Protein AF-A0A0L0NFT0-F1 (afdb_monomer)

InterPro domains:
  IPR002110 Ankyrin repeat [PF00023] (693-714)
  IPR002110 Ankyrin repeat [PF12796] (520-588)
  IPR002110 Ankyrin repeat [PF12796] (596-689)
  IPR002110 Ankyrin repeat [PR01415] (626-641)
  IPR002110 Ankyrin repeat [PR01415] (675-689)
  IPR002110 Ankyrin repeat [PS50088] (525-557)
  IPR002110 Ankyrin repeat [PS50088] (558-590)
  IPR002110 Ankyrin repeat [PS50088] (625-657)
  IPR002110 Ankyrin repeat [PS50088] (659-691)
  IPR002110 Ankyrin repeat [PS50088] (692-724)
  IPR002110 Ankyrin repeat [SM00248] (525-554)
  IPR002110 Ankyrin repeat [SM00248] (558-587)
  IPR002110 Ankyrin repeat [SM00248] (591-621)
  IPR002110 Ankyrin repeat [SM00248] (625-654)
  IPR002110 Ankyrin repeat [SM00248] (659-688)
  IPR002110 Ankyrin repeat [SM00248] (692-721)
  IPR010730 Heterokaryon incompatibility [PF06985] (122-196)
  IPR036770 Ankyrin repeat-containing domain superfamily [G3DSA:1.25.40.20] (475-563)
  IPR036770 Ankyrin repeat-containing domain superfamily [G3DSA:1.25.40.20] (564-658)
  IPR036770 Ankyrin repeat-containing domain superfamily [G3DSA:1.25.40.20] (659-741)

Mean predicted aligned error: 17.87 Å

Secondary structure (DSSP, 8-state):
-PPPHHHHHHHHHIIIIIS---HHHHHHHHGGGGGGTS-S-TT------TT--TTTT---TT-TT----GGGPPPPP--SSS---B-TTTS-HHHHHHHHHHT---PEETTSSSBPPTT--EEEEEE-GGGT-STTTPPTT-SBHHHHHHHHHHHHHTT-SEEEEHHHHS-SSHHHHHHHHHTHHHHHHH-SEEEEE-HHHHHSBP-HHHHHHHHHHSHHHHSSHHHHHHHH-SSEEEEEEEBTEEEEEEIIIIISS----SS-HHHHHHHHHHHHTS---SHHHHHHHHSS-TTS-HHHHHHHHHHHHT-PPPSSHHHHHHHHHHHH-EE-GGGG---SPBPSSS-TTSBSSGGGSPP------EEEPTTS-EEE--EEEE--HHHHTTEE-TT--HHHHHHHHHHTTSSSPEEEEESSSS-SEEEEEEEPS-SSSEEEEEEEEEEES---SS--B---EEEES-SS-----S---------------------HHHHHHHHHHT-S-SS--TT-TTTT---TTS--HHHHHHHHT-HHHHHHHHHTT--TT---TTS--HHHHHHHTT-HHHHHHHHHTT--TT---TTS--HHHHHHHTT-HHHHHHHHTT-GGGGG---GGG--HHHHHHHTT-HHHHHHHHHTT--TT---SSS---HHHHHHHTT-HHHHHHHHHTT--TT---TTS--HHHHHHHTT-HHHHHHHHHTT------TTS--HHHHHHHHT-TT-----

Nearest PDB structures (foldseek):
  6moj-assembly1_A-2  TM=8.988E-01  e=3.805E-13  synthetic construct
  7tcd-assembly1_A  TM=9.125E-01  e=1.496E-10  synthetic construct
  5cer-assembly3_F  TM=8.199E-01  e=2.959E-08  Bdellovibrio bacteriovorus HD100
  6fp7-assembly1_B  TM=6.105E-01  e=4.464E-09  synthetic construct
  6d65-assembly1_B  TM=6.079E-01  e=6.862E-09  synthetic construct

Radius of gyration: 30.16 Å; Cα contacts (8 Å, |Δi|>4): 1376; chains: 1; bounding box: 86×72×74 Å

Organism: Tolypocladium ophioglossoides (strain CBS 100239) (NCBI:txid1163406)

Solvent-accessible surface area (backbone atoms only — not comparable to full-atom values): 40688 Å² total; per-residue (Å²): 135,79,78,56,74,63,51,46,50,54,35,49,46,47,42,42,63,72,63,45,41,33,66,71,54,54,47,49,68,36,54,98,47,36,62,50,36,53,72,89,75,86,80,64,90,76,73,90,58,98,77,70,55,49,35,83,77,36,61,49,91,81,41,90,79,28,92,65,66,46,50,69,35,71,59,63,70,73,60,94,65,87,78,80,52,52,39,65,85,42,62,53,63,70,60,46,38,49,28,20,62,74,69,46,68,45,32,25,24,72,78,33,74,44,69,45,63,85,92,63,41,21,26,22,53,46,65,38,36,78,40,20,71,34,76,61,63,64,58,91,36,60,51,49,40,49,42,51,51,50,51,49,50,53,23,50,74,71,69,28,59,18,42,34,36,60,64,80,38,50,47,86,51,73,69,26,24,52,46,36,61,77,44,46,59,54,55,32,40,68,20,65,32,31,38,43,49,40,66,63,40,42,66,36,69,75,42,66,72,45,49,40,42,51,46,58,73,22,58,40,59,40,36,41,66,49,50,42,46,54,41,37,27,73,38,45,35,41,40,19,21,40,102,90,47,81,36,80,40,39,45,61,79,61,57,55,62,73,79,92,61,88,90,41,22,49,55,54,32,37,48,58,55,54,56,42,58,45,85,53,63,48,61,57,53,50,43,72,63,50,54,60,21,70,72,39,56,76,61,54,53,44,40,44,51,13,58,58,61,72,36,82,64,51,97,47,59,56,59,29,51,49,53,40,51,64,74,46,31,45,47,40,70,48,38,56,61,32,63,55,66,49,31,92,74,55,32,36,66,38,46,67,46,73,73,59,34,46,82,58,92,61,89,56,67,26,43,48,47,100,81,41,28,39,39,40,81,38,14,36,33,75,67,54,74,78,54,60,79,47,46,58,71,76,88,50,35,67,73,41,54,48,42,47,56,55,45,73,73,46,92,52,64,42,32,32,35,18,85,47,60,70,36,47,46,32,34,40,27,36,55,50,96,69,75,97,56,49,38,27,40,59,45,41,56,46,35,34,89,72,57,77,59,91,70,44,45,74,52,60,26,39,39,41,9,67,85,67,89,78,80,83,76,101,72,83,82,86,88,82,88,84,87,77,88,84,90,81,92,76,97,67,83,78,51,58,66,62,53,39,55,24,35,55,70,67,71,52,66,49,76,82,58,84,90,56,92,52,65,57,54,56,49,100,60,36,47,24,37,57,30,35,17,19,30,67,34,39,46,62,43,41,58,38,47,55,73,71,68,44,70,66,75,47,51,21,75,62,33,42,26,27,55,33,27,5,24,69,40,50,19,35,73,27,35,56,46,43,49,69,79,63,43,68,80,72,57,47,22,70,64,39,36,28,32,55,36,46,9,24,47,71,48,27,44,71,33,41,48,69,56,36,77,86,35,52,78,58,38,64,37,59,24,47,57,41,38,28,30,48,33,36,5,22,47,60,58,24,57,70,38,33,50,54,35,43,78,60,64,32,64,59,80,47,50,28,72,81,57,30,46,27,32,54,34,41,4,36,65,61,65,27,57,70,33,35,51,52,42,47,79,73,67,37,67,63,68,48,58,25,77,62,40,46,27,39,52,30,44,18,26,45,70,54,37,48,70,54,36,53,52,49,48,72,70,74,48,74,95,54,56,26,78,85,67,50,33,32,67,55,38,7,51,74,65,66,34,70,81,57,72,84,81,125

pLDDT: mean 81.27, std 15.89, range [24.14, 98.06]

Sequence (744 aa):
MGSSSDDLMEAFRRATEDLHICPNRVWAVAEEKLPKLLPTHNGTKHWTNAEVNSHESCTFDFCEYSQRDFTAVQQRHECKERNYMLLRSQFSRTILVNAASEGRSTVWSLAGNAMLEPHRPYMAVSHVWSDGTGTGAWRDGEVNECLYAFFQGIAKQFHCEGIWWDTLCIPRDKAARNKAIQNIQSNYQDARITLVHDIFLRNWDWCPETACFAILMSPWFSRGWTALELAKSRKVKVIFKGPRGPLIKDLDEHILAEENEPSSPRKEASRIIRNLRKGFTTLNDLLAVLRPRNTSWPKDRATISALLVGVTPEEMQQDTYKSILKKIGQVSPGHLFHNAATMSKGPSWCPTSLFSMPLDSSERLLTISDNGDLLGKWYRRKWDAKIGEKCFWDGMHPLIRRRIQDAFQRPEPCLLLAECGNARRALVVQKMQGTETLQVQYVGAVYFQDLAGDNWTPEEVIIHGSGNTGTGVWGGATHSNTKAMDKEEQSKSISSEMFRRAVWRGEAKPDGLDGLDELDEPDQLGQRPLHLAAERGDKLMVESLLRHKVDLHAQCKIGQTPLHRAAWGGSANVAKLLLREGSERTTKDTDGNIALHIAAQMGFEPVVQLFIEDKKSLVNAEGYNNLTPLHYATMNGHEEVAQLLMKEGAKLDAKDSAIGWTPLHCAVDHGVEGQVKFLVEHGADVNAECKFGWTPLHVAAMNGLEDVVRLLLGHKFKIKADKYGWTPRHFAEINGHSEVDFAA

Structure (mmCIF, N/CA/C/O backbone):
data_AF-A0A0L0NFT0-F1
#
_entry.id   AF-A0A0L0NFT0-F1
#
loop_
_atom_site.group_PDB
_atom_site.id
_atom_site.type_symbol
_atom_site.label_atom_id
_atom_site.label_alt_id
_atom_site.label_comp_id
_atom_site.label_asym_id
_atom_site.label_entity_id
_atom_site.label_seq_id
_atom_site.pdbx_PDB_ins_code
_atom_site.Cartn_x
_atom_site.Cartn_y
_atom_site.Cartn_z
_atom_site.occupancy
_atom_site.B_iso_or_equiv
_atom_site.auth_seq_id
_atom_site.auth_comp_id
_atom_site.auth_asym_id
_atom_site.auth_atom_id
_atom_site.pdbx_PDB_model_num
ATOM 1 N N . MET A 1 1 ? -3.375 -23.633 27.659 1.00 33.06 1 MET A N 1
ATOM 2 C CA . MET A 1 1 ? -1.930 -23.931 27.754 1.00 33.06 1 MET A CA 1
ATOM 3 C C . MET A 1 1 ? -1.191 -22.905 26.910 1.00 33.06 1 MET A C 1
ATOM 5 O O . MET A 1 1 ? -1.257 -22.982 25.683 1.00 33.06 1 MET A O 1
ATOM 9 N N . GLY A 1 2 ? -0.595 -21.902 27.554 1.00 42.41 2 GLY A N 1
ATOM 10 C CA . GLY A 1 2 ? 0.422 -21.072 26.905 1.00 42.41 2 GLY A CA 1
ATOM 11 C C . GLY A 1 2 ? 1.733 -21.855 26.821 1.00 42.41 2 GLY A C 1
ATOM 12 O O . GLY A 1 2 ? 1.936 -22.775 27.613 1.00 42.41 2 GLY A O 1
ATOM 13 N N . SER A 1 3 ? 2.581 -21.517 25.857 1.00 51.28 3 SER A N 1
ATOM 14 C CA . SER A 1 3 ? 4.014 -21.810 25.946 1.00 51.28 3 SER A CA 1
ATOM 15 C C . SER A 1 3 ? 4.625 -20.984 27.083 1.00 51.28 3 SER A C 1
ATOM 17 O O . SER A 1 3 ? 4.069 -19.945 27.452 1.00 51.28 3 SER A O 1
ATOM 19 N N . SER A 1 4 ? 5.749 -21.424 27.645 1.00 67.19 4 SER A N 1
ATOM 20 C CA . SER A 1 4 ? 6.539 -20.570 28.536 1.00 67.19 4 SER A CA 1
ATOM 21 C C . SER A 1 4 ? 7.138 -19.387 27.761 1.00 67.19 4 SER A C 1
ATOM 23 O O . SER A 1 4 ? 7.172 -19.382 26.526 1.00 67.19 4 SER A O 1
ATOM 25 N N . SER A 1 5 ? 7.622 -18.374 28.485 1.00 69.62 5 SER A N 1
ATOM 26 C CA . SER A 1 5 ? 8.387 -17.288 27.860 1.00 69.62 5 SER A CA 1
ATOM 27 C C . SER A 1 5 ? 9.677 -17.817 27.223 1.00 69.62 5 SER A C 1
ATOM 29 O O . SER A 1 5 ? 10.108 -17.305 26.193 1.00 69.62 5 SER A O 1
ATOM 31 N N . ASP A 1 6 ? 10.254 -18.869 27.802 1.00 75.75 6 ASP A N 1
ATOM 32 C CA . ASP A 1 6 ? 11.517 -19.464 27.372 1.00 75.75 6 ASP A CA 1
ATOM 33 C C . ASP A 1 6 ? 11.340 -20.257 26.065 1.00 75.75 6 ASP A C 1
ATOM 35 O O . ASP A 1 6 ? 12.126 -20.092 25.134 1.00 75.75 6 ASP A O 1
ATOM 39 N N . ASP A 1 7 ? 10.239 -21.015 25.936 1.00 79.94 7 ASP A N 1
ATOM 40 C CA . ASP A 1 7 ? 9.837 -21.672 24.679 1.00 79.94 7 ASP A CA 1
ATOM 41 C C . ASP A 1 7 ? 9.695 -20.658 23.531 1.00 79.94 7 ASP A C 1
ATOM 43 O O . ASP A 1 7 ? 10.053 -20.950 22.389 1.00 79.94 7 ASP A O 1
ATOM 47 N N . LEU A 1 8 ? 9.139 -19.471 23.817 1.00 83.62 8 LEU A N 1
ATOM 48 C CA . LEU A 1 8 ? 8.945 -18.414 22.822 1.00 83.62 8 LEU A CA 1
ATOM 49 C C . LEU A 1 8 ? 10.274 -17.766 22.419 1.00 83.62 8 LEU A C 1
ATOM 51 O O . LEU A 1 8 ? 10.474 -17.509 21.233 1.00 83.62 8 LEU A O 1
ATOM 55 N N . MET A 1 9 ? 11.187 -17.548 23.368 1.00 82.88 9 MET A N 1
ATOM 56 C CA . MET A 1 9 ? 12.512 -16.988 23.089 1.00 82.88 9 MET A CA 1
ATOM 57 C C . MET A 1 9 ? 13.410 -17.961 22.316 1.00 82.88 9 MET A C 1
ATOM 59 O O . MET A 1 9 ? 14.040 -17.544 21.347 1.00 82.88 9 MET A O 1
ATOM 63 N N . GLU A 1 10 ? 13.432 -19.252 22.661 1.00 84.19 10 GLU A N 1
ATOM 64 C CA . GLU A 1 10 ? 14.194 -20.255 21.898 1.00 84.19 10 GLU A CA 1
ATOM 65 C C . GLU A 1 10 ? 13.580 -20.490 20.508 1.00 84.19 10 GLU A C 1
ATOM 67 O O . GLU A 1 10 ? 14.300 -20.596 19.517 1.00 84.19 10 GLU A O 1
ATOM 72 N N . ALA A 1 11 ? 12.248 -20.482 20.388 1.00 84.00 11 ALA A N 1
ATOM 73 C CA . ALA A 1 11 ? 11.582 -20.465 19.088 1.00 84.00 11 ALA A CA 1
ATOM 74 C C . ALA A 1 11 ? 12.008 -19.246 18.249 1.00 84.00 11 ALA A C 1
ATOM 76 O O . ALA A 1 11 ? 12.371 -19.393 17.081 1.00 84.00 11 ALA A O 1
ATOM 77 N N . PHE A 1 12 ? 12.012 -18.049 18.840 1.00 84.94 12 PHE A N 1
ATOM 78 C CA . PHE A 1 12 ? 12.445 -16.826 18.166 1.00 84.94 12 PHE A CA 1
ATOM 79 C C . PHE A 1 12 ? 13.897 -16.931 17.699 1.00 84.94 12 PHE A C 1
ATOM 81 O O . PHE A 1 12 ? 14.161 -16.744 16.512 1.00 84.94 12 PHE A O 1
ATOM 88 N N . ARG A 1 13 ? 14.802 -17.352 18.592 1.00 82.50 13 ARG A N 1
ATOM 89 C CA . ARG A 1 13 ? 16.223 -17.573 18.302 1.00 82.50 13 ARG A CA 1
ATOM 90 C C . ARG A 1 13 ? 16.419 -18.527 17.120 1.00 82.50 13 ARG A C 1
ATOM 92 O O . ARG A 1 13 ? 17.099 -18.173 16.163 1.00 82.50 13 ARG A O 1
ATOM 99 N N . ARG A 1 14 ? 15.762 -19.693 17.117 1.00 83.38 14 ARG A N 1
ATOM 100 C CA . ARG A 1 14 ? 15.828 -20.657 15.998 1.00 83.38 14 ARG A CA 1
ATOM 101 C C . ARG A 1 14 ? 15.303 -20.080 14.677 1.00 83.38 14 ARG A C 1
ATOM 103 O O . ARG A 1 14 ? 15.830 -20.398 13.615 1.00 83.38 14 ARG A O 1
ATOM 110 N N . ALA A 1 15 ? 14.282 -19.223 14.714 1.00 80.88 15 ALA A N 1
ATOM 111 C CA . ALA A 1 15 ? 13.769 -18.567 13.511 1.00 80.88 15 ALA A CA 1
ATOM 112 C C . ALA A 1 15 ? 14.741 -17.510 12.947 1.00 80.88 15 ALA A C 1
ATOM 114 O O . ALA A 1 15 ? 14.862 -17.387 11.727 1.00 80.88 15 ALA A O 1
ATOM 115 N N . THR A 1 16 ? 15.430 -16.764 13.816 1.00 76.94 16 THR A N 1
ATOM 116 C CA . THR A 1 16 ? 16.312 -15.651 13.426 1.00 76.94 16 THR A CA 1
ATOM 117 C C . THR A 1 16 ? 17.763 -16.057 13.175 1.00 76.94 16 THR A C 1
ATOM 119 O O . THR A 1 16 ? 18.426 -15.425 12.359 1.00 76.94 16 THR A O 1
ATOM 122 N N . GLU A 1 17 ? 18.258 -17.097 13.849 1.00 76.00 17 GLU A N 1
ATOM 123 C CA . GLU A 1 17 ? 19.640 -17.586 13.743 1.00 76.00 17 GLU A CA 1
ATOM 124 C C . GLU A 1 17 ? 19.734 -18.806 12.821 1.00 76.00 17 GLU A C 1
ATOM 126 O O . GLU A 1 17 ? 20.408 -18.732 11.800 1.00 76.00 17 GLU A O 1
ATOM 131 N N . ASP A 1 18 ? 19.027 -19.904 13.121 1.00 74.00 18 ASP A N 1
ATOM 132 C CA . ASP A 1 18 ? 19.155 -21.161 12.360 1.00 74.00 18 ASP A CA 1
ATOM 133 C C . ASP A 1 18 ? 18.546 -21.064 10.941 1.00 74.00 18 ASP A C 1
ATOM 135 O O . ASP A 1 18 ? 18.962 -21.779 10.026 1.00 74.00 18 ASP A O 1
ATOM 139 N N . LEU A 1 19 ? 17.530 -20.207 10.762 1.00 73.44 19 LEU A N 1
ATOM 140 C CA . LEU A 1 19 ? 16.795 -20.006 9.501 1.00 73.44 19 LEU A CA 1
ATOM 141 C C . LEU A 1 19 ? 16.986 -18.603 8.889 1.00 73.44 19 LEU A C 1
ATOM 143 O O . LEU A 1 19 ? 16.424 -18.327 7.827 1.00 73.44 19 LEU A O 1
ATOM 147 N N . HIS A 1 20 ? 17.754 -17.725 9.546 1.00 72.56 20 HIS A N 1
ATOM 148 C CA . HIS A 1 20 ? 18.059 -16.345 9.127 1.00 72.56 20 HIS A CA 1
ATOM 149 C C . HIS A 1 20 ? 16.838 -15.465 8.766 1.00 72.56 20 HIS A C 1
ATOM 151 O O . HIS A 1 20 ? 16.948 -14.506 7.997 1.00 72.56 20 HIS A O 1
ATOM 157 N N . ILE A 1 21 ? 15.652 -15.755 9.318 1.00 75.94 21 ILE A N 1
ATOM 158 C CA . ILE A 1 21 ? 14.434 -14.976 9.055 1.00 75.94 21 ILE A CA 1
ATOM 159 C C . ILE A 1 21 ? 14.464 -13.703 9.905 1.00 75.94 21 ILE A C 1
ATOM 161 O O . ILE A 1 21 ? 14.683 -13.755 11.111 1.00 75.94 21 ILE A O 1
ATOM 165 N N . CYS A 1 22 ? 14.199 -12.547 9.298 1.00 74.25 22 CYS A N 1
ATOM 166 C CA . CYS A 1 22 ? 14.228 -11.271 10.011 1.00 74.25 22 CYS A CA 1
ATOM 167 C C . CYS A 1 22 ? 13.298 -11.240 11.252 1.00 74.25 22 CYS A C 1
ATOM 169 O O . CYS A 1 22 ? 12.102 -11.528 11.104 1.00 74.25 22 CYS A O 1
ATOM 171 N N . PRO A 1 23 ? 13.794 -10.782 12.424 1.00 76.19 23 PRO A N 1
ATOM 172 C CA . PRO A 1 23 ? 13.029 -10.598 13.664 1.00 76.19 23 PRO A CA 1
ATOM 173 C C . PRO A 1 23 ? 11.622 -10.005 13.482 1.00 76.19 23 PRO A C 1
ATOM 175 O O . PRO A 1 23 ? 10.633 -10.585 13.935 1.00 76.19 23 PRO A O 1
ATOM 178 N N . ASN A 1 24 ? 11.501 -8.890 12.750 1.00 72.69 24 ASN A N 1
ATOM 179 C CA . ASN A 1 24 ? 10.225 -8.181 12.586 1.00 72.69 24 ASN A CA 1
ATOM 180 C C . ASN A 1 24 ? 9.212 -9.004 11.765 1.00 72.69 24 ASN A C 1
ATOM 182 O O . ASN A 1 24 ? 8.011 -8.944 12.034 1.00 72.69 24 ASN A O 1
ATOM 186 N N . ARG A 1 25 ? 9.676 -9.823 10.805 1.00 74.81 25 ARG A N 1
ATOM 187 C CA . ARG A 1 25 ? 8.811 -10.740 10.042 1.00 74.81 25 ARG A CA 1
ATOM 188 C C . ARG A 1 25 ? 8.368 -11.925 10.895 1.00 74.81 25 ARG A C 1
ATOM 190 O O . ARG A 1 25 ? 7.187 -12.264 10.874 1.00 74.81 25 ARG A O 1
ATOM 197 N N . VAL A 1 26 ? 9.297 -12.526 11.643 1.00 76.69 26 VAL A N 1
ATOM 198 C CA . VAL A 1 26 ? 9.007 -13.620 12.584 1.00 76.69 26 VAL A CA 1
ATOM 199 C C . VAL A 1 26 ? 7.896 -13.194 13.547 1.00 76.69 26 VAL A C 1
ATOM 201 O O . VAL A 1 26 ? 6.891 -13.894 13.673 1.00 76.69 26 VAL A O 1
ATOM 204 N N . TRP A 1 27 ? 8.024 -12.005 14.144 1.00 73.25 27 TRP A N 1
ATOM 205 C CA . TRP A 1 27 ? 7.016 -11.459 15.050 1.00 73.25 27 TRP A CA 1
ATOM 206 C C . TRP A 1 27 ? 5.673 -11.188 14.356 1.00 73.25 27 TRP A C 1
ATOM 208 O O . TRP A 1 27 ? 4.640 -11.662 14.824 1.00 73.25 27 TRP A O 1
ATOM 218 N N . ALA A 1 28 ? 5.672 -10.490 13.214 1.00 68.31 28 ALA A N 1
ATOM 219 C CA . ALA A 1 28 ? 4.444 -10.086 12.522 1.00 68.31 28 ALA A CA 1
ATOM 220 C C . ALA A 1 28 ? 3.628 -11.247 11.918 1.00 68.31 28 ALA A C 1
ATOM 222 O O . ALA A 1 28 ? 2.415 -11.120 11.757 1.00 68.31 28 ALA A O 1
ATOM 223 N N . VAL A 1 29 ? 4.274 -12.364 11.564 1.00 69.50 29 VAL A N 1
ATOM 224 C CA . VAL A 1 29 ? 3.602 -13.551 11.003 1.00 69.50 29 VAL A CA 1
ATOM 225 C C . VAL A 1 29 ? 3.113 -14.503 12.097 1.00 69.50 29 VAL A C 1
ATOM 227 O O . VAL A 1 29 ? 2.039 -15.092 11.953 1.00 69.50 29 VAL A O 1
ATOM 230 N N . ALA A 1 30 ? 3.897 -14.691 13.163 1.00 71.69 30 ALA A N 1
ATOM 231 C CA . ALA A 1 30 ? 3.682 -15.778 14.116 1.00 71.69 30 ALA A CA 1
ATOM 232 C C . ALA A 1 30 ? 3.209 -15.339 15.510 1.00 71.69 30 ALA A C 1
ATOM 234 O O . ALA A 1 30 ? 2.486 -16.108 16.149 1.00 71.69 30 ALA A O 1
ATOM 235 N N . GLU A 1 31 ? 3.576 -14.142 15.981 1.00 76.06 31 GLU A N 1
ATOM 236 C CA . GLU A 1 31 ? 3.298 -13.668 17.348 1.00 76.06 31 GLU A CA 1
ATOM 237 C C . GLU A 1 31 ? 3.668 -14.754 18.402 1.00 76.06 31 GLU A C 1
ATOM 239 O O . GLU A 1 31 ? 4.610 -15.531 18.228 1.00 76.06 31 GLU A O 1
ATOM 244 N N . GLU A 1 32 ? 2.873 -14.893 19.468 1.00 74.50 32 GLU A N 1
ATOM 245 C CA . GLU A 1 32 ? 2.982 -15.948 20.493 1.00 74.50 32 GLU A CA 1
ATOM 246 C C . GLU A 1 32 ? 2.836 -17.393 19.955 1.00 74.50 32 GLU A C 1
ATOM 248 O O . GLU A 1 32 ? 3.029 -18.362 20.693 1.00 74.50 32 GLU A O 1
ATOM 253 N N . LYS A 1 33 ? 2.454 -17.588 18.683 1.00 77.38 33 LYS A N 1
ATOM 254 C CA . LYS A 1 33 ? 2.229 -18.919 18.087 1.00 77.38 33 LYS A CA 1
ATOM 255 C C . LYS A 1 33 ? 3.492 -19.510 17.463 1.00 77.38 33 LYS A C 1
ATOM 257 O O . LYS A 1 33 ? 3.454 -20.669 17.054 1.00 77.38 33 LYS A O 1
ATOM 262 N N . LEU A 1 34 ? 4.602 -18.770 17.407 1.00 82.56 34 LEU A N 1
ATOM 263 C CA . LEU A 1 34 ? 5.851 -19.213 16.778 1.00 82.56 34 LEU A CA 1
ATOM 264 C C . LEU A 1 34 ? 6.343 -20.615 17.215 1.00 82.56 34 LEU A C 1
ATOM 266 O O . LEU A 1 34 ? 6.662 -21.405 16.319 1.00 82.56 34 LEU A O 1
ATOM 270 N N . PRO A 1 35 ? 6.317 -21.008 18.511 1.00 82.88 35 PRO A N 1
ATOM 271 C CA . PRO A 1 35 ? 6.713 -22.360 18.930 1.00 82.88 35 PRO A CA 1
ATOM 272 C C . PRO A 1 35 ? 5.857 -23.479 18.313 1.00 82.88 35 PRO A C 1
ATOM 274 O O . PRO A 1 35 ? 6.296 -24.619 18.215 1.00 82.88 35 PRO A O 1
ATOM 277 N N . LYS A 1 36 ? 4.630 -23.157 17.881 1.00 81.50 36 LYS A N 1
ATOM 278 C CA . LYS A 1 36 ? 3.666 -24.080 17.254 1.00 81.50 36 LYS A CA 1
ATOM 279 C C . LYS A 1 36 ? 3.718 -24.049 15.723 1.00 81.50 36 LYS A C 1
ATOM 281 O O . LYS A 1 36 ? 2.937 -24.750 15.087 1.00 81.50 36 LYS A O 1
ATOM 286 N N . LEU A 1 37 ? 4.593 -23.232 15.132 1.00 80.25 37 LEU A N 1
ATOM 287 C CA . LEU A 1 37 ? 4.744 -23.070 13.681 1.00 80.25 37 LEU A CA 1
ATOM 288 C C . LEU A 1 37 ? 6.112 -23.539 13.171 1.00 80.25 37 LEU A C 1
ATOM 290 O O . LEU A 1 37 ? 6.199 -24.016 12.041 1.00 80.25 37 LEU A O 1
ATOM 294 N N . LEU A 1 38 ? 7.164 -23.435 13.987 1.00 81.38 38 LEU A N 1
ATOM 295 C CA . LEU A 1 38 ? 8.523 -23.824 13.605 1.00 81.38 38 LEU A CA 1
ATOM 296 C C . LEU A 1 38 ? 8.682 -25.335 13.380 1.00 81.38 38 LEU A C 1
ATOM 298 O O . LEU A 1 38 ? 8.338 -26.116 14.265 1.00 81.38 38 LEU A O 1
ATOM 302 N N . PRO A 1 39 ? 9.283 -25.765 12.256 1.00 76.50 39 PRO A N 1
ATOM 303 C CA . PRO A 1 39 ? 9.624 -27.164 12.027 1.00 76.50 39 PRO A CA 1
ATOM 304 C C . PRO A 1 39 ? 10.555 -27.763 13.098 1.00 76.50 39 PRO A C 1
ATOM 306 O O . PRO A 1 39 ? 11.466 -27.117 13.627 1.00 76.50 39 PRO A O 1
ATOM 309 N N . THR A 1 40 ? 10.357 -29.053 13.367 1.00 68.19 40 THR A N 1
ATOM 310 C CA . THR A 1 40 ? 11.201 -29.886 14.246 1.00 68.19 40 THR A CA 1
ATOM 311 C C . THR A 1 40 ? 12.430 -30.467 13.535 1.00 68.19 40 THR A C 1
ATOM 313 O O . THR A 1 40 ? 13.321 -31.009 14.182 1.00 68.19 40 THR A O 1
ATOM 316 N N . HIS A 1 41 ? 12.493 -30.375 12.203 1.00 58.47 41 HIS A N 1
ATOM 317 C CA . HIS A 1 41 ? 13.525 -31.010 11.388 1.00 58.47 41 HIS A CA 1
ATOM 318 C C . HIS A 1 41 ? 14.769 -30.118 11.217 1.00 58.47 41 HIS A C 1
ATOM 320 O O . HIS A 1 41 ? 14.808 -29.252 10.346 1.00 58.47 41 HIS A O 1
ATOM 326 N N . ASN A 1 42 ? 15.821 -30.381 11.997 1.00 49.34 42 ASN A N 1
ATOM 327 C CA . ASN A 1 42 ? 17.092 -29.632 11.979 1.00 49.34 42 ASN A CA 1
ATOM 328 C C . ASN A 1 42 ? 17.997 -29.905 10.744 1.00 49.34 42 ASN A C 1
ATOM 330 O O . ASN A 1 42 ? 19.184 -29.587 10.766 1.00 49.34 42 ASN A O 1
ATOM 334 N N . GLY A 1 43 ? 17.492 -30.535 9.677 1.00 44.94 43 GLY A N 1
ATOM 335 C CA . GLY A 1 43 ? 18.322 -31.038 8.570 1.00 44.94 43 GLY A CA 1
ATOM 336 C C . GLY A 1 43 ? 18.806 -30.009 7.536 1.00 44.94 43 GLY A C 1
ATOM 337 O O . GLY A 1 43 ? 19.576 -30.371 6.650 1.00 44.94 43 GLY A O 1
ATOM 338 N N . THR A 1 44 ? 18.375 -28.747 7.607 1.00 45.91 44 THR A N 1
ATOM 339 C CA . THR A 1 44 ? 18.547 -27.764 6.519 1.00 45.91 44 THR A CA 1
ATOM 340 C C . THR A 1 44 ? 19.608 -26.697 6.815 1.00 45.91 44 THR A C 1
ATOM 342 O O . THR A 1 44 ? 19.284 -25.534 7.046 1.00 45.91 44 THR A O 1
ATOM 345 N N . LYS A 1 45 ? 20.898 -27.057 6.729 1.00 47.84 45 LYS A N 1
ATOM 346 C CA . LYS A 1 45 ? 22.004 -26.079 6.601 1.00 47.84 45 LYS A CA 1
ATOM 347 C C . LYS A 1 45 ? 21.956 -25.408 5.216 1.00 47.84 45 LYS A C 1
ATOM 349 O O . LYS A 1 45 ? 22.721 -25.791 4.331 1.00 47.84 45 LYS A O 1
ATOM 354 N N . HIS A 1 46 ? 20.996 -24.515 4.967 1.00 48.78 46 HIS A N 1
ATOM 355 C CA . HIS A 1 46 ? 20.612 -24.126 3.594 1.00 48.78 46 HIS A CA 1
ATOM 356 C C . HIS A 1 46 ? 20.695 -22.626 3.263 1.00 48.78 46 HIS A C 1
ATOM 358 O O . HIS A 1 46 ? 20.298 -22.232 2.170 1.00 48.78 46 HIS A O 1
ATOM 364 N N . TRP A 1 47 ? 21.314 -21.810 4.123 1.00 43.94 47 TRP A N 1
ATOM 365 C CA . TRP A 1 47 ? 21.712 -20.431 3.795 1.00 43.94 47 TRP A CA 1
ATOM 366 C C . TRP A 1 47 ? 23.236 -20.251 3.901 1.00 43.94 47 TRP A C 1
ATOM 368 O O . TRP A 1 47 ? 23.749 -19.429 4.650 1.00 43.94 47 TRP A O 1
ATOM 378 N N . THR A 1 48 ? 24.005 -21.045 3.152 1.00 37.22 48 THR A N 1
ATOM 379 C CA . THR A 1 48 ? 25.483 -21.036 3.202 1.00 37.22 48 THR A CA 1
ATOM 380 C C . THR A 1 48 ? 26.132 -19.877 2.426 1.00 37.22 48 THR A C 1
ATOM 382 O O . THR A 1 48 ? 27.177 -20.066 1.809 1.00 37.22 48 THR A O 1
ATOM 385 N N . ASN A 1 49 ? 25.536 -18.683 2.479 1.00 39.12 49 ASN A N 1
ATOM 386 C CA . ASN A 1 49 ? 26.163 -17.420 2.083 1.00 39.12 49 ASN A CA 1
ATOM 387 C C . ASN A 1 49 ? 26.297 -16.563 3.347 1.00 39.12 49 ASN A C 1
ATOM 389 O O . ASN A 1 49 ? 25.350 -15.879 3.728 1.00 39.12 49 ASN A O 1
ATOM 393 N N . ALA A 1 50 ? 27.466 -16.604 3.988 1.00 37.25 50 ALA A N 1
ATOM 394 C CA . ALA A 1 50 ? 27.744 -15.954 5.276 1.00 37.25 50 ALA A CA 1
ATOM 395 C C . ALA A 1 50 ? 27.865 -14.411 5.211 1.00 37.25 50 ALA A C 1
ATOM 397 O O . ALA A 1 50 ? 28.425 -13.796 6.113 1.00 37.25 50 ALA A O 1
ATOM 398 N N . GLU A 1 51 ? 27.368 -13.805 4.133 1.00 40.38 51 GLU A N 1
ATOM 399 C CA . GLU A 1 51 ? 27.561 -12.396 3.765 1.00 40.38 51 GLU A CA 1
ATOM 400 C C . GLU A 1 51 ? 26.233 -11.648 3.565 1.00 40.38 51 GLU A C 1
ATOM 402 O O . GLU A 1 51 ? 26.230 -10.424 3.513 1.00 40.38 51 GLU A O 1
ATOM 407 N N . VAL A 1 52 ? 25.097 -12.355 3.473 1.00 45.44 52 VAL A N 1
ATOM 408 C CA . VAL A 1 52 ? 23.777 -11.720 3.319 1.00 45.44 52 VAL A CA 1
ATOM 409 C C . VAL A 1 52 ? 23.257 -11.322 4.695 1.00 45.44 52 VAL A C 1
ATOM 411 O O . VAL A 1 52 ? 22.882 -12.190 5.488 1.00 45.44 52 VAL A O 1
ATOM 414 N N . ASN A 1 53 ? 23.184 -10.020 4.980 1.00 49.94 53 ASN A N 1
ATOM 415 C CA . ASN A 1 53 ? 22.536 -9.556 6.205 1.00 49.94 53 ASN A CA 1
ATOM 416 C C . ASN A 1 53 ? 21.057 -9.979 6.199 1.00 49.94 53 ASN A C 1
ATOM 418 O O . ASN A 1 53 ? 20.357 -9.821 5.196 1.00 49.94 53 ASN A O 1
ATOM 422 N N . SER A 1 54 ? 20.537 -10.428 7.347 1.00 51.56 54 SER A N 1
ATOM 423 C CA . SER A 1 54 ? 19.147 -10.908 7.515 1.00 51.56 54 SER A CA 1
ATOM 424 C C . SER A 1 54 ? 18.061 -9.873 7.163 1.00 51.56 54 SER A C 1
ATOM 426 O O . SER A 1 54 ? 16.872 -10.200 7.103 1.00 51.56 54 SER A O 1
ATOM 428 N N . HIS A 1 55 ? 18.465 -8.628 6.893 1.00 55.38 55 HIS A N 1
ATOM 429 C CA . HIS A 1 55 ? 17.625 -7.507 6.491 1.00 55.38 55 HIS A CA 1
ATOM 430 C C . HIS A 1 55 ? 17.676 -7.174 4.983 1.00 55.38 55 HIS A C 1
ATOM 432 O O . HIS A 1 55 ? 16.697 -6.636 4.470 1.00 55.38 55 HIS A O 1
ATOM 438 N N . GLU A 1 56 ? 18.717 -7.553 4.231 1.00 48.62 56 GLU A N 1
ATOM 439 C CA . GLU A 1 56 ? 18.843 -7.280 2.776 1.00 48.62 56 GLU A CA 1
ATOM 440 C C . GLU A 1 56 ? 17.838 -8.071 1.924 1.00 48.62 56 GLU A C 1
ATOM 442 O O . GLU A 1 56 ? 17.374 -7.617 0.870 1.00 48.62 56 GLU A O 1
ATOM 447 N N . SER A 1 57 ? 17.485 -9.261 2.414 1.00 49.50 57 SER A N 1
ATOM 448 C CA . SER A 1 57 ? 16.407 -10.121 1.920 1.00 49.50 57 SER A CA 1
ATOM 449 C C . SER A 1 57 ? 15.092 -9.939 2.693 1.00 49.50 57 SER A C 1
ATOM 451 O O . SER A 1 57 ? 14.095 -10.595 2.375 1.00 49.50 57 SER A O 1
ATOM 453 N N . CYS A 1 58 ? 15.051 -9.074 3.716 1.00 55.16 58 CYS A N 1
ATOM 454 C CA . CYS A 1 58 ? 13.834 -8.815 4.483 1.00 55.16 58 CYS A CA 1
ATOM 455 C C . CYS A 1 58 ? 12.914 -7.836 3.757 1.00 55.16 58 CYS A C 1
ATOM 457 O O . CYS A 1 58 ? 12.746 -6.678 4.124 1.00 55.16 58 CYS A O 1
ATOM 459 N N . THR A 1 59 ? 12.228 -8.364 2.758 1.00 51.59 59 THR A N 1
ATOM 460 C CA . THR A 1 59 ? 11.207 -7.661 1.978 1.00 51.59 59 THR A CA 1
ATOM 461 C C . THR A 1 59 ? 9.869 -7.601 2.745 1.00 51.59 59 THR A C 1
ATOM 463 O O . THR A 1 59 ? 8.821 -8.008 2.244 1.00 51.59 59 THR A O 1
ATOM 466 N N . PHE A 1 60 ? 9.924 -7.287 4.042 1.00 57.34 60 PHE A N 1
ATOM 467 C CA . PHE A 1 60 ? 8.751 -7.000 4.866 1.00 57.34 60 PHE A CA 1
ATOM 468 C C . PHE A 1 60 ? 8.598 -5.482 4.892 1.00 57.34 60 PHE A C 1
ATOM 470 O O . PHE A 1 60 ? 9.508 -4.808 5.366 1.00 57.34 60 PHE A O 1
ATOM 477 N N . ASP A 1 61 ? 7.467 -4.972 4.400 1.00 48.12 61 ASP A N 1
ATOM 478 C CA . ASP A 1 61 ? 7.264 -3.568 3.984 1.00 48.12 61 ASP A CA 1
ATOM 479 C C . ASP A 1 61 ? 7.511 -2.488 5.073 1.00 48.12 61 ASP A C 1
ATOM 481 O O . ASP A 1 61 ? 7.452 -1.299 4.783 1.00 48.12 61 ASP A O 1
ATOM 485 N N . PHE A 1 62 ? 7.801 -2.888 6.319 1.00 48.47 62 PHE A N 1
ATOM 486 C CA . PHE A 1 62 ? 8.121 -2.018 7.461 1.00 48.47 62 PHE A CA 1
ATOM 487 C C . PHE A 1 62 ? 9.304 -2.539 8.307 1.00 48.47 62 PHE A C 1
ATOM 489 O O . PHE A 1 62 ? 9.304 -2.437 9.534 1.00 48.47 62 PHE A O 1
ATOM 496 N N . CYS A 1 63 ? 10.308 -3.160 7.682 1.00 55.75 63 CYS A N 1
ATOM 497 C CA . CYS A 1 63 ? 11.562 -3.489 8.361 1.00 55.75 63 CYS A CA 1
ATOM 498 C C . CYS A 1 63 ? 12.487 -2.261 8.382 1.00 55.75 63 CYS A C 1
ATOM 500 O O . CYS A 1 63 ? 13.170 -1.994 7.402 1.00 55.75 63 CYS A O 1
ATOM 502 N N . GLU A 1 64 ? 12.538 -1.539 9.505 1.00 47.91 64 GLU A N 1
ATOM 503 C CA . GLU A 1 64 ? 13.351 -0.314 9.685 1.00 47.91 64 GLU A CA 1
ATOM 504 C C . GLU A 1 64 ? 14.860 -0.498 9.421 1.00 47.91 64 GLU A C 1
ATOM 506 O O . GLU A 1 64 ? 15.554 0.441 9.047 1.00 47.91 64 GLU A O 1
ATOM 511 N N . TYR A 1 65 ? 15.354 -1.729 9.566 1.00 49.75 65 TYR A N 1
ATOM 512 C CA . TYR A 1 65 ? 16.733 -2.128 9.284 1.00 49.75 65 TYR A CA 1
ATOM 513 C C . TYR A 1 65 ? 16.984 -2.491 7.807 1.00 49.75 65 TYR A C 1
ATOM 515 O O . TYR A 1 65 ? 18.125 -2.741 7.423 1.00 49.75 65 TYR A O 1
ATOM 523 N N . SER A 1 66 ? 15.941 -2.562 6.972 1.00 51.38 66 SER A N 1
ATOM 524 C CA . SER A 1 66 ? 16.064 -2.821 5.537 1.00 51.38 66 SER A CA 1
ATOM 525 C C . SER A 1 66 ? 16.011 -1.501 4.770 1.00 51.38 66 SER A C 1
ATOM 527 O O . SER A 1 66 ? 14.944 -0.961 4.499 1.00 51.38 66 SER A O 1
ATOM 529 N N . GLN A 1 67 ? 17.179 -0.978 4.395 1.00 51.25 67 GLN A N 1
ATOM 530 C CA . GLN A 1 67 ? 17.329 0.294 3.666 1.00 51.25 67 GLN A CA 1
ATOM 531 C C . GLN A 1 67 ? 16.950 0.200 2.172 1.00 51.25 67 GLN A C 1
ATOM 533 O O . GLN A 1 67 ? 17.384 1.011 1.358 1.00 51.25 67 GLN A O 1
ATOM 538 N N . ARG A 1 68 ? 16.188 -0.825 1.780 1.00 53.72 68 ARG A N 1
ATOM 539 C CA . ARG A 1 68 ? 15.947 -1.195 0.386 1.00 53.72 68 ARG A CA 1
ATOM 540 C C . ARG A 1 68 ? 14.525 -0.832 -0.018 1.00 53.72 68 ARG A C 1
ATOM 542 O O . ARG A 1 68 ? 13.573 -1.409 0.500 1.00 53.72 68 ARG A O 1
ATOM 549 N N . ASP A 1 69 ? 14.378 0.072 -0.984 1.00 58.25 69 ASP A N 1
ATOM 550 C CA . ASP A 1 69 ? 13.082 0.297 -1.623 1.00 58.25 69 ASP A CA 1
ATOM 551 C C . ASP A 1 69 ? 12.691 -0.947 -2.430 1.00 58.25 69 ASP A C 1
ATOM 553 O O . ASP A 1 69 ? 13.232 -1.229 -3.502 1.00 58.25 69 ASP A O 1
ATOM 557 N N . PHE A 1 70 ? 11.736 -1.709 -1.899 1.00 57.94 70 PHE A N 1
ATOM 558 C CA . PHE A 1 70 ? 11.232 -2.908 -2.555 1.00 57.94 70 PHE A CA 1
ATOM 559 C C . PHE A 1 70 ? 10.393 -2.608 -3.801 1.00 57.94 70 PHE A C 1
ATOM 561 O O . PHE A 1 70 ? 10.262 -3.489 -4.643 1.00 57.94 70 PHE A O 1
ATOM 568 N N . THR A 1 71 ? 9.878 -1.388 -3.978 1.00 55.09 71 THR A N 1
ATOM 569 C CA . THR A 1 71 ? 9.146 -0.996 -5.195 1.00 55.09 71 THR A CA 1
ATOM 570 C C . THR A 1 71 ? 10.070 -0.757 -6.395 1.00 55.09 71 THR A C 1
ATOM 572 O O . THR A 1 71 ? 9.634 -0.947 -7.534 1.00 55.09 71 THR A O 1
ATOM 575 N N . ALA A 1 72 ? 11.344 -0.429 -6.136 1.00 59.31 72 ALA A N 1
ATOM 576 C CA . ALA A 1 72 ? 12.381 -0.106 -7.121 1.00 59.31 72 ALA A CA 1
ATOM 577 C C . ALA A 1 72 ? 13.405 -1.237 -7.379 1.00 59.31 72 ALA A C 1
ATOM 579 O O . ALA A 1 72 ? 14.435 -1.023 -8.019 1.00 59.31 72 ALA A O 1
ATOM 580 N N . VAL A 1 73 ? 13.153 -2.461 -6.903 1.00 67.88 73 VAL A N 1
ATOM 581 C CA . VAL A 1 73 ? 14.048 -3.609 -7.144 1.00 67.88 73 VAL A CA 1
ATOM 582 C C . VAL A 1 73 ? 14.069 -3.983 -8.632 1.00 67.88 73 VAL A C 1
ATOM 584 O O . VAL A 1 73 ? 13.014 -4.138 -9.243 1.00 67.88 73 VAL A O 1
ATOM 587 N N . GLN A 1 74 ? 15.266 -4.185 -9.205 1.00 71.88 74 GLN A N 1
ATOM 588 C CA . GLN A 1 74 ? 15.435 -4.738 -10.557 1.00 71.88 74 GLN A CA 1
ATOM 589 C C . GLN A 1 74 ? 14.695 -6.072 -10.717 1.00 71.88 74 GLN A C 1
ATOM 591 O O . GLN A 1 74 ? 14.832 -6.972 -9.887 1.00 71.88 74 GLN A O 1
ATOM 596 N N . GLN A 1 75 ? 13.945 -6.210 -11.813 1.00 76.44 75 GLN A N 1
ATOM 597 C CA . GLN A 1 75 ? 13.252 -7.455 -12.139 1.00 76.44 75 GLN A CA 1
ATOM 598 C C . GLN A 1 75 ? 14.226 -8.621 -12.273 1.00 76.44 75 GLN A C 1
ATOM 600 O O . GLN A 1 75 ? 15.202 -8.551 -13.020 1.00 76.44 75 GLN A O 1
ATOM 605 N N . ARG A 1 76 ? 13.916 -9.743 -11.625 1.00 79.31 76 ARG A N 1
ATOM 606 C CA . ARG A 1 76 ? 14.698 -10.966 -11.795 1.00 79.31 76 ARG A CA 1
ATOM 607 C C . ARG A 1 76 ? 14.640 -11.479 -13.240 1.00 79.31 76 ARG A C 1
ATOM 609 O O . ARG A 1 76 ? 13.569 -11.672 -13.815 1.00 79.31 76 ARG A O 1
ATOM 616 N N . HIS A 1 77 ? 15.817 -11.757 -13.790 1.00 81.69 77 HIS A N 1
ATOM 617 C CA . HIS A 1 77 ? 16.004 -12.439 -15.065 1.00 81.69 77 HIS A CA 1
ATOM 618 C C . HIS A 1 77 ? 16.135 -13.959 -14.870 1.00 81.69 77 HIS A C 1
ATOM 620 O O . HIS A 1 77 ? 16.721 -14.425 -13.894 1.00 81.69 77 HIS A O 1
ATOM 626 N N . GLU A 1 78 ? 15.613 -14.732 -15.825 1.00 83.44 78 GLU A N 1
ATOM 627 C CA . GLU A 1 78 ? 15.787 -16.193 -15.908 1.00 83.44 78 GLU A CA 1
ATOM 628 C C . GLU A 1 78 ? 16.771 -16.610 -17.028 1.00 83.44 78 GLU A C 1
ATOM 630 O O . GLU A 1 78 ? 17.132 -17.783 -17.135 1.00 83.44 78 GLU A O 1
ATOM 635 N N . CYS A 1 79 ? 17.241 -15.666 -17.857 1.00 79.00 79 CYS A N 1
ATOM 636 C CA . CYS A 1 79 ? 18.347 -15.883 -18.794 1.00 79.00 79 CYS A CA 1
ATOM 637 C C . CYS A 1 79 ? 19.714 -15.786 -18.091 1.00 79.00 79 CYS A C 1
ATOM 639 O O . CYS A 1 79 ? 19.864 -15.104 -17.082 1.00 79.00 79 CYS A O 1
ATOM 641 N N . LYS A 1 80 ? 20.733 -16.464 -18.641 1.00 69.31 80 LYS A N 1
ATOM 642 C CA . LYS A 1 80 ? 22.127 -16.390 -18.150 1.00 69.31 80 LYS A CA 1
ATOM 643 C C . LYS A 1 80 ? 22.974 -15.319 -18.844 1.00 69.31 80 LYS A C 1
ATOM 645 O O . LYS A 1 80 ? 24.090 -15.051 -18.412 1.00 69.31 80 LYS A O 1
ATOM 650 N N . GLU A 1 81 ? 22.473 -14.762 -19.939 1.00 58.38 81 GLU A N 1
ATOM 651 C CA . GLU A 1 81 ? 23.177 -13.800 -20.785 1.00 58.38 81 GLU A CA 1
ATOM 652 C C . GLU A 1 81 ? 22.742 -12.372 -20.433 1.00 58.38 81 GLU A C 1
ATOM 654 O O . GLU A 1 81 ? 21.575 -12.142 -20.115 1.00 58.38 81 GLU A O 1
ATOM 659 N N . ARG A 1 82 ? 23.682 -11.417 -20.495 1.00 48.59 82 ARG A N 1
ATOM 660 C CA . ARG A 1 82 ? 23.485 -10.013 -20.077 1.00 48.59 82 ARG A CA 1
ATOM 661 C C . ARG A 1 82 ? 22.654 -9.159 -21.052 1.00 48.59 82 ARG A C 1
ATOM 663 O O . ARG A 1 82 ? 22.437 -7.984 -20.788 1.00 48.59 82 ARG A O 1
ATOM 670 N N . ASN A 1 83 ? 22.179 -9.719 -22.166 1.00 52.50 83 ASN A N 1
ATOM 671 C CA . ASN A 1 83 ? 21.350 -8.996 -23.135 1.00 52.50 83 ASN A CA 1
ATOM 672 C C . ASN A 1 83 ? 19.905 -8.878 -22.620 1.00 52.50 83 ASN A C 1
ATOM 674 O O . ASN A 1 83 ? 19.021 -9.652 -22.994 1.00 52.50 83 ASN A O 1
ATOM 678 N N . TYR A 1 84 ? 19.678 -7.913 -21.730 1.00 59.81 84 TYR A N 1
ATOM 679 C CA . TYR A 1 84 ? 18.415 -7.685 -21.030 1.00 59.81 84 TYR A CA 1
ATOM 680 C C . TYR A 1 84 ? 17.332 -7.076 -21.940 1.00 59.81 84 TYR A C 1
ATOM 682 O O . TYR A 1 84 ? 17.026 -5.886 -21.879 1.00 59.81 84 TYR A O 1
ATOM 690 N N . MET A 1 85 ? 16.723 -7.901 -22.794 1.00 70.62 85 MET A N 1
ATOM 691 C CA . MET A 1 85 ? 15.596 -7.472 -23.628 1.00 70.62 85 MET A CA 1
ATOM 692 C C . MET A 1 85 ? 14.326 -7.244 -22.789 1.00 70.62 85 MET A C 1
ATOM 694 O O . MET A 1 85 ? 13.977 -8.039 -21.911 1.00 70.62 85 MET A O 1
ATOM 698 N N . LEU A 1 86 ? 13.635 -6.136 -23.072 1.00 77.06 86 LEU A N 1
ATOM 699 C CA . LEU A 1 86 ? 12.356 -5.737 -22.475 1.00 77.06 86 LEU A CA 1
ATOM 700 C C . LEU A 1 86 ? 11.228 -5.907 -23.500 1.00 77.06 86 LEU A C 1
ATOM 702 O O . LEU A 1 86 ? 11.446 -5.690 -24.693 1.00 77.06 86 LEU A O 1
ATOM 706 N N . LEU A 1 87 ? 10.012 -6.205 -23.037 1.00 76.25 87 LEU A N 1
ATOM 707 C CA . LEU A 1 87 ? 8.815 -6.473 -23.856 1.00 76.25 87 LEU A CA 1
ATOM 708 C C . LEU A 1 87 ? 8.182 -5.207 -24.462 1.00 76.25 87 LEU A C 1
ATOM 710 O O . LEU A 1 87 ? 6.973 -4.958 -24.370 1.00 76.25 87 LEU A O 1
ATOM 714 N N . ARG A 1 88 ? 9.016 -4.394 -25.112 1.00 69.00 88 ARG A N 1
ATOM 715 C CA . ARG A 1 88 ? 8.620 -3.143 -25.755 1.00 69.00 88 ARG A CA 1
ATOM 716 C C . ARG A 1 88 ? 7.595 -3.420 -26.858 1.00 69.00 88 ARG A C 1
ATOM 718 O O . ARG A 1 88 ? 7.756 -4.318 -27.679 1.00 69.00 88 ARG A O 1
ATOM 725 N N . SER A 1 89 ? 6.534 -2.616 -26.876 1.00 69.62 89 SER A N 1
ATOM 726 C CA . SER A 1 89 ? 5.475 -2.607 -27.899 1.00 69.62 89 SER A CA 1
ATOM 727 C C . SER A 1 89 ? 4.585 -3.856 -28.022 1.00 69.62 89 SER A C 1
ATOM 729 O O . SER A 1 89 ? 3.675 -3.834 -28.849 1.00 69.62 89 SER A O 1
ATOM 731 N N . GLN A 1 90 ? 4.767 -4.913 -27.219 1.00 78.75 90 GLN A N 1
ATOM 732 C CA . GLN A 1 90 ? 3.920 -6.112 -27.320 1.00 78.75 90 GLN A CA 1
ATOM 733 C C . GLN A 1 90 ? 2.508 -5.885 -26.746 1.00 78.75 90 GLN A C 1
ATOM 735 O O . GLN A 1 90 ? 1.518 -6.201 -27.402 1.00 78.75 90 GLN A O 1
ATOM 740 N N . PHE A 1 91 ? 2.408 -5.296 -25.549 1.00 86.75 91 PHE A N 1
ATOM 741 C CA . PHE A 1 91 ? 1.147 -5.106 -24.820 1.00 86.75 91 PHE A CA 1
ATOM 742 C C . PHE A 1 91 ? 0.573 -3.703 -25.055 1.00 86.75 91 PHE A C 1
ATOM 744 O O . PHE A 1 91 ? 1.028 -2.713 -24.480 1.00 86.75 91 PHE A O 1
ATOM 751 N N . SER A 1 92 ? -0.442 -3.590 -25.913 1.00 87.44 92 SER A N 1
ATOM 752 C CA . SER A 1 92 ? -1.028 -2.290 -26.267 1.00 87.44 92 SER A CA 1
ATOM 753 C C . SER A 1 92 ? -1.847 -1.672 -25.124 1.00 87.44 92 SER A C 1
ATOM 755 O O . SER A 1 92 ? -2.972 -2.095 -24.836 1.00 87.44 92 SER A O 1
ATOM 757 N N . ARG A 1 93 ? -1.319 -0.594 -24.523 1.00 84.88 93 ARG A N 1
ATOM 758 C CA . ARG A 1 93 ? -1.996 0.197 -23.476 1.00 84.88 93 ARG A CA 1
ATOM 759 C C . ARG A 1 93 ? -3.400 0.653 -23.889 1.00 84.88 93 ARG A C 1
ATOM 761 O O . ARG A 1 93 ? -4.303 0.624 -23.060 1.00 84.88 93 ARG A O 1
ATOM 768 N N . THR A 1 94 ? -3.613 1.032 -25.151 1.00 88.50 94 THR A N 1
ATOM 769 C CA . THR A 1 94 ? -4.932 1.465 -25.650 1.00 88.50 94 THR A CA 1
ATOM 770 C C . THR A 1 94 ? -5.955 0.328 -25.611 1.00 88.50 94 THR A C 1
ATOM 772 O O . THR A 1 94 ? -7.090 0.535 -25.188 1.00 88.50 94 THR A O 1
ATOM 775 N N . ILE A 1 95 ? -5.552 -0.894 -25.981 1.00 91.12 95 ILE A N 1
ATOM 776 C CA . ILE A 1 95 ? -6.427 -2.075 -25.917 1.00 91.12 95 ILE A CA 1
ATOM 777 C C . ILE A 1 95 ? -6.775 -2.397 -24.453 1.00 91.12 95 ILE A C 1
ATOM 779 O O . ILE A 1 95 ? -7.943 -2.641 -24.146 1.00 91.12 95 ILE A O 1
ATOM 783 N N . LEU A 1 96 ? -5.792 -2.334 -23.547 1.00 90.88 96 LEU A N 1
ATOM 784 C CA . LEU A 1 96 ? -5.978 -2.572 -22.110 1.00 90.88 96 LEU A CA 1
ATOM 785 C C . LEU A 1 96 ? -6.894 -1.537 -21.440 1.00 90.88 96 LEU A C 1
ATOM 787 O O . LEU A 1 96 ? -7.811 -1.913 -20.710 1.00 90.88 96 LEU A O 1
ATOM 791 N N . VAL A 1 97 ? -6.673 -0.244 -21.696 1.00 90.62 97 VAL A N 1
ATOM 792 C CA . VAL A 1 97 ? -7.496 0.844 -21.142 1.00 90.62 97 VAL A CA 1
ATOM 793 C C . VAL A 1 97 ? -8.937 0.738 -21.636 1.00 90.62 97 VAL A C 1
ATOM 795 O O . VAL A 1 97 ? -9.851 0.860 -20.820 1.00 90.62 97 VAL A O 1
ATOM 798 N N . ASN A 1 98 ? -9.158 0.449 -22.922 1.00 92.06 98 ASN A N 1
ATOM 799 C CA . ASN A 1 98 ? -10.506 0.280 -23.471 1.00 92.06 98 ASN A CA 1
ATOM 800 C C . ASN A 1 98 ? -11.211 -0.938 -22.851 1.00 92.06 98 ASN A C 1
ATOM 802 O O . ASN A 1 98 ? -12.306 -0.797 -22.311 1.00 92.06 98 ASN A O 1
ATOM 806 N N . ALA A 1 99 ? -10.552 -2.105 -22.816 1.00 91.00 99 ALA A N 1
ATOM 807 C CA . ALA A 1 99 ? -11.109 -3.315 -22.209 1.00 91.00 99 ALA A CA 1
ATOM 808 C C . ALA A 1 99 ? -11.514 -3.101 -20.738 1.00 91.00 99 ALA A C 1
ATOM 810 O O . ALA A 1 99 ? -12.661 -3.357 -20.372 1.00 91.00 99 ALA A O 1
ATOM 811 N N . ALA A 1 100 ? -10.619 -2.541 -19.918 1.00 90.62 100 ALA A N 1
ATOM 812 C CA . ALA A 1 100 ? -10.899 -2.236 -18.515 1.00 90.62 100 ALA A CA 1
ATOM 813 C C . ALA A 1 100 ? -11.991 -1.159 -18.336 1.00 90.62 100 ALA A C 1
ATOM 815 O O . ALA A 1 100 ? -12.805 -1.243 -17.415 1.00 90.62 100 ALA A O 1
ATOM 816 N N . SER A 1 101 ? -12.048 -0.159 -19.222 1.00 90.19 101 SER A N 1
ATOM 817 C CA . SER A 1 101 ? -13.074 0.897 -19.190 1.00 90.19 101 SER A CA 1
ATOM 818 C C . SER A 1 101 ? -14.466 0.371 -19.536 1.00 90.19 101 SER A C 1
ATOM 820 O O . SER A 1 101 ? -15.449 0.794 -18.925 1.00 90.19 101 SER A O 1
ATOM 822 N N . GLU A 1 102 ? -14.548 -0.574 -20.468 1.00 88.94 102 GLU A N 1
ATOM 823 C CA . GLU A 1 102 ? -15.775 -1.273 -20.866 1.00 88.94 102 GLU A CA 1
ATOM 824 C C . GLU A 1 102 ? -16.167 -2.403 -19.892 1.00 88.94 102 GLU A C 1
ATOM 826 O O . GLU A 1 102 ? -17.244 -2.976 -20.022 1.00 88.94 102 GLU A O 1
ATOM 831 N N . GLY A 1 103 ? -15.318 -2.729 -18.909 1.00 83.00 103 GLY A N 1
ATOM 832 C CA . GLY A 1 103 ? -15.544 -3.827 -17.961 1.00 83.00 103 GLY A CA 1
ATOM 833 C C . GLY A 1 103 ? -15.294 -5.225 -18.542 1.00 83.00 103 GLY A C 1
ATOM 834 O O . GLY A 1 103 ? -15.698 -6.217 -17.936 1.00 83.00 103 GLY A O 1
ATOM 835 N N . ARG A 1 104 ? -14.631 -5.316 -19.702 1.00 85.81 104 ARG A N 1
ATOM 836 C CA . ARG A 1 104 ? -14.194 -6.577 -20.316 1.00 85.81 104 ARG A CA 1
ATOM 837 C C . ARG A 1 104 ? -12.972 -7.154 -19.590 1.00 85.81 104 ARG A C 1
ATOM 839 O O . ARG A 1 104 ? -12.294 -6.473 -18.823 1.00 85.81 104 ARG A O 1
ATOM 846 N N . SER A 1 105 ? -12.688 -8.426 -19.870 1.00 86.19 105 SER A N 1
ATOM 847 C CA . SER A 1 105 ? -11.473 -9.121 -19.428 1.00 86.19 105 SER A CA 1
ATOM 848 C C . SER A 1 105 ? -10.206 -8.332 -19.786 1.00 86.19 105 SER A C 1
ATOM 850 O O . SER A 1 105 ? -10.089 -7.845 -20.911 1.00 86.19 105 SER A O 1
ATOM 852 N N . THR A 1 106 ? -9.253 -8.248 -18.850 1.00 92.38 106 THR A N 1
ATOM 853 C CA . THR A 1 106 ? -7.907 -7.684 -19.081 1.00 92.38 106 THR A CA 1
ATOM 854 C C . THR A 1 106 ? -6.821 -8.755 -19.249 1.00 92.38 106 THR A C 1
ATOM 856 O O . THR A 1 106 ? -5.628 -8.452 -19.238 1.00 92.38 106 THR A O 1
ATOM 859 N N . VAL A 1 107 ? -7.224 -10.023 -19.391 1.00 94.50 107 VAL A N 1
ATOM 860 C CA . VAL A 1 107 ? -6.333 -11.155 -19.678 1.00 94.50 107 VAL A CA 1
ATOM 861 C C . VAL A 1 107 ? -5.738 -10.984 -21.076 1.00 94.50 107 VAL A C 1
ATOM 863 O O . VAL A 1 107 ? -6.483 -10.880 -22.050 1.00 94.50 107 VAL A O 1
ATOM 866 N N . TRP A 1 108 ? -4.413 -11.023 -21.203 1.00 94.56 108 TRP A N 1
ATOM 867 C CA . TRP A 1 108 ? -3.755 -11.050 -22.511 1.00 94.56 108 TRP A CA 1
ATOM 868 C C . TRP A 1 108 ? -3.658 -12.482 -23.044 1.00 94.56 108 TRP A C 1
ATOM 870 O O . TRP A 1 108 ? -3.442 -13.433 -22.290 1.00 94.56 108 TRP A O 1
ATOM 880 N N . SER A 1 109 ? -3.746 -12.645 -24.363 1.00 95.19 109 SER A N 1
ATOM 881 C CA . SER A 1 109 ? -3.254 -13.855 -25.035 1.00 95.19 109 SER A CA 1
ATOM 882 C C . SER A 1 109 ? -1.755 -14.067 -24.765 1.00 95.19 109 SER A C 1
ATOM 884 O O . SER A 1 109 ? -1.028 -13.117 -24.474 1.00 95.19 109 SER A O 1
ATOM 886 N N . LEU A 1 110 ? -1.250 -15.300 -24.899 1.00 93.69 110 LEU A N 1
ATOM 887 C CA . LEU A 1 110 ? 0.186 -15.582 -24.715 1.00 93.69 110 LEU A CA 1
ATOM 888 C C . LEU A 1 110 ? 1.100 -14.831 -25.697 1.00 93.69 110 LEU A C 1
ATOM 890 O O . LEU A 1 110 ? 2.289 -14.693 -25.429 1.00 93.69 110 LEU A O 1
ATOM 894 N N . ALA A 1 111 ? 0.564 -14.358 -26.824 1.00 90.25 111 ALA A N 1
ATOM 895 C CA . ALA A 1 111 ? 1.286 -13.530 -27.786 1.00 90.25 111 ALA A CA 1
ATOM 896 C C . ALA A 1 111 ? 1.257 -12.026 -27.442 1.00 90.25 111 ALA A C 1
ATOM 898 O O . ALA A 1 111 ? 1.848 -11.236 -28.176 1.00 90.25 111 ALA A O 1
ATOM 899 N N . GLY A 1 112 ? 0.552 -11.619 -26.377 1.00 89.19 112 GLY A N 1
ATOM 900 C CA . GLY A 1 112 ? 0.428 -10.239 -25.886 1.00 89.19 112 GLY A CA 1
ATOM 901 C C . GLY A 1 112 ? -0.271 -9.245 -26.824 1.00 89.19 112 GLY A C 1
ATOM 902 O O . GLY A 1 112 ? -0.550 -8.124 -26.425 1.00 89.19 112 GLY A O 1
ATOM 903 N N . ASN A 1 113 ? -0.600 -9.655 -28.049 1.00 89.19 113 ASN A N 1
ATOM 904 C CA . ASN A 1 113 ? -1.101 -8.794 -29.122 1.00 89.19 113 ASN A CA 1
ATOM 905 C C . ASN A 1 113 ? -2.611 -8.493 -29.050 1.00 89.19 113 ASN A C 1
ATOM 907 O O . ASN A 1 113 ? -3.081 -7.548 -29.681 1.00 89.19 113 ASN A O 1
ATOM 911 N N . ALA A 1 114 ? -3.372 -9.288 -28.297 1.00 92.44 114 ALA A N 1
ATOM 912 C CA . ALA A 1 114 ? -4.818 -9.156 -28.144 1.00 92.44 114 ALA A CA 1
ATOM 913 C C . ALA A 1 114 ? -5.290 -9.638 -26.765 1.00 92.44 114 ALA A C 1
ATOM 915 O O . ALA A 1 114 ? -4.682 -10.541 -26.175 1.00 92.44 114 ALA A O 1
ATOM 916 N N . MET A 1 115 ? -6.400 -9.062 -26.290 1.00 93.94 115 MET A N 1
ATOM 917 C CA . MET A 1 115 ? -7.147 -9.583 -25.140 1.00 93.94 115 MET A CA 1
ATOM 918 C C . MET A 1 115 ? -7.645 -10.998 -25.436 1.00 93.94 115 MET A C 1
ATOM 920 O O . MET A 1 115 ? -7.997 -11.316 -26.571 1.00 93.94 115 MET A O 1
ATOM 924 N N . LEU A 1 116 ? -7.672 -11.844 -24.413 1.00 93.56 116 LEU A N 1
ATOM 925 C CA . LEU A 1 116 ? -8.160 -13.209 -24.522 1.00 93.56 116 LEU A CA 1
ATOM 926 C C . LEU A 1 116 ? -9.696 -13.240 -24.464 1.00 93.56 116 LEU A C 1
ATOM 928 O O . LEU A 1 116 ? -10.305 -12.641 -23.575 1.00 93.56 116 LEU A O 1
ATOM 932 N N . GLU A 1 117 ? -10.308 -13.979 -25.389 1.00 86.12 117 GLU A N 1
ATOM 933 C CA . GLU A 1 117 ? -11.759 -14.185 -25.428 1.00 86.12 117 GLU A CA 1
ATOM 934 C C . GLU A 1 117 ? -12.296 -14.867 -24.151 1.00 86.12 117 GLU A C 1
ATOM 936 O O . GLU A 1 117 ? -11.598 -15.700 -23.556 1.00 86.12 117 GLU A O 1
ATOM 941 N N . PRO A 1 118 ? -13.547 -14.580 -23.734 1.00 80.94 118 PRO A N 1
ATOM 942 C CA . PRO A 1 118 ? -14.175 -15.223 -22.583 1.00 80.94 118 PRO A CA 1
ATOM 943 C C . PRO A 1 118 ? -14.124 -16.756 -22.630 1.00 80.94 118 PRO A C 1
ATOM 945 O O . PRO A 1 118 ? -14.184 -17.379 -23.690 1.00 80.94 118 PRO A O 1
ATOM 948 N N . HIS A 1 119 ? -14.041 -17.373 -21.450 1.00 85.81 119 HIS A N 1
ATOM 949 C CA . HIS A 1 119 ? -13.960 -18.828 -21.232 1.00 85.81 119 HIS A CA 1
ATOM 950 C C . HIS A 1 119 ? -12.716 -19.543 -21.798 1.00 85.81 119 HIS A C 1
ATOM 952 O O . HIS A 1 119 ? -12.529 -20.729 -21.511 1.00 85.81 119 HIS A O 1
ATOM 958 N N . ARG A 1 120 ? -11.829 -18.863 -22.540 1.00 94.25 120 ARG A N 1
ATOM 959 C CA . ARG A 1 120 ? -10.519 -19.420 -22.913 1.00 94.25 120 ARG A CA 1
ATOM 960 C C . ARG A 1 120 ? -9.621 -19.519 -21.668 1.00 94.25 120 ARG A C 1
ATOM 962 O O . ARG A 1 120 ? -9.686 -18.654 -20.794 1.00 94.25 120 ARG A O 1
ATOM 969 N N . PRO A 1 121 ? -8.789 -20.566 -21.541 1.00 96.62 121 PRO A N 1
ATOM 970 C CA . PRO A 1 121 ? -8.009 -20.809 -20.336 1.00 96.62 121 PRO A CA 1
ATOM 971 C C . PRO A 1 121 ? -6.793 -19.888 -20.242 1.00 96.62 121 PRO A C 1
ATOM 973 O O . PRO A 1 121 ? -6.031 -19.746 -21.196 1.00 96.62 121 PRO A O 1
ATOM 976 N N . TYR A 1 122 ? -6.543 -19.345 -19.056 1.00 97.56 122 TYR A N 1
ATOM 977 C CA . TYR A 1 122 ? -5.353 -18.550 -18.766 1.00 97.56 122 TYR A CA 1
ATOM 978 C C . TYR A 1 122 ? -4.732 -18.915 -17.419 1.00 97.56 122 TYR A C 1
ATOM 980 O O . TYR A 1 122 ? -5.368 -19.534 -16.560 1.00 97.56 122 TYR A O 1
ATOM 988 N N . MET A 1 123 ? -3.463 -18.546 -17.260 1.00 98.06 123 MET A N 1
ATOM 989 C CA . MET A 1 123 ? -2.742 -18.600 -15.991 1.00 98.06 123 MET A CA 1
ATOM 990 C C . MET A 1 123 ? -2.764 -17.215 -15.342 1.00 98.06 123 MET A C 1
ATOM 992 O O . MET A 1 123 ? -2.374 -16.247 -15.991 1.00 98.06 123 MET A O 1
ATOM 996 N N . ALA A 1 124 ? -3.180 -17.118 -14.081 1.00 96.56 124 ALA A N 1
ATOM 997 C CA . ALA A 1 124 ? -2.956 -15.916 -13.283 1.00 96.56 124 ALA A CA 1
ATOM 998 C C . ALA A 1 124 ? -1.558 -15.965 -12.641 1.00 96.56 124 ALA A C 1
ATOM 1000 O O . ALA A 1 124 ? -1.118 -17.034 -12.216 1.00 96.56 124 ALA A O 1
ATOM 1001 N N . VAL A 1 125 ? -0.865 -14.832 -12.557 1.00 93.94 125 VAL A N 1
ATOM 1002 C CA . VAL A 1 125 ? 0.434 -14.676 -11.885 1.00 93.94 125 VAL A CA 1
ATOM 1003 C C . VAL A 1 125 ? 0.227 -13.843 -10.626 1.00 93.94 125 VAL A C 1
ATOM 1005 O O . VAL A 1 125 ? -0.135 -12.674 -10.703 1.00 93.94 125 VAL A O 1
ATOM 1008 N N . SER A 1 126 ? 0.458 -14.470 -9.477 1.00 91.31 126 SER A N 1
ATOM 1009 C CA . SER A 1 126 ? 0.368 -13.893 -8.136 1.00 91.31 126 SER A CA 1
ATOM 1010 C C . SER A 1 126 ? 1.794 -13.729 -7.607 1.00 91.31 126 SER A C 1
ATOM 1012 O O . SER A 1 126 ? 2.528 -14.714 -7.501 1.00 91.31 126 SER A O 1
ATOM 1014 N N . HIS A 1 127 ? 2.225 -12.490 -7.363 1.00 81.69 127 HIS A N 1
ATOM 1015 C CA . HIS A 1 127 ? 3.643 -12.151 -7.189 1.00 81.69 127 HIS A CA 1
ATOM 1016 C C . HIS A 1 127 ? 3.890 -11.141 -6.047 1.00 81.69 127 HIS A C 1
ATOM 1018 O O . HIS A 1 127 ? 2.965 -10.705 -5.354 1.00 81.69 127 HIS A O 1
ATOM 1024 N N . VAL A 1 128 ? 5.153 -10.766 -5.829 1.00 73.25 128 VAL A N 1
ATOM 1025 C CA . VAL A 1 128 ? 5.572 -9.768 -4.833 1.00 73.25 128 VAL A CA 1
ATOM 1026 C C . VAL A 1 128 ? 6.767 -8.945 -5.328 1.00 73.25 128 VAL A C 1
ATOM 1028 O O . VAL A 1 128 ? 7.605 -9.435 -6.072 1.00 73.25 128 VAL A O 1
ATOM 1031 N N . TRP A 1 129 ? 6.879 -7.690 -4.887 1.00 69.69 129 TRP A N 1
ATOM 1032 C CA . TRP A 1 129 ? 7.914 -6.742 -5.328 1.00 69.69 129 TRP A CA 1
ATOM 1033 C C . TRP A 1 129 ? 9.364 -7.117 -4.946 1.00 69.69 129 TRP A C 1
ATOM 1035 O O . TRP A 1 129 ? 10.307 -6.484 -5.406 1.00 69.69 129 TRP A O 1
ATOM 1045 N N . SER A 1 130 ? 9.569 -8.168 -4.146 1.00 66.06 130 SER A N 1
ATOM 1046 C CA . SER A 1 130 ? 10.876 -8.584 -3.614 1.00 66.06 130 SER A CA 1
ATOM 1047 C C . SER A 1 130 ? 11.919 -8.976 -4.667 1.00 66.06 130 SER A C 1
ATOM 1049 O O . SER A 1 130 ? 13.113 -8.952 -4.370 1.00 66.06 130 SER A O 1
ATOM 1051 N N . ASP A 1 131 ? 11.487 -9.314 -5.883 1.00 67.50 131 ASP A N 1
ATOM 1052 C CA . ASP A 1 131 ? 12.332 -9.548 -7.058 1.00 67.50 131 ASP A CA 1
ATOM 1053 C C . ASP A 1 131 ? 11.968 -8.647 -8.249 1.00 67.50 131 ASP A C 1
ATOM 1055 O O . ASP A 1 131 ? 12.178 -9.010 -9.406 1.00 67.50 131 ASP A O 1
ATOM 1059 N N . GLY A 1 132 ? 11.408 -7.468 -7.952 1.00 67.38 132 GLY A N 1
ATOM 1060 C CA . GLY A 1 132 ? 11.105 -6.412 -8.917 1.00 67.38 132 GLY A CA 1
ATOM 1061 C C . GLY A 1 132 ? 9.876 -6.650 -9.789 1.00 67.38 132 GLY A C 1
ATOM 1062 O O . GLY A 1 132 ? 9.528 -5.793 -10.592 1.00 67.38 132 GLY A O 1
ATOM 1063 N N . THR A 1 133 ? 9.191 -7.786 -9.653 1.00 70.25 133 THR A N 1
ATOM 1064 C CA . THR A 1 133 ? 8.213 -8.289 -10.640 1.00 70.25 133 THR A CA 1
ATOM 1065 C C . THR A 1 133 ? 6.854 -7.566 -10.685 1.00 70.25 133 THR A C 1
ATOM 1067 O O . THR A 1 133 ? 5.906 -8.063 -11.301 1.00 70.25 133 THR A O 1
ATOM 1070 N N . GLY A 1 134 ? 6.744 -6.371 -10.093 1.00 64.88 134 GLY A N 1
ATOM 1071 C CA . GLY A 1 134 ? 5.464 -5.699 -9.881 1.00 64.88 134 GLY A CA 1
ATOM 1072 C C . GLY A 1 134 ? 5.369 -4.213 -10.172 1.00 64.88 134 GLY A C 1
ATOM 1073 O O . GLY A 1 134 ? 6.326 -3.529 -10.515 1.00 64.88 134 GLY A O 1
ATOM 1074 N N . THR A 1 135 ? 4.147 -3.732 -9.965 1.00 58.12 135 THR A N 1
ATOM 1075 C CA . THR A 1 135 ? 3.584 -2.418 -10.321 1.00 58.12 135 THR A CA 1
ATOM 1076 C C . THR A 1 135 ? 4.207 -1.174 -9.658 1.00 58.12 135 THR A C 1
ATOM 1078 O O . THR A 1 135 ? 3.624 -0.098 -9.761 1.00 58.12 135 THR A O 1
ATOM 1081 N N . GLY A 1 136 ? 5.359 -1.301 -8.989 1.00 53.41 136 GLY A N 1
ATOM 1082 C CA . GLY A 1 136 ? 6.062 -0.214 -8.294 1.00 53.41 136 GLY A CA 1
ATOM 1083 C C . GLY A 1 136 ? 6.746 0.775 -9.244 1.00 53.41 136 GLY A C 1
ATOM 1084 O O . GLY A 1 136 ? 6.228 1.865 -9.471 1.00 53.41 136 GLY A O 1
ATOM 1085 N N . ALA A 1 137 ? 7.899 0.390 -9.802 1.00 46.53 137 ALA A N 1
ATOM 1086 C CA . ALA A 1 137 ? 8.747 1.281 -10.605 1.00 46.53 137 ALA A CA 1
ATOM 1087 C C . ALA A 1 137 ? 8.576 1.173 -12.139 1.00 46.53 137 ALA A C 1
ATOM 1089 O O . ALA A 1 137 ? 8.713 2.167 -12.849 1.00 46.53 137 ALA A O 1
ATOM 1090 N N . TRP A 1 138 ? 8.281 -0.016 -12.671 1.00 57.88 138 TRP A N 1
ATOM 1091 C CA . TRP A 1 138 ? 8.415 -0.320 -14.108 1.00 57.88 138 TRP A CA 1
ATOM 1092 C C . TRP A 1 138 ? 7.307 0.300 -14.965 1.00 57.88 138 TRP A C 1
ATOM 1094 O O . TRP A 1 138 ? 6.133 0.203 -14.598 1.00 57.88 138 TRP A O 1
ATOM 1104 N N . ARG A 1 139 ? 7.641 0.923 -16.109 1.00 57.03 139 ARG A N 1
ATOM 1105 C CA . ARG A 1 139 ? 6.672 1.471 -17.087 1.00 57.03 139 ARG A CA 1
ATOM 1106 C C . ARG A 1 139 ? 6.001 0.340 -17.892 1.00 57.03 139 ARG A C 1
ATOM 1108 O O . ARG A 1 139 ? 6.445 -0.806 -17.896 1.00 57.03 139 ARG A O 1
ATOM 1115 N N . ASP A 1 140 ? 4.890 0.643 -18.568 1.00 50.50 140 ASP A N 1
ATOM 1116 C CA . ASP A 1 140 ? 4.113 -0.365 -19.314 1.00 50.50 140 ASP A CA 1
ATOM 1117 C C . ASP A 1 140 ? 4.965 -0.979 -20.447 1.00 50.50 140 ASP A C 1
ATOM 1119 O O . ASP A 1 140 ? 5.363 -0.276 -21.375 1.00 50.50 140 ASP A O 1
ATOM 1123 N N . GLY A 1 141 ? 5.241 -2.287 -20.381 1.00 54.97 141 GLY A N 1
ATOM 1124 C CA . GLY A 1 141 ? 6.127 -2.983 -21.330 1.00 54.97 141 GLY A CA 1
ATOM 1125 C C . GLY A 1 141 ? 7.608 -3.043 -20.925 1.00 54.97 141 GLY A C 1
ATOM 1126 O O . GLY A 1 141 ? 8.406 -3.634 -21.648 1.00 54.97 141 GLY A O 1
ATOM 1127 N N . GLU A 1 142 ? 7.988 -2.517 -19.756 1.00 67.00 142 GLU A N 1
ATOM 1128 C CA . GLU A 1 142 ? 9.328 -2.697 -19.162 1.00 67.00 142 GLU A CA 1
ATOM 1129 C C . GLU A 1 142 ? 9.444 -3.994 -18.344 1.00 67.00 142 GLU A C 1
ATOM 1131 O O . GLU A 1 142 ? 10.315 -4.141 -17.493 1.00 67.00 142 GLU A O 1
ATOM 1136 N N . VAL A 1 143 ? 8.574 -4.970 -18.608 1.00 79.19 143 VAL A N 1
ATOM 1137 C CA . VAL A 1 143 ? 8.769 -6.348 -18.152 1.00 79.19 143 VAL A CA 1
ATOM 1138 C C . VAL A 1 143 ? 9.888 -6.986 -18.974 1.00 79.19 143 VAL A C 1
ATOM 1140 O O . VAL A 1 143 ? 9.884 -6.871 -20.202 1.00 79.19 143 VAL A O 1
ATOM 1143 N N . ASN A 1 144 ? 10.835 -7.670 -18.326 1.00 83.56 144 ASN A N 1
ATOM 1144 C CA . ASN A 1 144 ? 11.904 -8.358 -19.045 1.00 83.56 144 ASN A CA 1
ATOM 1145 C C . ASN A 1 144 ? 11.388 -9.603 -19.794 1.00 83.56 144 ASN A C 1
ATOM 1147 O O . ASN A 1 144 ? 10.520 -10.345 -19.322 1.00 83.56 144 ASN A O 1
ATOM 1151 N N . GLU A 1 145 ? 11.924 -9.828 -20.994 1.00 86.94 145 GLU A N 1
ATOM 1152 C CA . GLU A 1 145 ? 11.416 -10.850 -21.910 1.00 86.94 145 GLU A CA 1
ATOM 1153 C C . GLU A 1 145 ? 11.615 -12.266 -21.364 1.00 86.94 145 GLU A C 1
ATOM 1155 O O . GLU A 1 145 ? 10.717 -13.101 -21.465 1.00 86.94 145 GLU A O 1
ATOM 1160 N N . CYS A 1 146 ? 12.756 -12.543 -20.729 1.00 88.62 146 CYS A N 1
ATOM 1161 C CA . CYS A 1 146 ? 13.079 -13.891 -20.263 1.00 88.62 146 CYS A CA 1
ATOM 1162 C C . CYS A 1 146 ? 12.173 -14.375 -19.114 1.00 88.62 146 CYS A C 1
ATOM 1164 O O . CYS A 1 146 ? 11.821 -15.556 -19.071 1.00 88.62 146 CYS A O 1
AT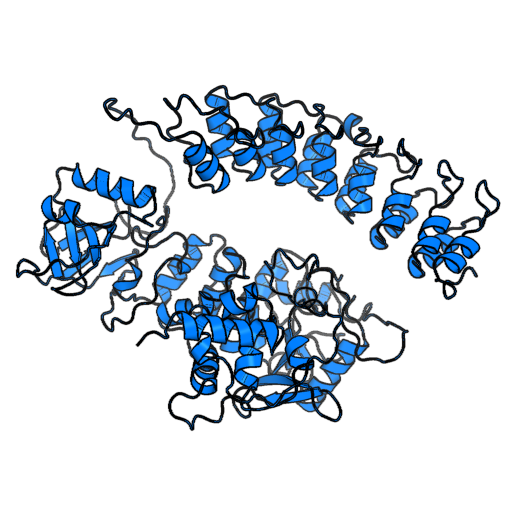OM 1166 N N . LEU A 1 147 ? 11.726 -13.477 -18.229 1.00 88.44 147 LEU A N 1
ATOM 1167 C CA . LEU A 1 147 ? 10.772 -13.784 -17.165 1.00 88.44 147 LEU A CA 1
ATOM 1168 C C . LEU A 1 147 ? 9.367 -14.034 -17.727 1.00 88.44 147 LEU A C 1
ATOM 1170 O O . LEU A 1 147 ? 8.694 -14.986 -17.325 1.00 88.44 147 LEU A O 1
ATOM 1174 N N . TYR A 1 148 ? 8.924 -13.232 -18.697 1.00 90.00 148 TYR A N 1
ATOM 1175 C CA . TYR A 1 148 ? 7.647 -13.494 -19.358 1.00 90.00 148 TYR A CA 1
ATOM 1176 C C . TYR A 1 148 ? 7.693 -14.768 -20.207 1.00 90.00 148 TYR A C 1
ATOM 1178 O O . TYR A 1 148 ? 6.741 -15.540 -20.175 1.00 90.00 148 TYR A O 1
ATOM 1186 N N . ALA A 1 149 ? 8.802 -15.064 -20.889 1.00 91.56 149 ALA A N 1
ATOM 1187 C CA . ALA A 1 149 ? 9.007 -16.328 -21.596 1.00 91.56 149 ALA A CA 1
ATOM 1188 C C . ALA A 1 149 ? 8.981 -17.537 -20.638 1.00 91.56 149 ALA A C 1
ATOM 1190 O O . ALA A 1 149 ? 8.392 -18.572 -20.964 1.00 91.56 149 ALA A O 1
ATOM 1191 N N . PHE A 1 150 ? 9.530 -17.397 -19.426 1.00 92.00 150 PHE A N 1
ATOM 1192 C CA . PHE A 1 150 ? 9.399 -18.382 -18.348 1.00 92.00 150 PHE A CA 1
ATOM 1193 C C . PHE A 1 150 ? 7.929 -18.575 -17.928 1.00 92.00 150 PHE A C 1
ATOM 1195 O O . PHE A 1 150 ? 7.440 -19.710 -17.903 1.00 92.00 150 PHE A O 1
ATOM 1202 N N . PHE A 1 151 ? 7.174 -17.492 -17.704 1.00 94.06 151 PHE A N 1
ATOM 1203 C CA . PHE A 1 151 ? 5.735 -17.575 -17.422 1.00 94.06 151 PHE A CA 1
ATOM 1204 C C . PHE A 1 151 ? 4.922 -18.155 -18.588 1.00 94.06 151 PHE A C 1
ATOM 1206 O O . PHE A 1 151 ? 4.045 -18.987 -18.356 1.00 94.06 151 PHE A O 1
ATOM 1213 N N . GLN A 1 152 ? 5.227 -17.803 -19.840 1.00 94.88 152 GLN A N 1
ATOM 1214 C CA . GLN A 1 152 ? 4.629 -18.421 -21.025 1.00 94.88 152 GLN A CA 1
ATOM 1215 C C . GLN A 1 152 ? 4.906 -19.927 -21.068 1.00 94.88 152 GLN A C 1
ATOM 1217 O O . GLN A 1 152 ? 4.016 -20.695 -21.427 1.00 94.88 152 GLN A O 1
ATOM 1222 N N . GLY A 1 153 ? 6.128 -20.360 -20.736 1.00 95.75 153 GLY A N 1
ATOM 1223 C CA . GLY A 1 153 ? 6.510 -21.772 -20.688 1.00 95.75 153 GLY A CA 1
ATOM 1224 C C . GLY A 1 153 ? 5.654 -22.559 -19.695 1.00 95.75 153 GLY A C 1
ATOM 1225 O O . GLY A 1 153 ? 5.091 -23.595 -20.049 1.00 95.75 153 GLY A O 1
ATOM 1226 N N . ILE A 1 154 ? 5.469 -22.017 -18.489 1.00 96.38 154 ILE A N 1
ATOM 1227 C CA . ILE A 1 154 ? 4.606 -22.615 -17.461 1.00 96.38 154 ILE A CA 1
ATOM 1228 C C . ILE A 1 154 ? 3.131 -22.579 -17.891 1.00 96.38 154 ILE A C 1
ATOM 1230 O O . ILE A 1 154 ? 2.433 -23.586 -17.787 1.00 96.38 154 ILE A O 1
ATOM 1234 N N . ALA A 1 155 ? 2.649 -21.468 -18.452 1.00 97.69 155 ALA A N 1
ATOM 1235 C CA . ALA A 1 155 ? 1.283 -21.372 -18.964 1.00 97.69 155 ALA A CA 1
ATOM 1236 C C . ALA A 1 155 ? 1.004 -22.433 -20.050 1.00 97.69 155 ALA A C 1
ATOM 1238 O O . ALA A 1 155 ? -0.017 -23.121 -19.990 1.00 97.69 155 ALA A O 1
ATOM 1239 N N . LYS A 1 156 ? 1.944 -22.639 -20.985 1.00 97.62 156 LYS A N 1
ATOM 1240 C CA . LYS A 1 156 ? 1.891 -23.697 -22.011 1.00 97.62 156 LYS A CA 1
ATOM 1241 C C . LYS A 1 156 ? 1.877 -25.100 -21.386 1.00 97.62 156 LYS A C 1
ATOM 1243 O O . LYS A 1 156 ? 1.098 -25.940 -21.834 1.00 97.62 156 LYS A O 1
ATOM 1248 N N . GLN A 1 157 ? 2.651 -25.344 -20.321 1.00 96.75 157 GLN A N 1
ATOM 1249 C CA . GLN A 1 157 ? 2.646 -26.613 -19.571 1.00 96.75 157 GLN A CA 1
ATOM 1250 C C . GLN A 1 157 ? 1.269 -26.942 -18.961 1.00 96.75 157 GLN A C 1
ATOM 1252 O O . GLN A 1 157 ? 0.894 -28.110 -18.899 1.00 96.75 157 GLN A O 1
ATOM 1257 N N . PHE A 1 158 ? 0.491 -25.932 -18.557 1.00 96.81 158 PHE A N 1
ATOM 1258 C CA . PHE A 1 158 ? -0.887 -26.091 -18.064 1.00 96.81 158 PHE A CA 1
ATOM 1259 C C . PHE A 1 158 ? -1.964 -25.842 -19.149 1.00 96.81 158 PHE A C 1
ATOM 1261 O O . PHE A 1 158 ? -3.150 -25.649 -18.852 1.00 96.81 158 PHE A O 1
ATOM 1268 N N . HIS A 1 159 ? -1.562 -25.897 -20.426 1.00 97.31 159 HIS A N 1
ATOM 1269 C CA . HIS A 1 159 ? -2.400 -25.728 -21.621 1.00 97.31 159 HIS A CA 1
ATOM 1270 C C . HIS A 1 159 ? -3.192 -24.404 -21.671 1.00 97.31 159 HIS A C 1
ATOM 1272 O O . HIS A 1 159 ? -4.287 -24.353 -22.239 1.00 97.31 159 HIS A O 1
ATOM 1278 N N . CYS A 1 160 ? -2.690 -23.351 -21.027 1.00 97.69 160 CYS A N 1
ATOM 1279 C CA . CYS A 1 160 ? -3.286 -22.019 -21.056 1.00 97.69 160 CYS A CA 1
ATOM 1280 C C . CYS A 1 160 ? -2.989 -21.311 -22.388 1.00 97.69 160 CYS A C 1
ATOM 1282 O O . CYS A 1 160 ? -1.915 -21.470 -22.962 1.00 97.69 160 CYS A O 1
ATOM 1284 N N . GLU A 1 161 ? -3.940 -20.505 -22.855 1.00 97.25 161 GLU A N 1
ATOM 1285 C CA . GLU A 1 161 ? -3.871 -19.701 -24.083 1.00 97.25 161 GLU A CA 1
ATOM 1286 C C . GLU A 1 161 ? -3.580 -18.215 -23.805 1.00 97.25 161 GLU A C 1
ATOM 1288 O O . GLU A 1 161 ? -3.193 -17.472 -24.711 1.00 97.25 161 GLU A O 1
ATOM 1293 N N . GLY A 1 162 ? -3.719 -17.785 -22.547 1.00 96.81 162 GLY A N 1
ATOM 1294 C CA . GLY A 1 162 ? -3.369 -16.445 -22.083 1.00 96.81 162 GLY A CA 1
ATOM 1295 C C . GLY A 1 162 ? -2.708 -16.405 -20.707 1.00 96.81 162 GLY A C 1
ATOM 1296 O O . GLY A 1 162 ? -2.602 -17.419 -20.007 1.00 96.81 162 GLY A O 1
ATOM 1297 N N . ILE A 1 163 ? -2.286 -15.203 -20.322 1.00 95.50 163 ILE A N 1
ATOM 1298 C CA . ILE A 1 163 ? -1.756 -14.857 -19.001 1.00 95.50 163 ILE A CA 1
ATOM 1299 C C . ILE A 1 163 ? -2.524 -13.649 -18.464 1.00 95.50 163 ILE A C 1
ATOM 1301 O O . ILE A 1 163 ? -2.771 -12.678 -19.180 1.00 95.50 163 ILE A O 1
ATOM 1305 N N . TRP A 1 164 ? -2.854 -13.707 -17.178 1.00 94.06 164 TRP A N 1
ATOM 1306 C CA . TRP A 1 164 ? -3.215 -12.545 -16.384 1.00 94.06 164 TRP A CA 1
ATOM 1307 C C . TRP A 1 164 ? -2.103 -12.277 -15.370 1.00 94.06 164 TRP A C 1
ATOM 1309 O O . TRP A 1 164 ? -1.820 -13.119 -14.525 1.00 94.06 164 TRP A O 1
ATOM 1319 N N . TRP A 1 165 ? -1.453 -11.126 -15.461 1.00 91.38 165 TRP A N 1
ATOM 1320 C CA . TRP A 1 165 ? -0.419 -10.678 -14.529 1.00 91.38 165 TRP A CA 1
ATOM 1321 C C . TRP A 1 165 ? -0.650 -9.189 -14.335 1.00 91.38 165 TRP A C 1
ATOM 1323 O O . TRP A 1 165 ? -0.676 -8.450 -15.316 1.00 91.38 165 TRP A O 1
ATOM 1333 N N . ASP A 1 166 ? -0.877 -8.741 -13.107 1.00 86.56 166 ASP A N 1
ATOM 1334 C CA . ASP A 1 166 ? -1.285 -7.370 -12.794 1.00 86.56 166 ASP A CA 1
ATOM 1335 C C . ASP A 1 166 ? -0.343 -6.301 -13.378 1.00 86.56 166 ASP A C 1
ATOM 1337 O O . ASP A 1 166 ? -0.832 -5.317 -13.933 1.00 86.56 166 ASP A O 1
ATOM 1341 N N . THR A 1 167 ? 0.970 -6.557 -13.394 1.00 83.50 167 THR A N 1
ATOM 1342 C CA . THR A 1 167 ? 2.009 -5.728 -14.045 1.00 83.50 167 THR A CA 1
ATOM 1343 C C . THR A 1 167 ? 1.773 -5.481 -15.547 1.00 83.50 167 THR A C 1
ATOM 1345 O O . THR A 1 167 ? 2.255 -4.491 -16.089 1.00 83.50 167 THR A O 1
ATOM 1348 N N . LEU A 1 168 ? 1.016 -6.351 -16.227 1.00 86.88 168 LEU A N 1
ATOM 1349 C CA . LEU A 1 168 ? 0.644 -6.238 -17.649 1.00 86.88 168 LEU A CA 1
ATOM 1350 C C . LEU A 1 168 ? -0.871 -6.048 -17.880 1.00 86.88 168 LEU A C 1
ATOM 1352 O O . LEU A 1 168 ? -1.283 -5.654 -18.972 1.00 86.88 168 LEU A O 1
ATOM 1356 N N . CYS A 1 169 ? -1.704 -6.357 -16.883 1.00 89.56 169 CYS A N 1
ATOM 1357 C CA . CYS A 1 169 ? -3.160 -6.512 -17.001 1.00 89.56 169 CYS A CA 1
ATOM 1358 C C . CYS A 1 169 ? -3.971 -5.509 -16.158 1.00 89.56 169 CYS A C 1
ATOM 1360 O O . CYS A 1 169 ? -5.204 -5.581 -16.146 1.00 89.56 169 CYS A O 1
ATOM 1362 N N . ILE A 1 170 ? -3.319 -4.571 -15.464 1.00 88.19 170 ILE A N 1
ATOM 1363 C CA . ILE A 1 170 ? -3.967 -3.439 -14.790 1.00 88.19 170 ILE A CA 1
ATOM 1364 C C . ILE A 1 170 ? -3.484 -2.127 -15.440 1.00 88.19 170 ILE A C 1
ATOM 1366 O O . ILE A 1 170 ? -2.290 -1.841 -15.416 1.00 88.19 170 ILE A O 1
ATOM 1370 N N . PRO A 1 171 ? -4.374 -1.304 -16.031 1.00 87.44 171 PRO A N 1
ATOM 1371 C CA . PRO A 1 171 ? -3.971 -0.052 -16.675 1.00 87.44 171 PRO A CA 1
ATOM 1372 C C . PRO A 1 171 ? -3.540 1.019 -15.662 1.00 87.44 171 PRO A C 1
ATOM 1374 O O . PRO A 1 171 ? -4.011 1.048 -14.526 1.00 87.44 171 PRO A O 1
ATOM 1377 N N . ARG A 1 172 ? -2.713 1.975 -16.109 1.00 81.81 172 ARG A N 1
ATOM 1378 C CA . ARG A 1 172 ? -2.319 3.152 -15.306 1.00 81.81 172 ARG A CA 1
ATOM 1379 C C . ARG A 1 172 ? -3.417 4.196 -15.114 1.00 81.81 172 ARG A C 1
ATOM 1381 O O . ARG A 1 172 ? -3.390 4.906 -14.112 1.00 81.81 172 ARG A O 1
ATOM 1388 N N . ASP A 1 173 ? -4.347 4.324 -16.065 1.00 87.19 173 ASP A N 1
ATOM 1389 C CA . ASP A 1 173 ? -5.420 5.323 -15.984 1.00 87.19 173 ASP A CA 1
ATOM 1390 C C . ASP A 1 173 ? -6.267 5.128 -14.719 1.00 87.19 173 ASP A C 1
ATOM 1392 O O . ASP A 1 173 ? -6.728 4.026 -14.445 1.00 87.19 173 ASP A O 1
ATOM 1396 N N . LYS A 1 174 ? -6.523 6.203 -13.968 1.00 82.75 174 LYS A N 1
ATOM 1397 C CA . LYS A 1 174 ? -7.172 6.134 -12.651 1.00 82.75 174 LYS A CA 1
ATOM 1398 C C . LYS A 1 174 ? -8.581 5.529 -12.706 1.00 82.75 174 LYS A C 1
ATOM 1400 O O . LYS A 1 174 ? -8.955 4.814 -11.777 1.00 82.75 174 LYS A O 1
ATOM 1405 N N . ALA A 1 175 ? -9.362 5.792 -13.755 1.00 85.31 175 ALA A N 1
ATOM 1406 C CA . ALA A 1 175 ? -10.733 5.294 -13.865 1.00 85.31 175 ALA A CA 1
ATOM 1407 C C . ALA A 1 175 ? -10.767 3.823 -14.312 1.00 85.31 175 ALA A C 1
ATOM 1409 O O . ALA A 1 175 ? -11.421 2.993 -13.672 1.00 85.31 175 ALA A O 1
ATOM 1410 N N . ALA A 1 176 ? -10.011 3.483 -15.357 1.00 86.62 176 ALA A N 1
ATOM 1411 C CA . ALA A 1 176 ? -9.863 2.117 -15.851 1.00 86.62 176 ALA A CA 1
ATOM 1412 C C . ALA A 1 176 ? -9.196 1.200 -14.807 1.00 86.62 176 ALA A C 1
ATOM 1414 O O . ALA A 1 176 ? -9.609 0.054 -14.637 1.00 86.62 176 ALA A O 1
ATOM 1415 N N . ARG A 1 177 ? -8.218 1.713 -14.048 1.00 86.31 177 ARG A N 1
ATOM 1416 C CA . ARG A 1 177 ? -7.537 0.997 -12.957 1.00 86.31 177 ARG A CA 1
ATOM 1417 C C . ARG A 1 177 ? -8.494 0.633 -11.835 1.00 86.31 177 ARG A C 1
ATOM 1419 O O . ARG A 1 177 ? -8.493 -0.508 -11.389 1.00 86.31 177 ARG A O 1
ATOM 1426 N N . ASN A 1 178 ? -9.334 1.576 -11.405 1.00 83.00 178 ASN A N 1
ATOM 1427 C CA . ASN A 1 178 ? -10.327 1.316 -10.365 1.00 83.00 178 ASN A CA 1
ATOM 1428 C C . ASN A 1 178 ? -11.312 0.213 -10.801 1.00 83.00 178 ASN A C 1
ATOM 1430 O O . ASN A 1 178 ? -11.578 -0.693 -10.014 1.00 83.00 178 ASN A O 1
ATOM 1434 N N . LYS A 1 179 ? -11.772 0.229 -12.063 1.00 84.62 179 LYS A N 1
ATOM 1435 C CA . LYS A 1 179 ? -12.606 -0.843 -12.641 1.00 84.62 179 LYS A CA 1
ATOM 1436 C C . LYS A 1 179 ? -11.880 -2.193 -12.701 1.00 84.62 179 LYS A C 1
ATOM 1438 O O . LYS A 1 179 ? -12.451 -3.208 -12.315 1.00 84.62 179 LYS A O 1
ATOM 1443 N N . ALA A 1 180 ? -10.619 -2.215 -13.137 1.00 85.62 180 ALA A N 1
ATOM 1444 C CA . ALA A 1 180 ? -9.816 -3.438 -13.192 1.00 85.62 180 ALA A CA 1
ATOM 1445 C C . ALA A 1 180 ? -9.586 -4.045 -11.793 1.00 85.62 180 ALA A C 1
ATOM 1447 O O . ALA A 1 180 ? -9.757 -5.249 -11.612 1.00 85.62 180 ALA A O 1
ATOM 1448 N N . ILE A 1 181 ? -9.281 -3.213 -10.789 1.00 82.56 181 ILE A N 1
ATOM 1449 C CA . ILE A 1 181 ? -9.121 -3.636 -9.388 1.00 82.56 181 ILE A CA 1
ATOM 1450 C C . ILE A 1 181 ? -10.447 -4.155 -8.808 1.00 82.56 181 ILE A C 1
ATOM 1452 O O . ILE A 1 181 ? -10.446 -5.165 -8.114 1.00 82.56 181 ILE A O 1
ATOM 1456 N N . GLN A 1 182 ? -11.588 -3.537 -9.132 1.00 80.44 182 GLN A N 1
ATOM 1457 C CA . GLN A 1 182 ? -12.915 -4.026 -8.718 1.00 80.44 182 GLN A CA 1
ATOM 1458 C C . GLN A 1 182 ? -13.298 -5.390 -9.325 1.00 80.44 182 GLN A C 1
ATOM 1460 O O . GLN A 1 182 ? -14.220 -6.026 -8.818 1.00 80.44 182 GLN A O 1
ATOM 1465 N N . ASN A 1 183 ? -12.589 -5.856 -10.360 1.00 81.50 183 ASN A N 1
ATOM 1466 C CA . ASN A 1 183 ? -12.782 -7.160 -11.005 1.00 81.50 183 ASN A CA 1
ATOM 1467 C C . ASN A 1 183 ? -11.629 -8.157 -10.747 1.00 81.50 183 ASN A C 1
ATOM 1469 O O . ASN A 1 183 ? -11.669 -9.279 -11.256 1.00 81.50 183 ASN A O 1
ATOM 1473 N N . ILE A 1 184 ? -10.611 -7.791 -9.958 1.00 85.94 184 ILE A N 1
ATOM 1474 C CA . ILE A 1 184 ? -9.376 -8.578 -9.784 1.00 85.94 184 ILE A CA 1
ATOM 1475 C C . ILE A 1 184 ? -9.637 -9.996 -9.246 1.00 85.94 184 ILE A C 1
ATOM 1477 O O . ILE A 1 184 ? -9.025 -10.966 -9.693 1.00 85.94 184 ILE A O 1
ATOM 1481 N N . GLN A 1 185 ? -10.614 -10.135 -8.346 1.00 87.50 185 GLN A N 1
ATOM 1482 C CA . GLN A 1 185 ? -11.066 -11.407 -7.783 1.00 87.50 185 GLN A CA 1
ATOM 1483 C C . GLN A 1 185 ? -11.574 -12.379 -8.851 1.00 87.50 185 GLN A C 1
ATOM 1485 O O . GLN A 1 185 ? -11.367 -13.581 -8.712 1.00 87.50 185 GLN A O 1
ATOM 1490 N N . SER A 1 186 ? -12.211 -11.874 -9.910 1.00 89.12 186 SER A N 1
ATOM 1491 C CA . SER A 1 186 ? -12.766 -12.692 -10.991 1.00 89.12 186 SER A CA 1
ATOM 1492 C C . SER A 1 186 ? -11.655 -13.263 -11.869 1.00 89.12 186 SER A C 1
ATOM 1494 O O . SER A 1 186 ? -11.721 -14.426 -12.254 1.00 89.12 186 SER A O 1
ATOM 1496 N N . ASN A 1 187 ? -10.584 -12.493 -12.100 1.00 90.81 187 ASN A N 1
ATOM 1497 C CA . ASN A 1 187 ? -9.418 -12.960 -12.854 1.00 90.81 187 ASN A CA 1
ATOM 1498 C C . ASN A 1 187 ? -8.710 -14.121 -12.130 1.00 90.81 187 ASN A C 1
ATOM 1500 O O . ASN A 1 187 ? -8.338 -15.112 -12.749 1.00 90.81 187 ASN A O 1
ATOM 1504 N N . TYR A 1 188 ? -8.584 -14.055 -10.802 1.00 92.69 188 TYR A N 1
ATOM 1505 C CA . TYR A 1 188 ? -8.082 -15.191 -10.022 1.00 92.69 188 TYR A CA 1
ATOM 1506 C C . TYR A 1 188 ? -9.084 -16.354 -9.948 1.00 92.69 188 TYR A C 1
ATOM 1508 O O . TYR A 1 188 ? -8.682 -17.515 -10.001 1.00 92.69 188 TYR A O 1
ATOM 1516 N N . GLN A 1 189 ? -10.384 -16.061 -9.855 1.00 92.00 189 GLN A N 1
ATOM 1517 C CA . GLN A 1 189 ? -11.440 -17.072 -9.779 1.00 92.00 189 GLN A CA 1
ATOM 1518 C C . GLN A 1 189 ? -11.594 -17.880 -11.071 1.00 92.00 189 GLN A C 1
ATOM 1520 O O . GLN A 1 189 ? -11.887 -19.070 -10.991 1.00 92.00 189 GLN A O 1
ATOM 1525 N N . ASP A 1 190 ? -11.401 -17.280 -12.244 1.00 93.25 190 ASP A N 1
ATOM 1526 C CA . ASP A 1 190 ? -11.651 -17.932 -13.537 1.00 93.25 190 ASP A CA 1
ATOM 1527 C C . ASP A 1 190 ? -10.372 -18.373 -14.271 1.00 93.25 190 ASP A C 1
ATOM 1529 O O . ASP A 1 190 ? -10.451 -19.069 -15.286 1.00 93.25 190 ASP A O 1
ATOM 1533 N N . ALA A 1 191 ? -9.191 -18.065 -13.723 1.00 95.69 191 ALA A N 1
ATOM 1534 C CA . ALA A 1 191 ? -7.931 -18.663 -14.149 1.00 95.69 191 ALA A CA 1
ATOM 1535 C C . ALA A 1 191 ? -7.946 -20.195 -13.992 1.00 95.69 191 ALA A C 1
ATOM 1537 O O . ALA A 1 191 ? -8.441 -20.750 -13.005 1.00 95.69 191 ALA A O 1
ATOM 1538 N N . ARG A 1 192 ? -7.329 -20.905 -14.946 1.00 96.44 192 ARG A N 1
ATOM 1539 C CA . ARG A 1 192 ? -7.164 -22.369 -14.872 1.00 96.44 192 ARG A CA 1
ATOM 1540 C C . ARG A 1 192 ? -6.216 -22.766 -13.738 1.00 96.44 192 ARG A C 1
ATOM 1542 O O . ARG A 1 192 ? -6.434 -23.785 -13.083 1.00 96.44 192 ARG A O 1
ATOM 1549 N N . ILE A 1 193 ? -5.166 -21.974 -13.547 1.00 97.31 193 ILE A N 1
ATOM 1550 C CA . ILE A 1 193 ? -4.236 -22.037 -12.421 1.00 97.31 193 ILE A CA 1
ATOM 1551 C C . ILE A 1 193 ? -3.793 -20.623 -12.042 1.00 97.31 193 ILE A C 1
ATOM 1553 O O . ILE A 1 193 ? -3.617 -19.771 -12.914 1.00 97.31 193 ILE A O 1
ATOM 1557 N N . THR A 1 194 ? -3.525 -20.419 -10.757 1.00 97.44 194 THR A N 1
ATOM 1558 C CA . THR A 1 194 ? -2.782 -19.262 -10.251 1.00 97.44 194 THR A CA 1
ATOM 1559 C C . THR A 1 194 ? -1.377 -19.707 -9.883 1.00 97.44 194 THR A C 1
ATOM 1561 O O . THR A 1 194 ? -1.205 -20.572 -9.023 1.00 97.44 194 THR A O 1
ATOM 1564 N N . LEU A 1 195 ? -0.375 -19.142 -10.547 1.00 97.19 195 LEU A N 1
ATOM 1565 C CA . LEU A 1 195 ? 1.039 -19.375 -10.291 1.00 97.19 195 LEU A CA 1
ATOM 1566 C C . LEU A 1 195 ? 1.540 -18.377 -9.243 1.00 97.19 195 LEU A C 1
ATOM 1568 O O . LEU A 1 195 ? 1.442 -17.170 -9.448 1.00 97.19 195 LEU A O 1
ATOM 1572 N N . VAL A 1 196 ? 2.094 -18.887 -8.147 1.00 94.50 196 VAL A N 1
ATOM 1573 C CA . VAL A 1 196 ? 2.704 -18.091 -7.077 1.00 94.50 196 VAL A CA 1
ATOM 1574 C C . VAL A 1 196 ? 4.190 -17.909 -7.360 1.00 94.50 196 VAL A C 1
ATOM 1576 O O . VAL A 1 196 ? 4.934 -18.888 -7.475 1.00 94.50 196 VAL A O 1
ATOM 1579 N N . HIS A 1 197 ? 4.610 -16.651 -7.455 1.00 89.44 197 HIS A N 1
ATOM 1580 C CA . HIS A 1 197 ? 5.961 -16.235 -7.799 1.00 89.44 197 HIS A CA 1
ATOM 1581 C C . HIS A 1 197 ? 6.552 -15.360 -6.690 1.00 89.44 197 HIS A C 1
ATOM 1583 O O . HIS A 1 197 ? 6.197 -14.197 -6.530 1.00 89.44 197 HIS A O 1
ATOM 1589 N N . ASP A 1 198 ? 7.453 -15.941 -5.907 1.00 86.62 198 ASP A N 1
ATOM 1590 C CA . ASP A 1 198 ? 8.074 -15.298 -4.752 1.00 86.62 198 ASP A CA 1
ATOM 1591 C C . ASP A 1 198 ? 9.528 -15.772 -4.653 1.00 86.62 198 ASP A C 1
ATOM 1593 O O . ASP A 1 198 ? 9.785 -16.977 -4.669 1.00 86.62 198 ASP A O 1
ATOM 1597 N N . ILE A 1 199 ? 10.497 -14.855 -4.595 1.00 80.25 199 ILE A N 1
ATOM 1598 C CA . ILE A 1 199 ? 11.924 -15.220 -4.638 1.00 80.25 199 ILE A CA 1
ATOM 1599 C C . ILE A 1 199 ? 12.402 -16.015 -3.415 1.00 80.25 199 ILE A C 1
ATOM 1601 O O . ILE A 1 199 ? 13.305 -16.840 -3.546 1.00 80.25 199 ILE A O 1
ATOM 1605 N N . PHE A 1 200 ? 11.782 -15.826 -2.249 1.00 82.06 200 PHE A N 1
ATOM 1606 C CA . PHE A 1 200 ? 12.097 -16.597 -1.046 1.00 82.06 200 PHE A CA 1
ATOM 1607 C C . PHE A 1 200 ? 11.612 -18.044 -1.211 1.00 82.06 200 PHE A C 1
ATOM 1609 O O . PHE A 1 200 ? 12.396 -18.969 -1.009 1.00 82.06 200 PHE A O 1
ATOM 1616 N N . LEU A 1 201 ? 10.385 -18.259 -1.702 1.00 87.50 201 LEU A N 1
ATOM 1617 C CA . LEU A 1 201 ? 9.881 -19.599 -2.038 1.00 87.50 201 LEU A CA 1
ATOM 1618 C C . LEU A 1 201 ? 10.677 -20.249 -3.179 1.00 87.50 201 LEU A C 1
ATOM 1620 O O . LEU A 1 201 ? 11.072 -21.408 -3.060 1.00 87.50 201 LEU A O 1
ATOM 1624 N N . ARG A 1 202 ? 11.015 -19.501 -4.239 1.00 86.19 202 ARG A N 1
ATOM 1625 C CA . ARG A 1 202 ? 11.838 -19.997 -5.361 1.00 86.19 202 ARG A CA 1
ATOM 1626 C C . ARG A 1 202 ? 13.259 -20.398 -4.960 1.00 86.19 202 ARG A C 1
ATOM 1628 O O . ARG A 1 202 ? 13.875 -21.174 -5.688 1.00 86.19 202 ARG A O 1
ATOM 1635 N N . ASN A 1 203 ? 13.757 -19.902 -3.828 1.00 83.88 203 ASN A N 1
ATOM 1636 C CA . ASN A 1 203 ? 15.046 -20.278 -3.250 1.00 83.88 203 ASN A CA 1
ATOM 1637 C C . ASN A 1 203 ? 14.918 -21.307 -2.101 1.00 83.88 203 ASN A C 1
ATOM 1639 O O . ASN A 1 203 ? 15.931 -21.876 -1.700 1.00 83.88 203 ASN A O 1
ATOM 1643 N N . TRP A 1 204 ? 13.707 -21.589 -1.603 1.00 85.31 204 TRP A N 1
ATOM 1644 C CA . TRP A 1 204 ? 13.444 -22.577 -0.550 1.00 85.31 204 TRP A CA 1
ATOM 1645 C C . TRP A 1 204 ? 13.414 -24.001 -1.122 1.00 85.31 204 TRP A C 1
ATOM 1647 O O . TRP A 1 204 ? 12.596 -24.309 -1.994 1.00 85.31 204 TRP A O 1
ATOM 1657 N N . ASP A 1 205 ? 14.293 -24.883 -0.639 1.00 87.06 205 ASP A N 1
ATOM 1658 C CA . ASP A 1 205 ? 14.363 -26.282 -1.082 1.00 87.06 205 ASP A CA 1
ATOM 1659 C C . ASP A 1 205 ? 13.071 -27.048 -0.763 1.00 87.06 205 ASP A C 1
ATOM 1661 O O . ASP A 1 205 ? 12.570 -27.029 0.363 1.00 87.06 205 ASP A O 1
ATOM 1665 N N . TRP A 1 206 ? 12.510 -27.731 -1.766 1.00 89.31 206 TRP A N 1
ATOM 1666 C CA . TRP A 1 206 ? 11.241 -28.442 -1.609 1.00 89.31 206 TRP A CA 1
ATOM 1667 C C . TRP A 1 206 ? 11.300 -29.546 -0.537 1.00 89.31 206 TRP A C 1
ATOM 1669 O O . TRP A 1 206 ? 11.955 -30.575 -0.707 1.00 89.31 206 TRP A O 1
ATOM 1679 N N . CYS A 1 207 ? 10.507 -29.361 0.517 1.00 85.62 207 CYS A N 1
ATOM 1680 C CA . CYS A 1 207 ? 10.308 -30.296 1.619 1.00 85.62 207 CYS A CA 1
ATOM 1681 C C . CYS A 1 207 ? 8.844 -30.162 2.103 1.00 85.62 207 CYS A C 1
ATOM 1683 O O . CYS A 1 207 ? 8.466 -29.068 2.537 1.00 85.62 207 CYS A O 1
ATOM 1685 N N . PRO A 1 208 ? 7.995 -31.211 2.015 1.00 84.12 208 PRO A N 1
ATOM 1686 C CA . PRO A 1 208 ? 6.578 -31.136 2.402 1.00 84.12 208 PRO A CA 1
ATOM 1687 C C . PRO A 1 208 ? 6.356 -30.635 3.836 1.00 84.12 208 PRO A C 1
ATOM 1689 O O . PRO A 1 208 ? 5.421 -29.877 4.103 1.00 84.12 208 PRO A O 1
ATOM 1692 N N . GLU A 1 209 ? 7.251 -31.018 4.747 1.00 80.38 209 GLU A N 1
ATOM 1693 C CA . GLU A 1 209 ? 7.202 -30.727 6.179 1.00 80.38 209 GLU A CA 1
ATOM 1694 C C . GLU A 1 209 ? 7.381 -29.231 6.460 1.00 80.38 209 GLU A C 1
ATOM 1696 O O . GLU A 1 209 ? 6.736 -28.682 7.356 1.00 80.38 209 GLU A O 1
ATOM 1701 N N . THR A 1 210 ? 8.225 -28.561 5.668 1.00 84.56 210 THR A N 1
ATOM 1702 C CA . THR A 1 210 ? 8.533 -27.131 5.811 1.00 84.56 210 THR A CA 1
ATOM 1703 C C . THR A 1 210 ? 7.745 -26.237 4.856 1.00 84.56 210 THR A C 1
ATOM 1705 O O . THR A 1 210 ? 7.574 -25.060 5.159 1.00 84.56 210 THR A O 1
ATOM 1708 N N . ALA A 1 211 ? 7.197 -26.761 3.752 1.00 88.88 211 ALA A N 1
ATOM 1709 C CA . ALA A 1 211 ? 6.530 -25.972 2.709 1.00 88.88 211 ALA A CA 1
ATOM 1710 C C . ALA A 1 211 ? 5.396 -25.064 3.230 1.00 88.88 211 ALA A C 1
ATOM 1712 O O . ALA A 1 211 ? 5.242 -23.939 2.759 1.00 88.88 211 ALA A O 1
ATOM 1713 N N . CYS A 1 212 ? 4.629 -25.507 4.234 1.00 89.44 212 CYS A N 1
ATOM 1714 C CA . CYS A 1 212 ? 3.607 -24.664 4.870 1.00 89.44 212 CYS A CA 1
ATOM 1715 C C . CYS A 1 212 ? 4.221 -23.498 5.665 1.00 89.44 212 CYS A C 1
ATOM 1717 O O . CYS A 1 212 ? 3.730 -22.376 5.578 1.00 89.44 212 CYS A O 1
ATOM 1719 N N . PHE A 1 213 ? 5.299 -23.743 6.416 1.00 87.44 213 PHE A N 1
ATOM 1720 C CA . PHE A 1 213 ? 6.019 -22.711 7.170 1.00 87.44 213 PHE A CA 1
ATOM 1721 C C . PHE A 1 213 ? 6.720 -21.718 6.230 1.00 87.44 213 PHE A C 1
ATOM 1723 O O . PHE A 1 213 ? 6.605 -20.510 6.423 1.00 87.44 213 PHE A O 1
ATOM 1730 N N . ALA A 1 214 ? 7.358 -22.220 5.169 1.00 87.00 214 ALA A N 1
ATOM 1731 C CA . ALA A 1 214 ? 7.960 -21.414 4.112 1.00 87.00 214 ALA A CA 1
ATOM 1732 C C . ALA A 1 214 ? 6.929 -20.482 3.460 1.00 87.00 214 ALA A C 1
ATOM 1734 O O . ALA A 1 214 ? 7.193 -19.295 3.297 1.00 87.00 214 ALA A O 1
ATOM 1735 N N . ILE A 1 215 ? 5.724 -20.988 3.162 1.00 89.25 215 ILE A N 1
ATOM 1736 C CA . ILE A 1 215 ? 4.614 -20.155 2.686 1.00 89.25 215 ILE A CA 1
ATOM 1737 C C . ILE A 1 215 ? 4.277 -19.068 3.706 1.00 89.25 215 ILE A C 1
ATOM 1739 O O . ILE A 1 215 ? 4.284 -17.905 3.322 1.00 89.25 215 ILE A O 1
ATOM 1743 N N . LEU A 1 216 ? 4.050 -19.389 4.986 1.00 85.94 216 LEU A N 1
ATOM 1744 C CA . LEU A 1 216 ? 3.717 -18.363 5.986 1.00 85.94 216 LEU A CA 1
ATOM 1745 C C . LEU A 1 216 ? 4.790 -17.268 6.113 1.00 85.94 216 LEU A C 1
ATOM 1747 O O . LEU A 1 216 ? 4.443 -16.096 6.241 1.00 85.94 216 LEU A O 1
ATOM 1751 N N . MET A 1 217 ? 6.070 -17.645 6.052 1.00 82.06 217 MET A N 1
ATOM 1752 C CA . MET A 1 217 ? 7.222 -16.739 6.179 1.00 82.06 217 MET A CA 1
ATOM 1753 C C . MET A 1 217 ? 7.641 -16.068 4.857 1.00 82.06 217 MET A C 1
ATOM 1755 O O . MET A 1 217 ? 8.581 -15.261 4.839 1.00 82.06 217 MET A O 1
ATOM 1759 N N . SER A 1 218 ? 6.952 -16.365 3.752 1.00 81.94 218 SER A N 1
ATOM 1760 C CA . SER A 1 218 ? 7.226 -15.737 2.461 1.00 81.94 218 SER A CA 1
ATOM 1761 C C . SER A 1 218 ? 6.795 -14.260 2.439 1.00 81.94 218 SER A C 1
ATOM 1763 O O . SER A 1 218 ? 5.769 -13.899 3.029 1.00 81.94 218 SER A O 1
ATOM 1765 N N . PRO A 1 219 ? 7.546 -13.390 1.739 1.00 77.75 219 PRO A N 1
ATOM 1766 C CA . PRO A 1 219 ? 7.131 -12.022 1.439 1.00 77.75 219 PRO A CA 1
ATOM 1767 C C . PRO A 1 219 ? 5.705 -11.940 0.889 1.00 77.75 219 PRO A C 1
ATOM 1769 O O . PRO A 1 219 ? 4.872 -11.210 1.430 1.00 77.75 219 PRO A O 1
ATOM 1772 N N . TRP A 1 220 ? 5.427 -12.736 -0.144 1.00 83.50 220 TRP A N 1
ATOM 1773 C CA . TRP A 1 220 ? 4.139 -12.854 -0.815 1.00 83.50 220 TRP A CA 1
ATOM 1774 C C . TRP A 1 220 ? 2.998 -13.096 0.175 1.00 83.50 220 TRP A C 1
ATOM 1776 O O . TRP A 1 220 ? 2.067 -12.295 0.256 1.00 83.50 220 TRP A O 1
ATOM 1786 N N . PHE A 1 221 ? 3.101 -14.129 1.016 1.00 83.06 221 PHE A N 1
ATOM 1787 C CA . PHE A 1 221 ? 2.027 -14.469 1.948 1.00 83.06 221 PHE A CA 1
ATOM 1788 C C . PHE A 1 221 ? 1.788 -13.404 3.024 1.00 83.06 221 PHE A C 1
ATOM 1790 O O . PHE A 1 221 ? 0.714 -13.399 3.621 1.00 83.06 221 PHE A O 1
ATOM 1797 N N . SER A 1 222 ? 2.729 -12.496 3.300 1.00 74.31 222 SER A N 1
ATOM 1798 C CA . SER A 1 222 ? 2.499 -11.420 4.277 1.00 74.31 222 SER A CA 1
ATOM 1799 C C . SER A 1 222 ? 1.454 -10.392 3.812 1.00 74.31 222 SER A C 1
ATOM 1801 O O . SER A 1 222 ? 0.806 -9.756 4.648 1.00 74.31 222 SER A O 1
ATOM 1803 N N . ARG A 1 223 ? 1.256 -10.239 2.493 1.00 76.75 223 ARG A N 1
ATOM 1804 C CA . ARG A 1 223 ? 0.445 -9.169 1.894 1.00 76.75 223 ARG A CA 1
ATOM 1805 C C . ARG A 1 223 ? -1.056 -9.452 1.992 1.00 76.75 223 ARG A C 1
ATOM 1807 O O . ARG A 1 223 ? -1.527 -10.581 1.868 1.00 76.75 223 ARG A O 1
ATOM 1814 N N . GLY A 1 224 ? -1.835 -8.388 2.166 1.00 77.50 224 GLY A N 1
ATOM 1815 C CA . GLY A 1 224 ? -3.295 -8.417 2.204 1.00 77.50 224 GLY A CA 1
ATOM 1816 C C . GLY A 1 224 ? -3.911 -8.865 0.882 1.00 77.50 224 GLY A C 1
ATOM 1817 O O . GLY A 1 224 ? -4.813 -9.696 0.900 1.00 77.50 224 GLY A O 1
ATOM 1818 N N . TRP A 1 225 ? -3.418 -8.359 -0.255 1.00 83.44 225 TRP A N 1
ATOM 1819 C CA . TRP A 1 225 ? -3.958 -8.705 -1.576 1.00 83.44 225 TRP A CA 1
ATOM 1820 C C . TRP A 1 225 ? -3.901 -10.210 -1.830 1.00 83.44 225 TRP A C 1
ATOM 1822 O O . TRP A 1 225 ? -4.932 -10.799 -2.135 1.00 83.44 225 TRP A O 1
ATOM 1832 N N . THR A 1 226 ? -2.775 -10.857 -1.522 1.00 83.81 226 THR A N 1
ATOM 1833 C CA . THR A 1 226 ? -2.577 -12.315 -1.558 1.00 83.81 226 THR A CA 1
ATOM 1834 C C . THR A 1 226 ? -3.643 -13.125 -0.808 1.00 83.81 226 THR A C 1
ATOM 1836 O O . THR A 1 226 ? -3.897 -14.279 -1.158 1.00 83.81 226 THR A O 1
ATOM 1839 N N . ALA A 1 227 ? -4.333 -12.543 0.182 1.00 84.44 227 ALA A N 1
ATOM 1840 C CA . ALA A 1 227 ? -5.483 -13.194 0.808 1.00 84.44 227 ALA A CA 1
ATOM 1841 C C . ALA A 1 227 ? -6.662 -13.378 -0.163 1.00 84.44 227 ALA A C 1
ATOM 1843 O O . ALA A 1 227 ? -7.269 -14.446 -0.194 1.00 84.44 227 ALA A O 1
ATOM 1844 N N . LEU A 1 228 ? -6.956 -12.361 -0.978 1.00 87.94 228 LEU A N 1
ATOM 1845 C CA . LEU A 1 228 ? -7.965 -12.410 -2.036 1.00 87.94 228 LEU A CA 1
ATOM 1846 C C . LEU A 1 228 ? -7.567 -13.405 -3.131 1.00 87.94 228 LEU A C 1
ATOM 1848 O O . LEU A 1 228 ? -8.391 -14.200 -3.573 1.00 87.94 228 LEU A O 1
ATOM 1852 N N . GLU A 1 229 ? -6.295 -13.402 -3.522 1.00 89.69 229 GLU A N 1
ATOM 1853 C CA . GLU A 1 229 ? -5.756 -14.276 -4.570 1.00 89.69 229 GLU A CA 1
ATOM 1854 C C . GLU A 1 229 ? -5.907 -15.751 -4.170 1.00 89.69 229 GLU A C 1
ATOM 1856 O O . GLU A 1 229 ? -6.504 -16.538 -4.908 1.00 89.69 229 GLU A O 1
ATOM 1861 N N . LEU A 1 230 ? -5.470 -16.116 -2.958 1.00 90.19 230 LEU A N 1
ATOM 1862 C CA . LEU A 1 230 ? -5.612 -17.470 -2.409 1.00 90.19 230 LEU A CA 1
ATOM 1863 C C . LEU A 1 230 ? -7.064 -17.899 -2.171 1.00 90.19 230 LEU A C 1
ATOM 1865 O O . LEU A 1 230 ? -7.385 -19.074 -2.366 1.00 90.19 230 LEU A O 1
ATOM 1869 N N . ALA A 1 231 ? -7.935 -16.980 -1.753 1.00 89.81 231 ALA A N 1
ATOM 1870 C CA . ALA A 1 231 ? -9.340 -17.278 -1.486 1.00 89.81 231 ALA A CA 1
ATOM 1871 C C . ALA A 1 231 ? -10.159 -17.532 -2.759 1.00 89.81 231 ALA A C 1
ATOM 1873 O O . ALA A 1 231 ? -11.125 -18.292 -2.730 1.00 89.81 231 ALA A O 1
ATOM 1874 N N . LYS A 1 232 ? -9.802 -16.880 -3.871 1.00 91.19 232 LYS A N 1
ATOM 1875 C CA . LYS A 1 232 ? -10.578 -16.925 -5.121 1.00 91.19 232 LYS A CA 1
ATOM 1876 C C . LYS A 1 232 ? -10.026 -17.944 -6.121 1.00 91.19 232 LYS A C 1
ATOM 1878 O O . LYS A 1 232 ? -10.808 -18.575 -6.826 1.00 91.19 232 LYS A O 1
ATOM 1883 N N . SER A 1 233 ? -8.707 -18.147 -6.156 1.00 93.75 233 SER A N 1
ATOM 1884 C CA . SER A 1 233 ? -8.046 -19.085 -7.078 1.00 93.75 233 SER A CA 1
ATOM 1885 C C . SER A 1 233 ? -8.564 -20.517 -6.946 1.00 93.75 233 SER A C 1
ATOM 1887 O O . SER A 1 233 ? -8.552 -21.080 -5.853 1.00 93.75 233 SER A O 1
ATOM 1889 N N . ARG A 1 234 ? -8.954 -21.168 -8.051 1.00 91.44 234 ARG A N 1
ATOM 1890 C CA . ARG A 1 234 ? -9.440 -22.564 -7.992 1.00 91.44 234 ARG A CA 1
ATOM 1891 C C . ARG A 1 234 ? -8.312 -23.565 -7.747 1.00 91.44 234 ARG A C 1
ATOM 1893 O O . ARG A 1 234 ? -8.440 -24.398 -6.858 1.00 91.44 234 ARG A O 1
ATOM 1900 N N . LYS A 1 235 ? -7.208 -23.453 -8.495 1.00 95.12 235 LYS A N 1
ATOM 1901 C CA . LYS A 1 235 ? -5.985 -24.258 -8.330 1.00 95.12 235 LYS A CA 1
ATOM 1902 C C . LYS A 1 235 ? -4.776 -23.343 -8.180 1.00 95.12 235 LYS A C 1
ATOM 1904 O O . LYS A 1 235 ? -4.557 -22.487 -9.035 1.00 95.12 235 LYS A O 1
ATOM 1909 N N . VAL A 1 236 ? -3.988 -23.533 -7.125 1.00 96.75 236 VAL A N 1
ATOM 1910 C CA . VAL A 1 236 ? -2.810 -22.703 -6.829 1.00 96.75 236 VAL A CA 1
ATOM 1911 C C . VAL A 1 236 ? -1.544 -23.534 -7.008 1.00 96.75 236 VAL A C 1
ATOM 1913 O O . VAL A 1 236 ? -1.417 -24.615 -6.437 1.00 96.75 236 VAL A O 1
ATOM 1916 N N . LYS A 1 237 ? -0.601 -23.032 -7.804 1.00 97.38 237 LYS A N 1
ATOM 1917 C CA . LYS A 1 237 ? 0.676 -23.677 -8.114 1.00 97.38 237 LYS A CA 1
ATOM 1918 C C . LYS A 1 237 ? 1.818 -22.832 -7.544 1.00 97.38 237 LYS A C 1
ATOM 1920 O O . LYS A 1 237 ? 2.009 -21.699 -7.967 1.00 97.38 237 LYS A O 1
ATOM 1925 N N . VAL A 1 238 ? 2.571 -23.372 -6.593 1.00 96.44 238 VAL A N 1
ATOM 1926 C CA . VAL A 1 238 ? 3.677 -22.690 -5.901 1.00 96.44 238 VAL A CA 1
ATOM 1927 C C . VAL A 1 238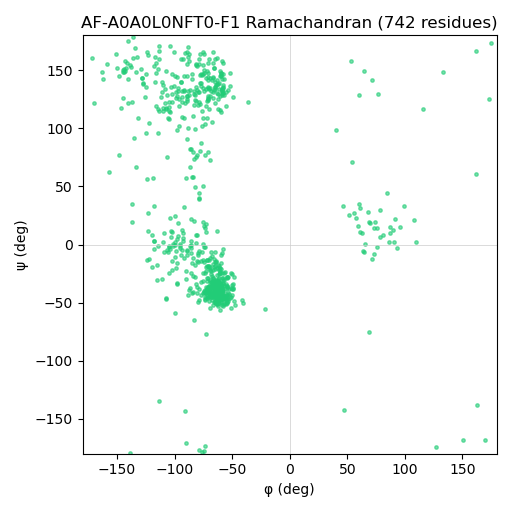 ? 5.016 -23.180 -6.442 1.00 96.44 238 VAL A C 1
ATOM 1929 O O . VAL A 1 238 ? 5.202 -24.383 -6.636 1.00 96.44 238 VAL A O 1
ATOM 1932 N N . ILE A 1 239 ? 5.941 -22.254 -6.702 1.00 94.62 239 ILE A N 1
ATOM 1933 C CA . ILE A 1 239 ? 7.291 -22.563 -7.186 1.00 94.62 239 ILE A CA 1
ATOM 1934 C C . ILE A 1 239 ? 8.254 -22.665 -5.996 1.00 94.62 239 ILE A C 1
ATOM 1936 O O . ILE A 1 239 ? 8.422 -21.699 -5.257 1.00 94.62 239 ILE A O 1
ATOM 1940 N N . PHE A 1 240 ? 8.920 -23.811 -5.863 1.00 93.56 240 PHE A N 1
ATOM 1941 C CA . PHE A 1 240 ? 10.009 -24.058 -4.912 1.00 93.56 240 PHE A CA 1
ATOM 1942 C C . PHE A 1 240 ? 11.342 -24.293 -5.635 1.00 93.56 240 PHE A C 1
ATOM 1944 O O . PHE A 1 240 ? 11.370 -24.559 -6.842 1.00 93.56 240 PHE A O 1
ATOM 1951 N N . LYS A 1 241 ? 12.455 -24.258 -4.900 1.00 90.94 241 LYS A N 1
ATOM 1952 C CA . LYS A 1 241 ? 13.759 -24.716 -5.395 1.00 90.94 241 LYS A CA 1
ATOM 1953 C C . LYS A 1 241 ? 13.760 -26.244 -5.524 1.00 90.94 241 LYS A C 1
ATOM 1955 O O . LYS A 1 241 ? 13.295 -26.965 -4.638 1.00 90.94 241 LYS A O 1
ATOM 1960 N N . GLY A 1 242 ? 14.278 -26.740 -6.645 1.00 88.62 242 GLY A N 1
ATOM 1961 C CA . GLY A 1 242 ? 14.421 -28.165 -6.938 1.00 88.62 242 GLY A CA 1
ATOM 1962 C C . GLY A 1 242 ? 15.819 -28.511 -7.464 1.00 88.62 242 GLY A C 1
ATOM 1963 O O . GLY A 1 242 ? 16.530 -27.641 -7.970 1.00 88.62 242 GLY A O 1
ATOM 1964 N N . PRO A 1 243 ? 16.224 -29.795 -7.411 1.00 84.50 243 PRO A N 1
ATOM 1965 C CA . PRO A 1 243 ? 17.612 -30.224 -7.640 1.00 84.50 243 PRO A CA 1
ATOM 1966 C C . PRO A 1 243 ? 18.117 -30.060 -9.084 1.00 84.50 243 PRO A C 1
ATOM 1968 O O . PRO A 1 243 ? 19.283 -30.321 -9.360 1.00 84.50 243 PRO A O 1
ATOM 1971 N N . ARG A 1 244 ? 17.246 -29.675 -10.027 1.00 84.56 244 ARG A N 1
ATOM 1972 C CA . ARG A 1 244 ? 17.577 -29.430 -11.445 1.00 84.56 244 ARG A CA 1
ATOM 1973 C C . ARG A 1 244 ? 16.912 -28.159 -12.000 1.00 84.56 244 ARG A C 1
ATOM 1975 O O . ARG A 1 244 ? 16.765 -28.033 -13.211 1.00 84.56 244 ARG A O 1
ATOM 1982 N N . GLY A 1 245 ? 16.478 -27.247 -11.126 1.00 85.56 245 GLY A N 1
ATOM 1983 C CA . GLY A 1 245 ? 15.719 -26.043 -11.485 1.00 85.56 245 GLY A CA 1
ATOM 1984 C C . GLY A 1 245 ? 14.410 -25.897 -10.694 1.00 85.56 245 GLY A C 1
ATOM 1985 O O . GLY A 1 245 ? 14.159 -26.687 -9.780 1.00 85.56 245 GLY A O 1
ATOM 1986 N N . PRO A 1 246 ? 13.578 -24.890 -11.024 1.00 90.88 246 PRO A N 1
ATOM 1987 C CA . PRO A 1 246 ? 12.336 -24.597 -10.309 1.00 90.88 246 PRO A CA 1
ATOM 1988 C C . PRO A 1 246 ? 11.353 -25.777 -10.307 1.00 90.88 246 PRO A C 1
ATOM 1990 O O . PRO A 1 246 ? 11.096 -26.391 -11.343 1.00 90.88 246 PRO A O 1
ATOM 1993 N N . LEU A 1 247 ? 10.777 -26.079 -9.143 1.00 94.69 247 LEU A N 1
ATOM 1994 C CA . LEU A 1 247 ? 9.847 -27.186 -8.937 1.00 94.69 247 LEU A CA 1
ATOM 1995 C C . LEU A 1 247 ? 8.451 -26.657 -8.602 1.00 94.69 247 LEU A C 1
ATOM 1997 O O . LEU A 1 247 ? 8.237 -26.056 -7.552 1.00 94.69 247 LEU A O 1
ATOM 2001 N N . ILE A 1 248 ? 7.490 -26.911 -9.488 1.00 96.44 248 ILE A N 1
ATOM 2002 C CA . ILE A 1 248 ? 6.103 -26.464 -9.326 1.00 96.44 248 ILE A CA 1
ATOM 2003 C C . ILE A 1 248 ? 5.310 -27.506 -8.531 1.00 96.44 248 ILE A C 1
ATOM 2005 O O . ILE A 1 248 ? 5.305 -28.695 -8.864 1.00 96.44 248 ILE A O 1
ATOM 2009 N N . LYS A 1 249 ? 4.616 -27.063 -7.481 1.00 96.00 249 LYS A N 1
ATOM 2010 C CA . LYS A 1 249 ? 3.807 -27.900 -6.585 1.00 96.00 249 LYS A CA 1
ATOM 2011 C C . LYS A 1 249 ? 2.401 -27.332 -6.452 1.00 96.00 249 LYS A C 1
ATOM 2013 O O . LYS A 1 249 ? 2.224 -26.122 -6.458 1.00 96.00 249 LYS A O 1
ATOM 2018 N N . ASP A 1 250 ? 1.393 -28.194 -6.367 1.00 95.81 250 ASP A N 1
ATOM 2019 C CA . ASP A 1 250 ? 0.025 -27.749 -6.117 1.00 95.81 250 ASP A CA 1
ATOM 2020 C C . ASP A 1 250 ? -0.178 -27.506 -4.619 1.00 95.81 250 ASP A C 1
ATOM 2022 O O . ASP A 1 250 ? 0.262 -28.309 -3.792 1.00 95.81 250 ASP A O 1
ATOM 2026 N N . LEU A 1 251 ? -0.826 -26.399 -4.273 1.00 94.44 251 LEU A N 1
ATOM 2027 C CA . LEU A 1 251 ? -1.084 -26.034 -2.889 1.00 94.44 251 LEU A CA 1
ATOM 2028 C C . LEU A 1 251 ? -1.987 -27.058 -2.195 1.00 94.44 251 LEU A C 1
ATOM 2030 O O . LEU A 1 251 ? -1.675 -27.509 -1.095 1.00 94.44 251 LEU A O 1
ATOM 2034 N N . ASP A 1 252 ? -3.075 -27.456 -2.841 1.00 91.50 252 ASP A N 1
ATOM 2035 C CA . ASP A 1 252 ? -4.079 -28.324 -2.243 1.00 91.50 252 ASP A CA 1
ATOM 2036 C C . ASP A 1 252 ? -3.674 -29.807 -2.402 1.00 91.50 252 ASP A C 1
ATOM 2038 O O . ASP A 1 252 ? -3.748 -30.564 -1.436 1.00 91.50 252 ASP A O 1
ATOM 2042 N N . GLU A 1 253 ? -3.155 -30.209 -3.574 1.00 91.31 253 GLU A N 1
ATOM 2043 C CA . GLU A 1 253 ? -2.799 -31.606 -3.902 1.00 91.31 253 GLU A CA 1
ATOM 2044 C C . GLU A 1 253 ? -1.408 -32.043 -3.376 1.00 91.31 253 GLU A C 1
ATOM 2046 O O . GLU A 1 253 ? -1.213 -33.230 -3.121 1.00 91.31 253 GLU A O 1
ATOM 2051 N N . HIS A 1 254 ? -0.426 -31.138 -3.209 1.00 91.88 254 HIS A N 1
ATOM 2052 C CA . HIS A 1 254 ? 0.951 -31.500 -2.799 1.00 91.88 254 HIS A CA 1
ATOM 2053 C C . HIS A 1 254 ? 1.441 -30.874 -1.482 1.00 91.88 254 HIS A C 1
ATOM 2055 O O . HIS A 1 254 ? 2.422 -31.368 -0.928 1.00 91.88 254 HIS A O 1
ATOM 2061 N N . ILE A 1 255 ? 0.833 -29.787 -0.993 1.00 90.75 255 ILE A N 1
ATOM 2062 C CA . ILE A 1 255 ? 1.294 -29.085 0.224 1.00 90.75 255 ILE A CA 1
ATOM 2063 C C . ILE A 1 255 ? 0.332 -29.332 1.395 1.00 90.75 255 ILE A C 1
ATOM 2065 O O . ILE A 1 255 ? 0.775 -29.674 2.496 1.00 90.75 255 ILE A O 1
ATOM 2069 N N . LEU A 1 256 ? -0.976 -29.204 1.145 1.00 89.25 256 LEU A N 1
ATOM 2070 C CA . LEU A 1 256 ? -2.051 -29.306 2.141 1.00 89.25 256 LEU A CA 1
ATOM 2071 C C . LEU A 1 256 ? -2.767 -30.671 2.175 1.00 89.25 256 LEU A C 1
ATOM 2073 O O . LEU A 1 256 ? -3.673 -30.840 2.992 1.00 89.25 256 LEU A O 1
ATOM 2077 N N . ALA A 1 257 ? -2.387 -31.636 1.334 1.00 80.38 257 ALA A N 1
ATOM 2078 C CA . ALA A 1 257 ? -3.065 -32.935 1.233 1.00 80.38 257 ALA A CA 1
ATOM 2079 C C . ALA A 1 257 ? -2.896 -33.845 2.470 1.00 80.38 257 ALA A C 1
ATOM 2081 O O . ALA A 1 257 ? -3.716 -34.729 2.703 1.00 80.38 257 ALA A O 1
ATOM 2082 N N . GLU A 1 258 ? -1.854 -33.635 3.278 1.00 67.69 258 GLU A N 1
ATOM 2083 C CA . GLU A 1 258 ? -1.559 -34.462 4.455 1.00 67.69 258 GLU A CA 1
ATOM 2084 C C . GLU A 1 258 ? -2.122 -33.820 5.743 1.00 67.69 258 GLU A C 1
ATOM 2086 O O . GLU A 1 258 ? -1.823 -32.667 6.071 1.00 67.69 258 GLU A O 1
ATOM 2091 N N . GLU A 1 259 ? -2.943 -34.568 6.494 1.00 60.66 259 GLU A N 1
ATOM 2092 C CA . GLU A 1 259 ? -3.513 -34.156 7.799 1.00 60.66 259 GLU A CA 1
ATOM 2093 C C . GLU A 1 259 ? -2.931 -34.909 9.013 1.00 60.66 259 GLU A C 1
ATOM 2095 O O . GLU A 1 259 ? -3.221 -34.571 10.170 1.00 60.66 259 GLU A O 1
ATOM 2100 N N . ASN A 1 260 ? -2.104 -35.924 8.759 1.00 51.00 260 ASN A N 1
ATOM 2101 C CA . ASN A 1 260 ? -1.728 -36.939 9.737 1.00 51.00 260 ASN A CA 1
ATOM 2102 C C . ASN A 1 260 ? -0.524 -36.541 10.599 1.00 51.00 260 ASN A C 1
ATOM 2104 O O . ASN A 1 260 ? 0.585 -36.994 10.358 1.00 51.00 260 ASN A O 1
ATOM 2108 N N . GLU A 1 261 ? -0.777 -35.756 11.647 1.00 51.50 261 GLU A N 1
ATOM 2109 C CA . GLU A 1 261 ? -0.146 -35.947 12.965 1.00 51.50 261 GLU A CA 1
ATOM 2110 C C . GLU A 1 261 ? -0.919 -35.183 14.067 1.00 51.50 261 GLU A C 1
ATOM 2112 O O . GLU A 1 261 ? -1.521 -34.129 13.805 1.00 51.50 261 GLU A O 1
ATOM 2117 N N . PRO A 1 262 ? -0.946 -35.672 15.321 1.00 49.78 262 PRO A N 1
ATOM 2118 C CA . PRO A 1 262 ? -1.387 -34.873 16.458 1.00 49.78 262 PRO A CA 1
ATOM 2119 C C . PRO A 1 262 ? -0.337 -33.802 16.802 1.00 49.78 262 PRO A C 1
ATOM 2121 O O . PRO A 1 262 ? 0.814 -34.102 17.096 1.00 49.78 262 PRO A O 1
ATOM 2124 N N . SER A 1 263 ? -0.754 -32.531 16.811 1.00 56.22 263 SER A N 1
ATOM 2125 C CA . SER A 1 263 ? 0.044 -31.369 17.256 1.00 56.22 263 SER A CA 1
ATOM 2126 C C . SER A 1 263 ? 1.391 -31.097 16.552 1.00 56.22 263 SER A C 1
ATOM 2128 O O . SER A 1 263 ? 2.218 -30.378 17.107 1.00 56.22 263 SER A O 1
ATOM 2130 N N . SER A 1 264 ? 1.613 -31.571 15.320 1.00 68.94 264 SER A N 1
ATOM 2131 C CA . SER A 1 264 ? 2.808 -31.172 14.557 1.00 68.94 264 SER A CA 1
ATOM 2132 C C . SER A 1 264 ? 2.741 -29.702 14.087 1.00 68.94 264 SER A C 1
ATOM 2134 O O . SER A 1 264 ? 1.652 -29.215 13.761 1.00 68.94 264 SER A O 1
ATOM 2136 N N . PRO A 1 265 ? 3.871 -28.969 13.985 1.00 71.56 265 PRO A N 1
ATOM 2137 C CA . PRO A 1 265 ? 3.867 -27.550 13.592 1.00 71.56 265 PRO A CA 1
ATOM 2138 C C . PRO A 1 265 ? 3.278 -27.289 12.194 1.00 71.56 265 PRO A C 1
ATOM 2140 O O . PRO A 1 265 ? 2.579 -26.300 11.953 1.00 71.56 265 PRO A O 1
ATOM 2143 N N . ARG A 1 266 ? 3.460 -28.254 11.281 1.00 79.69 266 ARG A N 1
ATOM 2144 C CA . ARG A 1 266 ? 2.839 -28.276 9.948 1.00 79.69 266 ARG A CA 1
ATOM 2145 C C . ARG A 1 266 ? 1.309 -28.208 10.018 1.00 79.69 266 ARG A C 1
ATOM 2147 O O . ARG A 1 266 ? 0.687 -27.640 9.118 1.00 79.69 266 ARG A O 1
ATOM 2154 N N . LYS A 1 267 ? 0.679 -28.743 11.072 1.00 80.81 267 LYS A N 1
ATOM 2155 C CA . LYS A 1 267 ? -0.780 -28.725 11.250 1.00 80.81 267 LYS A CA 1
ATOM 2156 C C . LYS A 1 267 ? -1.319 -27.320 11.498 1.00 80.81 267 LYS A C 1
ATOM 2158 O O . LYS A 1 267 ? -2.291 -26.937 10.855 1.00 80.81 267 LYS A O 1
ATOM 2163 N N . GLU A 1 268 ? -0.677 -26.534 12.361 1.00 79.12 268 GLU A N 1
ATOM 2164 C CA . GLU A 1 268 ? -1.086 -25.143 12.603 1.00 79.12 268 GLU A CA 1
ATOM 2165 C C . GLU A 1 268 ? -0.789 -24.264 11.379 1.00 79.12 268 GLU A C 1
ATOM 2167 O O . GLU A 1 268 ? -1.651 -23.496 10.946 1.00 79.12 268 GLU A O 1
ATOM 2172 N N . ALA A 1 269 ? 0.371 -24.453 10.737 1.00 82.00 269 ALA A N 1
ATOM 2173 C CA . ALA A 1 269 ? 0.720 -23.705 9.532 1.00 82.00 269 ALA A CA 1
ATOM 2174 C C . ALA A 1 269 ? -0.256 -23.976 8.368 1.00 82.00 269 ALA A C 1
ATOM 2176 O O . ALA A 1 269 ? -0.802 -23.051 7.763 1.00 82.00 269 ALA A O 1
ATOM 2177 N N . SER A 1 270 ? -0.551 -25.252 8.099 1.00 86.38 270 SER A N 1
ATOM 2178 C CA . SER A 1 270 ? -1.533 -25.649 7.082 1.00 86.38 270 SER A CA 1
ATOM 2179 C C . SER A 1 270 ? -2.968 -25.251 7.450 1.00 86.38 270 SER A C 1
ATOM 2181 O O . SER A 1 270 ? -3.753 -24.960 6.552 1.00 86.38 270 SER A O 1
ATOM 2183 N N . ARG A 1 271 ? -3.335 -25.160 8.739 1.00 84.31 271 ARG A N 1
ATOM 2184 C CA . ARG A 1 271 ? -4.649 -24.651 9.181 1.00 84.31 271 ARG A CA 1
ATOM 2185 C C . ARG A 1 271 ? -4.857 -23.184 8.796 1.00 84.31 271 ARG A C 1
ATOM 2187 O O . ARG A 1 271 ? -5.945 -22.839 8.335 1.00 84.31 271 ARG A O 1
ATOM 2194 N N . ILE A 1 272 ? -3.834 -22.339 8.942 1.00 82.12 272 ILE A N 1
ATOM 2195 C CA . ILE A 1 272 ? -3.891 -20.920 8.547 1.00 82.12 272 ILE A CA 1
ATOM 2196 C C . ILE A 1 272 ? -4.118 -20.800 7.031 1.00 82.12 272 ILE A C 1
ATOM 2198 O O . ILE A 1 272 ? -5.017 -20.079 6.596 1.00 82.12 272 ILE A O 1
ATOM 2202 N N . ILE A 1 273 ? -3.380 -21.573 6.226 1.00 87.25 273 ILE A N 1
ATOM 2203 C CA . ILE A 1 273 ? -3.533 -21.581 4.762 1.00 87.25 273 ILE A CA 1
ATOM 2204 C C . ILE A 1 273 ? -4.897 -22.168 4.348 1.00 87.25 273 ILE A C 1
ATOM 2206 O O . ILE A 1 273 ? -5.588 -21.576 3.525 1.00 87.25 273 ILE A O 1
ATOM 2210 N N . ARG A 1 274 ? -5.358 -23.278 4.947 1.00 87.31 274 ARG A N 1
ATOM 2211 C CA . ARG A 1 274 ? -6.694 -23.844 4.661 1.00 87.31 274 ARG A CA 1
ATOM 2212 C C . ARG A 1 274 ? -7.831 -22.890 5.039 1.00 87.31 274 ARG A C 1
ATOM 2214 O O . ARG A 1 274 ? -8.860 -22.910 4.376 1.00 87.31 274 ARG A O 1
ATOM 2221 N N . ASN A 1 275 ? -7.678 -22.047 6.064 1.00 83.06 275 ASN A N 1
ATOM 2222 C CA . ASN A 1 275 ? -8.692 -21.044 6.408 1.00 83.06 275 ASN A CA 1
ATOM 2223 C C . ASN A 1 275 ? -8.810 -19.929 5.354 1.00 83.06 275 ASN A C 1
ATOM 2225 O O . ASN A 1 275 ? -9.916 -19.471 5.100 1.00 83.06 275 ASN A O 1
ATOM 2229 N N . LEU A 1 276 ? -7.718 -19.565 4.675 1.00 83.38 276 LEU A N 1
ATOM 2230 C CA . LEU A 1 276 ? -7.746 -18.674 3.505 1.00 83.38 276 LEU A CA 1
ATOM 2231 C C . LEU A 1 276 ? -8.498 -19.258 2.302 1.00 83.38 276 LEU A C 1
ATOM 2233 O O . LEU A 1 276 ? -9.069 -18.504 1.524 1.00 83.38 276 LEU A O 1
ATOM 2237 N N . ARG A 1 277 ? -8.497 -20.589 2.147 1.00 84.19 277 ARG A N 1
ATOM 2238 C CA . ARG A 1 277 ? -9.202 -21.313 1.071 1.00 84.19 277 ARG A CA 1
ATOM 2239 C C . ARG A 1 277 ? -10.709 -21.483 1.343 1.00 84.19 277 ARG A C 1
ATOM 2241 O O . ARG A 1 277 ? -11.428 -21.964 0.472 1.00 84.19 277 ARG A O 1
ATOM 2248 N N . LYS A 1 278 ? -11.194 -21.143 2.546 1.00 79.56 278 LYS A N 1
ATOM 2249 C CA . LYS A 1 278 ? -12.617 -21.226 2.921 1.00 79.56 278 LYS A CA 1
ATOM 2250 C C . LYS A 1 278 ? -13.360 -19.943 2.540 1.00 79.56 278 LYS A C 1
ATOM 2252 O O . LYS A 1 278 ? -12.767 -18.880 2.391 1.00 79.56 278 LYS A O 1
ATOM 2257 N N . GLY A 1 279 ? -14.681 -20.050 2.399 1.00 78.38 279 GLY A N 1
ATOM 2258 C CA . GLY A 1 279 ? -15.547 -18.887 2.219 1.00 78.38 279 GLY A CA 1
ATOM 2259 C C . GLY A 1 279 ? -15.589 -18.013 3.476 1.00 78.38 279 GLY A C 1
ATOM 2260 O O . GLY A 1 279 ? -15.627 -18.529 4.589 1.00 78.38 279 GLY A O 1
ATOM 2261 N N . PHE A 1 280 ? -15.612 -16.696 3.285 1.00 86.38 280 PHE A N 1
ATOM 2262 C CA . PHE A 1 280 ? -15.652 -15.704 4.359 1.00 86.38 280 PHE A CA 1
ATOM 2263 C C . PHE A 1 280 ? -17.109 -15.406 4.718 1.00 86.38 280 PHE A C 1
ATOM 2265 O O . PHE A 1 280 ? -17.739 -14.554 4.092 1.00 86.38 280 PHE A O 1
ATOM 2272 N N . THR A 1 281 ? -17.658 -16.156 5.676 1.00 84.38 281 THR A N 1
ATOM 2273 C CA . THR A 1 281 ? -19.072 -16.055 6.081 1.00 84.38 281 THR A CA 1
ATOM 2274 C C . THR A 1 281 ? -19.262 -15.337 7.411 1.00 84.38 281 THR A C 1
ATOM 2276 O O . THR A 1 281 ? -20.324 -14.762 7.631 1.00 84.38 281 THR A O 1
ATOM 2279 N N . THR A 1 282 ? -18.247 -15.320 8.278 1.00 89.81 282 THR A N 1
ATOM 2280 C CA . THR A 1 282 ? -18.263 -14.625 9.570 1.00 89.81 282 THR A CA 1
ATOM 2281 C C . THR A 1 282 ? -17.210 -13.519 9.629 1.00 89.81 282 THR A C 1
ATOM 2283 O O . THR A 1 282 ? -16.223 -13.513 8.888 1.00 89.81 282 THR A O 1
ATOM 2286 N N . LEU A 1 283 ? -17.370 -12.586 10.572 1.00 90.75 283 LEU A N 1
ATOM 2287 C CA . LEU A 1 283 ? -16.340 -11.580 10.831 1.00 90.75 283 LEU A CA 1
ATOM 2288 C C . LEU A 1 283 ? -15.045 -12.200 11.393 1.00 90.75 283 LEU A C 1
ATOM 2290 O O . LEU A 1 283 ? -13.955 -11.732 11.068 1.00 90.75 283 LEU A O 1
ATOM 2294 N N . ASN A 1 284 ? -15.147 -13.294 12.156 1.00 89.25 284 ASN A N 1
ATOM 2295 C CA . ASN A 1 284 ? -13.992 -14.047 12.647 1.00 89.25 284 ASN A CA 1
ATOM 2296 C C . ASN A 1 284 ? -13.112 -14.579 11.499 1.00 89.25 284 ASN A C 1
ATOM 2298 O O . ASN A 1 284 ? -11.890 -14.542 11.627 1.00 89.25 284 ASN A O 1
ATOM 2302 N N . ASP A 1 285 ? -13.692 -15.018 10.373 1.00 87.38 285 ASP A N 1
ATOM 2303 C CA . ASP A 1 285 ? -12.920 -15.503 9.215 1.00 87.38 285 ASP A CA 1
ATOM 2304 C C . ASP A 1 285 ? -12.038 -14.390 8.629 1.00 87.38 285 ASP A C 1
ATOM 2306 O O . ASP A 1 285 ? -10.837 -14.575 8.417 1.00 87.38 285 ASP A O 1
ATOM 2310 N N . LEU A 1 286 ? -12.616 -13.197 8.439 1.00 88.81 286 LEU A N 1
ATOM 2311 C CA . LEU A 1 286 ? -11.889 -12.011 7.979 1.00 88.81 286 LEU A CA 1
ATOM 2312 C C . LEU A 1 286 ? -10.801 -11.597 8.968 1.00 88.81 286 LEU A C 1
ATOM 2314 O O . LEU A 1 286 ? -9.662 -11.358 8.566 1.00 88.81 286 LEU A O 1
ATOM 2318 N N . LEU A 1 287 ? -11.134 -11.508 10.257 1.00 87.50 287 LEU A N 1
ATOM 2319 C CA . LEU A 1 287 ? -10.195 -11.083 11.291 1.00 87.50 287 LEU A CA 1
ATOM 2320 C C . LEU A 1 287 ? -9.034 -12.073 11.436 1.00 87.50 287 LEU A C 1
ATOM 2322 O O . LEU A 1 287 ? -7.884 -11.644 11.508 1.00 87.50 287 LEU A O 1
ATOM 2326 N N . ALA A 1 288 ? -9.295 -13.382 11.413 1.00 81.88 288 ALA A N 1
ATOM 2327 C CA . ALA A 1 288 ? -8.266 -14.408 11.575 1.00 81.88 288 ALA A CA 1
ATOM 2328 C C . ALA A 1 288 ? -7.269 -14.435 10.406 1.00 81.88 288 ALA A C 1
ATOM 2330 O O . ALA A 1 288 ? -6.096 -14.748 10.606 1.00 81.88 288 ALA A O 1
ATOM 2331 N N . VAL A 1 289 ? -7.727 -14.090 9.199 1.00 80.12 289 VAL A N 1
ATOM 2332 C CA . VAL A 1 289 ? -6.914 -14.071 7.976 1.00 80.12 289 VAL A CA 1
ATOM 2333 C C . VAL A 1 289 ? -6.201 -12.733 7.764 1.00 80.12 289 VAL A C 1
ATOM 2335 O O . VAL A 1 289 ? -5.026 -12.707 7.396 1.00 80.12 289 VAL A O 1
ATOM 2338 N N . LEU A 1 290 ? -6.895 -11.611 7.973 1.00 82.50 290 LEU A N 1
ATOM 2339 C CA . LEU A 1 290 ? -6.397 -10.279 7.620 1.00 82.50 290 LEU A CA 1
ATOM 2340 C C . LEU A 1 290 ? -5.779 -9.509 8.792 1.00 82.50 290 LEU A C 1
ATOM 2342 O O . LEU A 1 290 ? -5.072 -8.537 8.529 1.00 82.50 290 LEU A O 1
ATOM 2346 N N . ARG A 1 291 ? -5.989 -9.887 10.066 1.00 75.88 291 ARG A N 1
ATOM 2347 C CA . ARG A 1 291 ? -5.341 -9.197 11.204 1.00 75.88 291 ARG A CA 1
ATOM 2348 C C . ARG A 1 291 ? -3.805 -9.309 11.176 1.00 75.88 291 ARG A C 1
ATOM 2350 O O . ARG A 1 291 ? -3.192 -8.252 11.307 1.00 75.88 291 ARG A O 1
ATOM 2357 N N . PRO A 1 292 ? -3.174 -10.478 10.921 1.00 68.00 292 PRO A N 1
ATOM 2358 C CA . PRO A 1 292 ? -1.706 -10.582 10.836 1.00 68.00 292 PRO A CA 1
ATOM 2359 C C . PRO A 1 292 ? -1.097 -9.829 9.638 1.00 68.00 292 PRO A C 1
ATOM 2361 O O . PRO A 1 292 ? 0.095 -9.542 9.601 1.00 68.00 292 PRO A O 1
ATOM 2364 N N . ARG A 1 293 ? -1.912 -9.477 8.635 1.00 70.69 293 ARG A N 1
ATOM 2365 C CA . ARG A 1 293 ? -1.482 -8.845 7.374 1.00 70.69 293 ARG A CA 1
ATOM 2366 C C . ARG A 1 293 ? -1.372 -7.325 7.507 1.00 70.69 293 ARG A C 1
ATOM 2368 O O . ARG A 1 293 ? -2.050 -6.560 6.821 1.00 70.69 293 ARG A O 1
ATOM 2375 N N . ASN A 1 294 ? -0.531 -6.888 8.443 1.00 57.16 294 ASN A N 1
ATOM 2376 C CA . ASN A 1 294 ? -0.341 -5.474 8.780 1.00 57.16 294 ASN A CA 1
ATOM 2377 C C . ASN A 1 294 ? 0.510 -4.688 7.765 1.00 57.16 294 ASN A C 1
ATOM 2379 O O . ASN A 1 294 ? 0.559 -3.468 7.859 1.00 57.16 294 ASN A O 1
ATOM 2383 N N . THR A 1 295 ? 1.105 -5.348 6.767 1.00 55.38 295 THR A N 1
ATOM 2384 C CA . THR A 1 295 ? 1.847 -4.704 5.666 1.00 55.38 295 THR A CA 1
ATOM 2385 C C . THR A 1 295 ? 0.960 -3.925 4.688 1.00 55.38 295 THR A C 1
ATOM 2387 O O . THR A 1 295 ? 1.441 -3.080 3.942 1.00 55.38 295 THR A O 1
ATOM 2390 N N . SER A 1 296 ? -0.351 -4.189 4.655 1.00 67.00 296 SER A N 1
ATOM 2391 C CA . SER A 1 296 ? -1.261 -3.573 3.679 1.00 67.00 296 SER A CA 1
ATOM 2392 C C . SER A 1 296 ? -1.953 -2.319 4.204 1.00 67.00 296 SER A C 1
ATOM 2394 O O . SER A 1 296 ? -2.416 -2.272 5.346 1.00 67.00 296 SER A O 1
ATOM 2396 N N . TRP A 1 297 ? -2.073 -1.312 3.336 1.00 67.06 297 TRP A N 1
ATOM 2397 C CA . TRP A 1 297 ? -2.629 -0.003 3.676 1.00 67.06 297 TRP A CA 1
ATOM 2398 C C . TRP A 1 297 ? -4.083 -0.121 4.187 1.00 67.06 297 TRP A C 1
ATOM 2400 O O . TRP A 1 297 ? -4.833 -0.984 3.719 1.00 67.06 297 TRP A O 1
ATOM 2410 N N . PRO A 1 298 ? -4.546 0.744 5.116 1.00 70.38 298 PRO A N 1
ATOM 2411 C CA . PRO A 1 298 ? -5.882 0.617 5.709 1.00 70.38 298 PRO A CA 1
ATOM 2412 C C . PRO A 1 298 ? -7.035 0.642 4.694 1.00 70.38 298 PRO A C 1
ATOM 2414 O O . PRO A 1 298 ? -8.042 -0.042 4.899 1.00 70.38 298 PRO A O 1
ATOM 2417 N N . LYS A 1 299 ? -6.889 1.397 3.594 1.00 74.06 299 LYS A N 1
ATOM 2418 C CA . LYS A 1 299 ? -7.860 1.419 2.490 1.00 74.06 299 LYS A CA 1
ATOM 2419 C C . LYS A 1 299 ? -7.908 0.070 1.772 1.00 74.06 299 LYS A C 1
ATOM 2421 O O . LYS A 1 299 ? -8.987 -0.498 1.634 1.00 74.06 299 LYS A O 1
ATOM 2426 N N . ASP A 1 300 ? -6.753 -0.470 1.399 1.00 80.38 300 ASP A N 1
ATOM 2427 C CA . ASP A 1 300 ? -6.640 -1.767 0.732 1.00 80.38 300 ASP A CA 1
ATOM 2428 C C . ASP A 1 300 ? -7.236 -2.883 1.588 1.00 80.38 300 ASP A C 1
ATOM 2430 O O . ASP A 1 300 ? -8.025 -3.672 1.082 1.00 80.38 300 ASP A O 1
ATOM 2434 N N . ARG A 1 301 ? -6.959 -2.917 2.900 1.00 84.19 301 ARG A N 1
ATOM 2435 C CA . ARG A 1 301 ? -7.542 -3.927 3.805 1.00 84.19 301 ARG A CA 1
ATOM 2436 C C . ARG A 1 301 ? -9.078 -3.898 3.812 1.00 84.19 301 ARG A C 1
ATOM 2438 O O . ARG A 1 301 ? -9.692 -4.962 3.908 1.00 84.19 301 ARG A O 1
ATOM 2445 N N . ALA A 1 302 ? -9.707 -2.728 3.664 1.00 87.25 302 ALA A N 1
ATOM 2446 C CA . ALA A 1 302 ? -11.160 -2.618 3.509 1.00 87.25 302 ALA A CA 1
ATOM 2447 C C . ALA A 1 302 ? -11.632 -3.113 2.129 1.00 87.25 302 ALA A C 1
ATOM 2449 O O . ALA A 1 302 ? -12.553 -3.926 2.059 1.00 87.25 302 ALA A O 1
ATOM 2450 N N . THR A 1 303 ? -10.955 -2.702 1.050 1.00 87.81 303 THR A N 1
ATOM 2451 C CA . THR A 1 303 ? -11.209 -3.167 -0.326 1.00 87.81 303 THR A CA 1
ATOM 2452 C C . THR A 1 303 ? -11.127 -4.692 -0.435 1.00 87.81 303 THR A C 1
ATOM 2454 O O . THR A 1 303 ? -12.066 -5.336 -0.896 1.00 87.81 303 THR A O 1
ATOM 2457 N N . ILE A 1 304 ? -10.041 -5.286 0.064 1.00 88.88 304 ILE A N 1
ATOM 2458 C CA . ILE A 1 304 ? -9.803 -6.734 0.117 1.00 88.88 304 ILE A CA 1
ATOM 2459 C C . ILE A 1 304 ? -10.917 -7.433 0.904 1.00 88.88 304 ILE A C 1
ATOM 2461 O O . ILE A 1 304 ? -11.462 -8.426 0.430 1.00 88.88 304 ILE A O 1
ATOM 2465 N N . SER A 1 305 ? -11.302 -6.903 2.072 1.00 90.81 305 SER A N 1
ATOM 2466 C CA . SER A 1 305 ? -12.390 -7.475 2.882 1.00 90.81 305 SER A CA 1
ATOM 2467 C C . SER A 1 305 ? -13.720 -7.499 2.128 1.00 90.81 305 SER A C 1
ATOM 2469 O O . SER A 1 305 ? -14.426 -8.505 2.164 1.00 90.81 305 SER A O 1
ATOM 2471 N N . ALA A 1 306 ? -14.048 -6.426 1.404 1.00 91.31 306 ALA A N 1
ATOM 2472 C CA . ALA A 1 306 ? -15.266 -6.353 0.605 1.00 91.31 306 ALA A CA 1
ATOM 2473 C C . ALA A 1 306 ? -15.242 -7.382 -0.539 1.00 91.31 306 ALA A C 1
ATOM 2475 O O . ALA A 1 306 ? -16.164 -8.190 -0.663 1.00 91.31 306 ALA A O 1
ATOM 2476 N N . LEU A 1 307 ? -14.148 -7.449 -1.304 1.00 90.12 307 LEU A N 1
ATOM 2477 C CA . LEU A 1 307 ? -14.000 -8.398 -2.414 1.00 90.12 307 LEU A CA 1
ATOM 2478 C C . LEU A 1 307 ? -13.956 -9.870 -1.950 1.00 90.12 307 LEU A C 1
ATOM 2480 O O . LEU A 1 307 ? -14.445 -10.755 -2.661 1.00 90.12 307 LEU A O 1
ATOM 2484 N N . LEU A 1 308 ? -13.439 -10.154 -0.748 1.00 89.62 308 LEU A N 1
ATOM 2485 C CA . LEU A 1 308 ? -13.514 -11.479 -0.121 1.00 89.62 308 LEU A CA 1
ATOM 2486 C C . LEU A 1 308 ? -14.969 -11.891 0.148 1.00 89.62 308 LEU A C 1
ATOM 2488 O O . LEU A 1 308 ? -15.389 -12.942 -0.342 1.00 89.62 308 LEU A O 1
ATOM 2492 N N . VAL A 1 309 ? -15.738 -11.039 0.837 1.00 90.75 309 VAL A N 1
ATOM 2493 C CA . VAL A 1 309 ? -17.149 -11.269 1.225 1.00 90.75 309 VAL A CA 1
ATOM 2494 C C . VAL A 1 309 ? -18.128 -11.192 0.036 1.00 90.75 309 VAL A C 1
ATOM 2496 O O . VAL A 1 309 ? -19.245 -11.705 0.106 1.00 90.75 309 VAL A O 1
ATOM 2499 N N . GLY A 1 310 ? -17.724 -10.583 -1.083 1.00 88.62 310 GLY A N 1
ATOM 2500 C CA . GLY A 1 310 ? -18.595 -10.363 -2.244 1.00 88.62 310 GLY A CA 1
ATOM 2501 C C . GLY A 1 310 ? -19.444 -9.096 -2.112 1.00 88.62 310 GLY A C 1
ATOM 2502 O O . GLY A 1 310 ? -20.645 -9.113 -2.379 1.00 88.62 310 GLY A O 1
ATOM 2503 N N . VAL A 1 311 ? -18.808 -8.013 -1.666 1.00 90.44 311 VAL A N 1
ATOM 2504 C CA . VAL A 1 311 ? -19.336 -6.649 -1.550 1.00 90.44 311 VAL A CA 1
ATOM 2505 C C . VAL A 1 311 ? -18.523 -5.738 -2.469 1.00 90.44 311 VAL A C 1
ATOM 2507 O O . VAL A 1 311 ? -17.300 -5.864 -2.543 1.00 90.44 311 VAL A O 1
ATOM 2510 N N . THR A 1 312 ? -19.179 -4.805 -3.158 1.00 87.38 312 THR A N 1
ATOM 2511 C CA . THR A 1 312 ? -18.491 -3.786 -3.962 1.00 87.38 312 THR A CA 1
ATOM 2512 C C . THR A 1 312 ? -17.788 -2.778 -3.039 1.00 87.38 312 THR A C 1
ATOM 2514 O O . THR A 1 312 ? -18.459 -2.203 -2.184 1.00 87.38 312 THR A O 1
ATOM 2517 N N . PRO A 1 313 ? -16.473 -2.527 -3.186 1.00 86.44 313 PRO A N 1
ATOM 2518 C CA . PRO A 1 313 ? -15.771 -1.505 -2.409 1.00 86.44 313 PRO A CA 1
ATOM 2519 C C . PRO A 1 313 ? -16.294 -0.096 -2.713 1.00 86.44 313 PRO A C 1
ATOM 2521 O O . PRO A 1 313 ? -16.478 0.260 -3.880 1.00 86.44 313 PRO A O 1
ATOM 2524 N N . GLU A 1 314 ? -16.475 0.716 -1.673 1.00 84.69 314 GLU A N 1
ATOM 2525 C CA . GLU A 1 314 ? -16.963 2.096 -1.764 1.00 84.69 314 GLU A CA 1
ATOM 2526 C C . GLU A 1 314 ? -15.801 3.104 -1.667 1.00 84.69 314 GLU A C 1
ATOM 2528 O O . GLU A 1 314 ? -14.682 2.762 -1.278 1.00 84.69 314 GLU A O 1
ATOM 2533 N N . GLU A 1 315 ? -16.035 4.373 -2.023 1.00 79.06 315 GLU A N 1
ATOM 2534 C CA . GLU A 1 315 ? -14.973 5.393 -1.995 1.00 79.06 315 GLU A CA 1
ATOM 2535 C C . GLU A 1 315 ? -14.444 5.645 -0.572 1.00 79.06 315 GLU A C 1
ATOM 2537 O O . GLU A 1 315 ? -13.233 5.799 -0.366 1.00 79.06 315 GLU A O 1
ATOM 2542 N N . MET A 1 316 ? -15.349 5.636 0.411 1.00 82.31 316 MET A N 1
ATOM 2543 C CA . MET A 1 316 ? -15.033 5.763 1.828 1.00 82.31 316 MET A CA 1
ATOM 2544 C C . MET A 1 316 ? -14.865 4.389 2.495 1.00 82.31 316 MET A C 1
ATOM 2546 O O . MET A 1 316 ? -15.704 3.490 2.392 1.00 82.31 316 MET A O 1
ATOM 2550 N N . GLN A 1 317 ? -13.777 4.257 3.260 1.00 85.56 317 GLN A N 1
ATOM 2551 C CA . GLN A 1 317 ? -13.439 3.051 4.024 1.00 85.56 317 GLN A CA 1
ATOM 2552 C C . GLN A 1 317 ? -14.539 2.675 5.034 1.00 85.56 317 GLN A C 1
ATOM 2554 O O . GLN A 1 317 ? -14.852 1.500 5.205 1.00 85.56 317 GLN A O 1
ATOM 2559 N N . GLN A 1 318 ? -15.138 3.677 5.691 1.00 86.12 318 GLN A N 1
ATOM 2560 C CA . GLN A 1 318 ? -16.191 3.465 6.684 1.00 86.12 318 GLN A CA 1
ATOM 2561 C C . GLN A 1 318 ? -17.454 2.868 6.059 1.00 86.12 318 GLN A C 1
ATOM 2563 O O . GLN A 1 318 ? -17.987 1.909 6.603 1.00 86.12 318 GLN A O 1
ATOM 2568 N N . ASP A 1 319 ? -17.914 3.378 4.918 1.00 87.44 319 ASP A N 1
ATOM 2569 C CA . ASP A 1 319 ? -19.108 2.866 4.238 1.00 87.44 319 ASP A CA 1
ATOM 2570 C C . ASP A 1 319 ? -18.885 1.439 3.709 1.00 87.44 319 ASP A C 1
ATOM 2572 O O . ASP A 1 319 ? -19.674 0.545 4.021 1.00 87.44 319 ASP A O 1
ATOM 2576 N N . THR A 1 320 ? -17.706 1.170 3.132 1.00 89.62 320 THR A N 1
ATOM 2577 C CA . THR A 1 320 ? -17.260 -0.192 2.770 1.00 89.62 320 THR A CA 1
ATOM 2578 C C . THR A 1 320 ? -17.383 -1.178 3.945 1.00 89.62 320 THR A C 1
ATOM 2580 O O . THR A 1 320 ? -17.902 -2.284 3.778 1.00 89.62 320 THR A O 1
ATOM 2583 N N . TYR A 1 321 ? -16.959 -0.790 5.158 1.00 91.56 321 TYR A N 1
ATOM 2584 C CA . TYR A 1 321 ? -17.101 -1.632 6.354 1.00 91.56 321 TYR A CA 1
ATOM 2585 C C . TYR A 1 321 ? -18.560 -1.865 6.774 1.00 91.56 321 TYR A C 1
ATOM 2587 O O . TYR A 1 321 ? -18.871 -2.952 7.264 1.00 91.56 321 TYR A O 1
ATOM 2595 N N . LYS A 1 322 ? -19.475 -0.913 6.548 1.00 89.69 322 LYS A N 1
ATOM 2596 C CA . LYS A 1 322 ? -20.913 -1.130 6.794 1.00 89.69 322 LYS A CA 1
ATOM 2597 C C . LYS A 1 322 ? -21.482 -2.158 5.833 1.00 89.69 322 LYS A C 1
ATOM 2599 O O . LYS A 1 322 ? -22.206 -3.048 6.263 1.00 89.69 322 LYS A O 1
ATOM 2604 N N . SER A 1 323 ? -21.146 -2.046 4.551 1.00 91.00 323 SER A N 1
ATOM 2605 C CA . SER A 1 323 ? -21.631 -2.955 3.514 1.00 91.00 323 SER A CA 1
ATOM 2606 C C . SER A 1 323 ? -21.083 -4.376 3.710 1.00 91.00 323 SER A C 1
ATOM 2608 O O . SER A 1 323 ? -21.820 -5.342 3.518 1.00 91.00 323 SER A O 1
ATOM 2610 N N . ILE A 1 324 ? -19.852 -4.519 4.225 1.00 92.81 324 ILE A N 1
ATOM 2611 C CA . ILE A 1 324 ? -19.317 -5.790 4.752 1.00 92.81 324 ILE A CA 1
ATOM 2612 C C . ILE A 1 324 ? -20.158 -6.305 5.930 1.00 92.81 324 ILE A C 1
ATOM 2614 O O . ILE A 1 324 ? -20.667 -7.423 5.866 1.00 92.81 324 ILE A O 1
ATOM 2618 N N . LEU A 1 325 ? -20.342 -5.507 6.989 1.00 92.75 325 LEU A N 1
ATOM 2619 C CA . LEU A 1 325 ? -21.100 -5.916 8.180 1.00 92.75 325 LEU A CA 1
ATOM 2620 C C . LEU A 1 325 ? -22.543 -6.315 7.841 1.00 92.75 325 LEU A C 1
ATOM 2622 O O . LEU A 1 325 ? -23.017 -7.346 8.309 1.00 92.75 325 LEU A O 1
ATOM 2626 N N . LYS A 1 326 ? -23.216 -5.560 6.969 1.00 91.25 326 LYS A N 1
ATOM 2627 C CA . LYS A 1 326 ? -24.568 -5.857 6.480 1.00 91.25 326 LYS A CA 1
ATOM 2628 C C . LYS A 1 326 ? -24.633 -7.151 5.664 1.00 91.25 326 LYS A C 1
ATOM 2630 O O . LYS A 1 326 ? -25.620 -7.872 5.753 1.00 91.25 326 LYS A O 1
ATOM 2635 N N . LYS A 1 327 ? -23.590 -7.465 4.888 1.00 93.06 327 LYS A N 1
ATOM 2636 C CA . LYS A 1 327 ? -23.509 -8.699 4.091 1.00 93.06 327 LYS A CA 1
ATOM 2637 C C . LYS A 1 327 ? -23.200 -9.941 4.937 1.00 93.06 327 LYS A C 1
ATOM 2639 O O . LYS A 1 327 ? -23.665 -11.021 4.584 1.00 93.06 327 LYS A O 1
ATOM 2644 N N . ILE A 1 328 ? -22.454 -9.786 6.033 1.00 93.50 328 ILE A N 1
ATOM 2645 C CA . ILE A 1 328 ? -22.235 -10.834 7.047 1.00 93.50 328 ILE A CA 1
ATOM 2646 C C . ILE A 1 328 ? -23.502 -11.019 7.902 1.00 93.50 328 ILE A C 1
ATOM 2648 O O . ILE A 1 328 ? -23.855 -12.137 8.261 1.00 93.50 328 ILE A O 1
ATOM 2652 N N . GLY A 1 329 ? -24.195 -9.927 8.238 1.00 92.81 329 GLY A N 1
ATOM 2653 C CA . GLY A 1 329 ? -25.462 -9.919 8.976 1.00 92.81 329 GLY A CA 1
ATOM 2654 C C . GLY A 1 329 ? -25.362 -10.278 10.464 1.00 92.81 329 GLY A C 1
ATOM 2655 O O . GLY A 1 329 ? -26.324 -10.059 11.198 1.00 92.81 329 GLY A O 1
ATOM 2656 N N . GLN A 1 330 ? -24.225 -10.805 10.934 1.00 93.06 330 GLN A N 1
ATOM 2657 C CA . GLN A 1 330 ? -24.034 -11.246 12.318 1.00 93.06 330 GLN A CA 1
ATOM 2658 C C . GLN A 1 330 ? -22.628 -10.962 12.872 1.00 93.06 330 GLN A C 1
ATOM 2660 O O . GLN A 1 330 ? -21.634 -11.004 12.149 1.00 93.06 330 GLN A O 1
ATOM 2665 N N . VAL A 1 331 ? -22.536 -10.732 14.185 1.00 93.12 331 VAL A N 1
ATOM 2666 C CA . VAL A 1 331 ? -21.268 -10.651 14.941 1.00 93.12 331 VAL A CA 1
ATOM 2667 C C . VAL A 1 331 ? -21.401 -11.326 16.305 1.00 93.12 331 VAL A C 1
ATOM 2669 O O . VAL A 1 331 ? -22.434 -11.213 16.957 1.00 93.12 331 VAL A O 1
ATOM 2672 N N . SER A 1 332 ? -20.354 -12.006 16.773 1.00 91.88 332 SER A N 1
ATOM 2673 C CA . SER A 1 332 ? -20.296 -12.515 18.153 1.00 91.88 332 SER A CA 1
ATOM 2674 C C . SER A 1 332 ? -20.098 -11.370 19.169 1.00 91.88 332 SER A C 1
ATOM 2676 O O . SER A 1 332 ? -19.427 -10.392 18.825 1.00 91.88 332 SER A O 1
ATOM 2678 N N . PRO A 1 333 ? -20.611 -11.464 20.413 1.00 90.62 333 PRO A N 1
ATOM 2679 C CA . PRO A 1 333 ? -20.463 -10.442 21.454 1.00 90.62 333 PRO A CA 1
ATOM 2680 C C . PRO A 1 333 ? -19.043 -9.922 21.686 1.00 90.62 333 PRO A C 1
ATOM 2682 O O . PRO A 1 333 ? -18.871 -8.722 21.902 1.00 90.62 333 PRO A O 1
ATOM 2685 N N . GLY A 1 334 ? -18.030 -10.789 21.611 1.00 89.50 334 GLY A N 1
ATOM 2686 C CA . GLY A 1 334 ? -16.637 -10.445 21.873 1.00 89.50 334 GLY A CA 1
ATOM 2687 C C . GLY A 1 334 ? -16.104 -9.335 20.971 1.00 89.50 334 GLY A C 1
ATOM 2688 O O . GLY A 1 334 ? -15.300 -8.525 21.426 1.00 89.50 334 GLY A O 1
ATOM 2689 N N . HIS A 1 335 ? -16.607 -9.225 19.739 1.00 91.94 335 HIS A N 1
ATOM 2690 C CA . HIS A 1 335 ? -16.211 -8.194 18.776 1.00 91.94 335 HIS A CA 1
ATOM 2691 C C . HIS A 1 335 ? -16.458 -6.758 19.280 1.00 91.94 335 HIS A C 1
ATOM 2693 O O . HIS A 1 335 ? -15.717 -5.843 18.919 1.00 91.94 335 HIS A O 1
ATOM 2699 N N . LEU A 1 336 ? -17.462 -6.555 20.145 1.00 91.62 336 LEU A N 1
ATOM 2700 C CA . LEU A 1 336 ? -17.787 -5.247 20.727 1.00 91.62 336 LEU A CA 1
ATOM 2701 C C . LEU A 1 336 ? -16.785 -4.825 21.816 1.00 91.62 336 LEU A C 1
ATOM 2703 O O . LEU A 1 336 ? -16.730 -3.655 22.182 1.00 91.62 336 LEU A O 1
ATOM 2707 N N . PHE A 1 337 ? -15.958 -5.740 22.324 1.00 89.69 337 PHE A N 1
ATOM 2708 C CA . PHE A 1 337 ? -14.957 -5.455 23.353 1.00 89.69 337 PHE A CA 1
ATOM 2709 C C . PHE A 1 337 ? -13.664 -4.897 22.741 1.00 89.69 337 PHE A C 1
ATOM 2711 O O . PHE A 1 337 ? -12.580 -5.460 22.888 1.00 89.69 337 PHE A O 1
ATOM 2718 N N . HIS A 1 338 ? -13.783 -3.775 22.027 1.00 87.81 338 HIS A N 1
ATOM 2719 C CA . HIS A 1 338 ? -12.671 -3.112 21.350 1.00 87.81 338 HIS A CA 1
ATOM 2720 C C . HIS A 1 338 ? -12.316 -1.768 22.015 1.00 87.81 338 HIS A C 1
ATOM 2722 O O . HIS A 1 338 ? -13.161 -0.899 22.225 1.00 87.81 338 HIS A O 1
ATOM 2728 N N . ASN A 1 339 ? -11.028 -1.545 22.283 1.00 81.69 339 ASN A N 1
ATOM 2729 C CA . ASN A 1 339 ? -10.527 -0.285 22.847 1.00 81.69 339 ASN A CA 1
ATOM 2730 C C . ASN A 1 339 ? -10.143 0.699 21.727 1.00 81.69 339 ASN A C 1
ATOM 2732 O O . ASN A 1 339 ? -8.999 1.134 21.640 1.00 81.69 339 ASN A O 1
ATOM 2736 N N . ALA A 1 340 ? -11.081 1.028 20.834 1.00 82.69 340 ALA A N 1
ATOM 2737 C CA . ALA A 1 340 ? -10.813 1.876 19.666 1.00 82.69 340 ALA A CA 1
ATOM 2738 C C . ALA A 1 340 ? -11.934 2.889 19.403 1.00 82.69 340 ALA A C 1
ATOM 2740 O O . ALA A 1 340 ? -13.085 2.660 19.773 1.00 82.69 340 ALA A O 1
ATOM 2741 N N . ALA A 1 341 ? -11.599 4.002 18.745 1.00 81.19 341 ALA A N 1
ATOM 2742 C CA . ALA A 1 341 ? -12.574 5.002 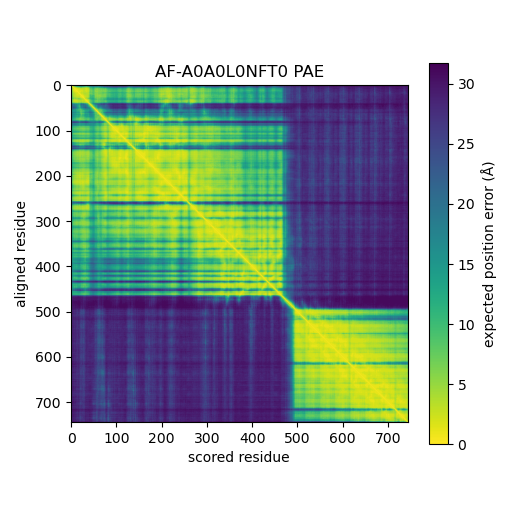18.322 1.00 81.19 341 ALA A CA 1
ATOM 2743 C C . ALA A 1 341 ? -13.647 4.386 17.405 1.00 81.19 341 ALA A C 1
ATOM 2745 O O . ALA A 1 341 ? -13.335 3.594 16.515 1.00 81.19 341 ALA A O 1
ATOM 2746 N N . THR A 1 342 ? -14.907 4.760 17.626 1.00 84.44 342 THR A N 1
ATOM 2747 C CA . THR A 1 342 ? -16.063 4.273 16.862 1.00 84.44 342 THR A CA 1
ATOM 2748 C C . THR A 1 342 ? -16.417 5.181 15.688 1.00 84.44 342 THR A C 1
ATOM 2750 O O . THR A 1 342 ? -16.007 6.343 15.638 1.00 84.44 342 THR A O 1
ATOM 2753 N N . MET A 1 343 ? -17.147 4.636 14.714 1.00 82.38 343 MET A N 1
ATOM 2754 C CA . MET A 1 343 ? -17.527 5.335 13.483 1.00 82.38 343 MET A CA 1
ATOM 2755 C C . MET A 1 343 ? -18.323 6.615 13.776 1.00 82.38 343 MET A C 1
ATOM 2757 O O . MET A 1 343 ? -19.250 6.615 14.582 1.00 82.38 343 MET A O 1
ATOM 2761 N N . SER A 1 344 ? -17.992 7.707 13.081 1.00 70.56 344 SER A N 1
ATOM 2762 C CA . SER A 1 344 ? -18.741 8.972 13.153 1.00 70.56 344 SER A CA 1
ATOM 2763 C C . SER A 1 344 ? -19.953 8.989 12.219 1.00 70.56 344 SER A C 1
ATOM 2765 O O . SER A 1 344 ? -20.940 9.667 12.496 1.00 70.56 344 SER A O 1
ATOM 2767 N N . LYS A 1 345 ? -19.896 8.216 11.129 1.00 68.38 345 LYS A N 1
ATOM 2768 C CA . LYS A 1 345 ? -21.015 7.933 10.226 1.00 68.38 345 LYS A CA 1
ATOM 2769 C C . LYS A 1 345 ? -21.163 6.419 10.126 1.00 68.38 345 LYS A C 1
ATOM 2771 O O . LYS A 1 345 ? -20.470 5.803 9.324 1.00 68.38 345 LYS A O 1
ATOM 2776 N N . GLY A 1 346 ? -22.046 5.806 10.906 1.00 71.00 346 GLY A N 1
ATOM 2777 C CA . GLY A 1 346 ? -22.242 4.351 10.923 1.00 71.00 346 GLY A CA 1
ATOM 2778 C C . GLY A 1 346 ? -22.715 3.848 12.288 1.00 71.00 346 GLY A C 1
ATOM 2779 O O . GLY A 1 346 ? -23.075 4.670 13.130 1.00 71.00 346 GLY A O 1
ATOM 2780 N N . PRO A 1 347 ? -22.708 2.522 12.513 1.00 80.88 347 PRO A N 1
ATOM 2781 C CA . PRO A 1 347 ? -23.095 1.937 13.790 1.00 80.88 347 PRO A CA 1
ATOM 2782 C C . PRO A 1 347 ? -22.174 2.384 14.936 1.00 80.88 347 PRO A C 1
ATOM 2784 O O . PRO A 1 347 ? -20.957 2.213 14.875 1.00 80.88 347 PRO A O 1
ATOM 2787 N N . SER A 1 348 ? -22.759 2.934 16.001 1.00 81.69 348 SER A N 1
ATOM 2788 C CA . SER A 1 348 ? -22.057 3.568 17.130 1.00 81.69 348 SER A CA 1
ATOM 2789 C C . SER A 1 348 ? -21.187 2.613 17.959 1.00 81.69 348 SER A C 1
ATOM 2791 O O . SER A 1 348 ? -20.286 3.067 18.669 1.00 81.69 348 SER A O 1
ATOM 2793 N N . TRP A 1 349 ? -21.449 1.308 17.834 1.00 88.81 349 TRP A N 1
ATOM 2794 C CA . TRP A 1 349 ? -20.715 0.184 18.419 1.00 88.81 349 TRP A CA 1
ATOM 2795 C C . TRP A 1 349 ? -19.575 -0.343 17.534 1.00 88.81 349 TRP A C 1
ATOM 2797 O O . TRP A 1 349 ? -18.804 -1.185 17.981 1.00 88.81 349 TRP A O 1
ATOM 2807 N N . CYS A 1 350 ? -19.459 0.112 16.282 1.00 89.69 350 CYS A N 1
ATOM 2808 C CA . CYS A 1 350 ? -18.415 -0.340 15.367 1.00 89.69 350 CYS A CA 1
ATOM 2809 C C . CYS A 1 350 ? -17.179 0.579 15.453 1.00 89.69 350 CYS A C 1
ATOM 2811 O O . CYS A 1 350 ? -17.332 1.804 15.381 1.00 89.69 350 CYS A O 1
ATOM 2813 N N . PRO A 1 351 ? -15.945 0.043 15.559 1.00 87.62 351 PRO A N 1
ATOM 2814 C CA . PRO A 1 351 ? -14.720 0.819 15.413 1.00 87.62 351 PRO A CA 1
ATOM 2815 C C . PRO A 1 351 ? -14.582 1.423 14.010 1.00 87.62 351 PRO A C 1
ATOM 2817 O O . PRO A 1 351 ? -15.148 0.930 13.036 1.00 87.62 351 PRO A O 1
ATOM 2820 N N . THR A 1 352 ? -13.746 2.455 13.883 1.00 85.19 352 THR A N 1
ATOM 2821 C CA . THR A 1 352 ? -13.342 3.036 12.587 1.00 85.19 352 THR A CA 1
ATOM 2822 C C . THR A 1 352 ? -12.587 2.058 11.677 1.00 85.19 352 THR A C 1
ATOM 2824 O O . THR A 1 352 ? -12.499 2.293 10.474 1.00 85.19 352 THR A O 1
ATOM 2827 N N . SER A 1 353 ? -12.064 0.959 12.231 1.00 87.56 353 SER A N 1
ATOM 2828 C CA . SER A 1 353 ? -11.425 -0.145 11.515 1.00 87.56 353 SER A CA 1
ATOM 2829 C C . SER A 1 353 ? -11.886 -1.479 12.098 1.00 87.56 353 SER A C 1
ATOM 2831 O O . SER A 1 353 ? -11.680 -1.723 13.287 1.00 87.56 353 SER A O 1
ATOM 2833 N N . LEU A 1 354 ? -12.468 -2.364 11.277 1.00 89.56 354 LEU A N 1
ATOM 2834 C CA . LEU A 1 354 ? -12.952 -3.676 11.742 1.00 89.56 354 LEU A CA 1
ATOM 2835 C C . LEU A 1 354 ? -11.852 -4.489 12.440 1.00 89.56 354 LEU A C 1
ATOM 2837 O O . LEU A 1 354 ? -12.124 -5.161 13.426 1.00 89.56 354 LEU A O 1
ATOM 2841 N N . PHE A 1 355 ? -10.594 -4.364 12.004 1.00 87.94 355 PHE A N 1
ATOM 2842 C CA . PHE A 1 355 ? -9.450 -5.090 12.576 1.00 87.94 355 PHE A CA 1
ATOM 2843 C C . PHE A 1 355 ? -9.134 -4.729 14.036 1.00 87.94 355 PHE A C 1
ATOM 2845 O O . PHE A 1 355 ? -8.410 -5.475 14.702 1.00 87.94 355 PHE A O 1
ATOM 2852 N N . SER A 1 356 ? -9.688 -3.625 14.553 1.00 87.25 356 SER A N 1
ATOM 2853 C CA . SER A 1 356 ? -9.646 -3.278 15.977 1.00 87.25 356 SER A CA 1
ATOM 2854 C C . SER A 1 356 ? -10.564 -4.155 16.837 1.00 87.25 356 SER A C 1
ATOM 2856 O O . SER A 1 356 ? -10.293 -4.295 18.029 1.00 87.25 356 SER A O 1
ATOM 2858 N N . MET A 1 357 ? -11.603 -4.777 16.265 1.00 90.38 357 MET A N 1
ATOM 2859 C CA . MET A 1 357 ? -12.398 -5.791 16.965 1.00 90.38 357 MET A CA 1
ATOM 2860 C C . MET A 1 357 ? -11.522 -7.019 17.268 1.00 90.38 357 MET A C 1
ATOM 2862 O O . MET A 1 357 ? -10.755 -7.442 16.396 1.00 90.38 357 MET A O 1
ATOM 2866 N N . PRO A 1 358 ? -11.577 -7.596 18.481 1.00 88.25 358 PRO A N 1
ATOM 2867 C CA . PRO A 1 358 ? -10.882 -8.843 18.781 1.00 88.25 358 PRO A CA 1
ATOM 2868 C C . PRO A 1 358 ? -11.541 -10.028 18.059 1.00 88.25 358 PRO A C 1
ATOM 2870 O O . PRO A 1 358 ? -12.714 -9.973 17.696 1.00 88.25 358 PRO A O 1
ATOM 2873 N N . LEU A 1 359 ? -10.785 -11.118 17.908 1.00 85.94 359 LEU A N 1
ATOM 2874 C CA . LEU A 1 359 ? -11.363 -12.431 17.624 1.00 85.94 359 LEU A CA 1
ATOM 2875 C C . LEU A 1 359 ? -12.172 -12.906 18.834 1.00 85.94 359 LEU A C 1
ATOM 2877 O O . LEU A 1 359 ? -11.755 -12.692 19.976 1.00 85.94 359 LEU A O 1
ATOM 2881 N N . ASP A 1 360 ? -13.284 -13.586 18.580 1.00 84.38 360 ASP A N 1
ATOM 2882 C CA . ASP A 1 360 ? -14.146 -14.147 19.620 1.00 84.38 360 ASP A CA 1
ATOM 2883 C C . ASP A 1 360 ? -14.357 -15.651 19.413 1.00 84.38 360 ASP A C 1
ATOM 2885 O O . ASP A 1 360 ? -14.628 -16.102 18.303 1.00 84.38 360 ASP A O 1
ATOM 2889 N N . SER A 1 361 ? -14.261 -16.431 20.489 1.00 76.56 361 SER A N 1
ATOM 2890 C CA . SER A 1 361 ? -14.563 -17.867 20.495 1.00 76.56 361 SER A CA 1
ATOM 2891 C C . SER A 1 361 ? -16.011 -18.175 20.896 1.00 76.56 361 SER A C 1
ATOM 2893 O O . SER A 1 361 ? -16.357 -19.343 21.054 1.00 76.56 361 SER A O 1
ATOM 2895 N N . SER A 1 362 ? -16.849 -17.158 21.123 1.00 74.31 362 SER A N 1
ATOM 2896 C CA . SER A 1 362 ? -18.258 -17.342 21.467 1.00 74.31 362 SER A CA 1
ATOM 2897 C C . SER A 1 362 ? -19.086 -17.839 20.277 1.00 74.31 362 SER A C 1
ATOM 2899 O O . SER A 1 362 ? -19.161 -17.184 19.236 1.00 74.31 362 SER A O 1
ATOM 2901 N N . GLU A 1 363 ? -19.785 -18.959 20.476 1.00 73.56 363 GLU A N 1
ATOM 2902 C CA . GLU A 1 363 ? -20.829 -19.464 19.570 1.00 73.56 363 GLU A CA 1
ATOM 2903 C C . GLU A 1 363 ? -22.101 -18.594 19.594 1.00 73.56 363 GLU A C 1
ATOM 2905 O O . GLU A 1 363 ? -22.974 -18.724 18.735 1.00 73.56 363 GLU A O 1
ATOM 2910 N N . ARG A 1 364 ? -22.232 -17.688 20.577 1.00 82.56 364 ARG A N 1
ATOM 2911 C CA . ARG A 1 364 ? -23.337 -16.727 20.628 1.00 82.56 364 ARG A CA 1
ATOM 2912 C C . ARG A 1 364 ? -23.157 -15.712 19.501 1.00 82.56 364 ARG A C 1
ATOM 2914 O O . ARG A 1 364 ? -22.128 -15.051 19.427 1.00 82.56 364 ARG A O 1
ATOM 2921 N N . LEU A 1 365 ? -24.197 -15.522 18.698 1.00 88.44 365 LEU A N 1
ATOM 2922 C CA . LEU A 1 365 ? -24.238 -14.517 17.637 1.00 88.44 365 LEU A CA 1
ATOM 2923 C C . LEU A 1 365 ? -25.286 -13.443 17.942 1.00 88.44 365 LEU A C 1
ATOM 2925 O O . LEU A 1 365 ? -26.285 -13.691 18.622 1.00 88.44 365 LEU A O 1
ATOM 2929 N N . LEU A 1 366 ? -25.022 -12.240 17.445 1.00 91.81 366 LEU A N 1
ATOM 2930 C CA . LEU A 1 366 ? -25.919 -11.090 17.423 1.00 91.81 366 LEU A CA 1
ATOM 2931 C C . LEU A 1 366 ? -26.309 -10.834 15.973 1.00 91.81 366 LEU A C 1
ATOM 2933 O O . LEU A 1 366 ? -25.449 -10.912 15.097 1.00 91.81 366 LEU A O 1
ATOM 2937 N N . THR A 1 367 ? -27.566 -10.490 15.725 1.00 93.31 367 THR A N 1
ATOM 2938 C CA . THR A 1 367 ? -28.055 -10.125 14.394 1.00 93.31 367 THR A CA 1
ATOM 2939 C C . THR A 1 367 ? -27.944 -8.618 14.198 1.00 93.31 367 THR A C 1
ATOM 2941 O O . THR A 1 367 ? -28.360 -7.846 15.062 1.00 93.31 367 THR A O 1
ATOM 2944 N N . ILE A 1 368 ? -27.393 -8.207 13.059 1.00 92.81 368 ILE A N 1
ATOM 2945 C CA . ILE A 1 368 ? -27.301 -6.814 12.620 1.00 92.81 368 ILE A CA 1
ATOM 2946 C C . ILE A 1 368 ? -28.573 -6.482 11.831 1.00 92.81 368 ILE A C 1
ATOM 2948 O O . ILE A 1 368 ? -28.893 -7.174 10.864 1.00 92.81 368 ILE A O 1
ATOM 2952 N N . SER A 1 369 ? -29.300 -5.436 12.220 1.00 88.50 369 SER A N 1
ATOM 2953 C CA . SER A 1 369 ? -30.473 -4.966 11.472 1.00 88.50 369 SER A CA 1
ATOM 2954 C C . SER A 1 369 ? -30.093 -4.142 10.234 1.00 88.50 369 SER A C 1
ATOM 2956 O O . SER A 1 369 ? -28.984 -3.614 10.127 1.00 88.50 369 SER A O 1
ATOM 2958 N N . ASP A 1 370 ? -31.041 -3.947 9.311 1.00 81.06 370 ASP A N 1
ATOM 2959 C CA . ASP A 1 370 ? -30.863 -3.119 8.107 1.00 81.06 370 ASP A CA 1
ATOM 2960 C C . ASP A 1 370 ? -30.386 -1.682 8.386 1.00 81.06 370 ASP A C 1
ATOM 2962 O O . ASP A 1 370 ? -29.722 -1.090 7.530 1.00 81.06 370 ASP A O 1
ATOM 2966 N N . ASN A 1 371 ? -30.727 -1.137 9.560 1.00 79.25 371 ASN A N 1
ATOM 2967 C CA . ASN A 1 371 ? -30.354 0.195 10.039 1.00 79.25 371 ASN A CA 1
ATOM 2968 C C . ASN A 1 371 ? -29.096 0.216 10.937 1.00 79.25 371 ASN A C 1
ATOM 2970 O O . ASN A 1 371 ? -28.633 1.305 11.288 1.00 79.25 371 ASN A O 1
ATOM 2974 N N . GLY A 1 372 ? -28.502 -0.945 11.245 1.00 83.38 372 GLY A N 1
ATOM 2975 C CA . GLY A 1 372 ? -27.223 -1.075 11.955 1.00 83.38 372 GLY A CA 1
ATOM 2976 C C . GLY A 1 372 ? -27.309 -1.291 13.470 1.00 83.38 372 GLY A C 1
ATOM 2977 O O . GLY A 1 372 ? -26.292 -1.136 14.152 1.00 83.38 372 GLY A O 1
ATOM 2978 N N . ASP A 1 373 ? -28.477 -1.642 14.003 1.00 89.69 373 ASP A N 1
ATOM 2979 C CA . ASP A 1 373 ? -28.631 -2.026 15.409 1.00 89.69 373 ASP A CA 1
ATOM 2980 C C . ASP A 1 373 ? -28.173 -3.475 15.613 1.00 89.69 373 ASP A C 1
ATOM 2982 O O . ASP A 1 373 ? -28.221 -4.288 14.687 1.00 89.69 373 ASP A O 1
ATOM 2986 N N . LEU A 1 374 ? -27.765 -3.818 16.836 1.00 92.38 374 LEU A N 1
ATOM 2987 C CA . LEU A 1 374 ? -27.485 -5.201 17.223 1.00 92.38 374 LEU A CA 1
ATOM 2988 C C . LEU A 1 374 ? -28.597 -5.755 18.101 1.00 92.38 374 LEU A C 1
ATOM 2990 O O . LEU A 1 374 ? -28.861 -5.232 19.185 1.00 92.38 374 LEU A O 1
ATOM 2994 N N . LEU A 1 375 ? -29.189 -6.855 17.647 1.00 92.06 375 LEU A N 1
ATOM 2995 C CA . LEU A 1 375 ? -30.199 -7.620 18.361 1.00 92.06 375 LEU A CA 1
ATOM 2996 C C . LEU A 1 375 ? -29.594 -8.946 18.828 1.00 92.06 375 LEU A C 1
ATOM 2998 O O . LEU A 1 375 ? -28.913 -9.649 18.082 1.00 92.06 375 LEU A O 1
ATOM 3002 N N . GLY A 1 376 ? -29.834 -9.295 20.084 1.00 91.56 376 GLY A N 1
ATOM 3003 C CA . GLY A 1 376 ? -29.265 -10.479 20.718 1.00 91.56 376 GLY A CA 1
ATOM 3004 C C . GLY A 1 376 ? -29.397 -10.349 22.225 1.00 91.56 376 GLY A C 1
ATOM 3005 O O . GLY A 1 376 ? -30.446 -9.895 22.687 1.00 91.56 376 GLY A O 1
ATOM 3006 N N . LYS A 1 377 ? -28.362 -10.720 23.008 1.00 90.75 377 LYS A N 1
ATOM 3007 C CA . LYS A 1 377 ? -28.458 -10.677 24.498 1.00 90.75 377 LYS A CA 1
ATOM 3008 C C . LYS A 1 377 ? -27.498 -9.599 25.346 1.00 90.75 377 LYS A C 1
ATOM 3010 O O . LYS A 1 377 ? -27.252 -7.276 25.384 1.00 90.75 377 LYS A O 1
ATOM 3015 N N . TRP A 1 378 ? -27.105 -10.567 26.310 1.00 92.19 378 TRP A N 1
ATOM 3016 C CA . TRP A 1 378 ? -26.629 -10.282 27.711 1.00 92.19 378 TRP A CA 1
ATOM 3017 C C . TRP A 1 378 ? -26.659 -11.429 28.701 1.00 92.19 378 TRP A C 1
ATOM 3019 O O . TRP A 1 378 ? -27.318 -12.451 28.504 1.00 92.19 378 TRP A O 1
ATOM 3029 N N . TYR A 1 379 ? -25.971 -11.165 29.805 1.00 90.19 379 TYR A N 1
ATOM 3030 C CA . TYR A 1 379 ? -26.600 -10.907 31.097 1.00 90.19 379 TYR A CA 1
ATOM 3031 C C . TYR A 1 379 ? -26.406 -9.419 31.442 1.00 90.19 379 TYR A C 1
ATOM 3033 O O . TYR A 1 379 ? -25.319 -8.893 31.211 1.00 90.19 379 TYR A O 1
ATOM 3041 N N . ARG A 1 380 ? -27.427 -8.719 31.954 1.00 90.12 380 ARG A N 1
ATOM 3042 C CA . ARG A 1 380 ? -27.331 -7.307 32.361 1.00 90.12 380 ARG A CA 1
ATOM 3043 C C . ARG A 1 380 ? -27.203 -7.136 33.872 1.00 90.12 380 ARG A C 1
ATOM 3045 O O . ARG A 1 380 ? -27.833 -7.868 34.639 1.00 90.12 380 ARG A O 1
ATOM 3052 N N . ARG A 1 381 ? -26.471 -6.102 34.285 1.00 88.38 381 ARG A N 1
ATOM 3053 C CA . ARG A 1 381 ? -26.334 -5.620 35.670 1.00 88.38 381 ARG A CA 1
ATOM 3054 C C . ARG A 1 381 ? -26.380 -4.084 35.677 1.00 88.38 381 ARG A C 1
ATOM 3056 O O . ARG A 1 381 ? -26.051 -3.455 34.676 1.00 88.38 381 ARG A O 1
ATOM 3063 N N . LYS A 1 382 ? -26.811 -3.456 36.776 1.00 87.75 382 LYS A N 1
ATOM 3064 C CA . LYS A 1 382 ? -26.704 -1.989 36.937 1.00 87.75 382 LYS A CA 1
ATOM 3065 C C . LYS A 1 382 ? -25.252 -1.588 37.218 1.00 87.75 382 LYS A C 1
ATOM 3067 O O . LYS A 1 382 ? -24.543 -2.336 37.888 1.00 87.75 382 LYS A O 1
ATOM 3072 N N . TRP A 1 383 ? -24.827 -0.413 36.755 1.00 83.81 383 TRP A N 1
ATOM 3073 C CA . TRP A 1 383 ? -23.573 0.175 37.231 1.00 83.81 383 TRP A CA 1
ATOM 3074 C C . TRP A 1 383 ? -23.655 0.487 38.736 1.00 83.81 383 TRP A C 1
ATOM 3076 O O . TRP A 1 383 ? -24.696 0.926 39.226 1.00 83.81 383 TRP A O 1
ATOM 3086 N N . ASP A 1 384 ? -22.557 0.269 39.460 1.00 80.19 384 ASP A N 1
ATOM 3087 C CA . ASP A 1 384 ? -22.382 0.682 40.853 1.00 80.19 384 ASP A CA 1
ATOM 3088 C C . ASP A 1 384 ? -20.923 1.123 41.089 1.00 80.19 384 ASP A C 1
ATOM 3090 O O . ASP A 1 384 ? -20.008 0.664 40.402 1.00 80.19 384 ASP A O 1
ATOM 3094 N N . ALA A 1 385 ? -20.687 2.039 42.035 1.00 73.44 385 ALA A N 1
ATOM 3095 C CA . ALA A 1 385 ? -19.366 2.652 42.225 1.00 73.44 385 ALA A CA 1
ATOM 3096 C C . ALA A 1 385 ? -18.260 1.641 42.601 1.00 73.44 385 ALA A C 1
ATOM 3098 O O . ALA A 1 385 ? -17.108 1.822 42.207 1.00 73.44 385 ALA A O 1
ATOM 3099 N N . LYS A 1 386 ? -18.616 0.537 43.275 1.00 74.88 386 LYS A N 1
ATOM 3100 C CA . LYS A 1 386 ? -17.679 -0.522 43.693 1.00 74.88 386 LYS A CA 1
ATOM 3101 C C . LYS A 1 386 ? -17.253 -1.420 42.528 1.00 74.88 386 LYS A C 1
ATOM 3103 O O . LYS A 1 386 ? -16.298 -2.186 42.654 1.00 74.88 386 LYS A O 1
ATOM 3108 N N . ILE A 1 387 ? -17.941 -1.339 41.385 1.00 77.12 387 ILE A N 1
ATOM 3109 C CA . ILE A 1 387 ? -17.448 -1.887 40.115 1.00 77.12 387 ILE A CA 1
ATOM 3110 C C . ILE A 1 387 ? -16.350 -0.983 39.545 1.00 77.12 387 ILE A C 1
ATOM 3112 O O . ILE A 1 387 ? -15.330 -1.492 39.086 1.00 77.12 387 ILE A O 1
ATOM 3116 N N . GLY A 1 388 ? -16.519 0.341 39.615 1.00 72.38 388 GLY A N 1
ATOM 3117 C CA . GLY A 1 388 ? -15.542 1.318 39.119 1.00 72.38 388 GLY A CA 1
ATOM 3118 C C . GLY A 1 388 ? -14.164 1.190 39.771 1.00 72.38 388 GLY A C 1
ATOM 3119 O O . GLY A 1 388 ? -13.155 1.221 39.069 1.00 72.38 388 GLY A O 1
ATOM 3120 N N . GLU A 1 389 ? -14.133 0.941 41.083 1.00 75.25 389 GLU A N 1
ATOM 3121 C CA . GLU A 1 389 ? -12.919 0.642 41.867 1.00 75.25 389 GLU A CA 1
ATOM 3122 C C . GLU A 1 389 ? -12.176 -0.623 41.394 1.00 75.25 389 GLU A C 1
ATOM 3124 O O . GLU A 1 389 ? -10.973 -0.751 41.607 1.00 75.25 389 GLU A O 1
ATOM 3129 N N . LYS A 1 390 ? -12.882 -1.557 40.743 1.00 75.69 390 LYS A N 1
ATOM 3130 C CA . LYS A 1 390 ? -12.347 -2.835 40.237 1.00 75.69 390 LYS A CA 1
ATOM 3131 C C . LYS A 1 390 ? -12.071 -2.834 38.731 1.00 75.69 390 LYS A C 1
ATOM 3133 O O . LYS A 1 390 ? -11.646 -3.861 38.198 1.00 75.69 390 LYS A O 1
ATOM 3138 N N . CYS A 1 391 ? -12.349 -1.729 38.038 1.00 77.00 391 CYS A N 1
ATOM 3139 C CA . CYS A 1 391 ? -12.160 -1.625 36.596 1.00 77.00 391 CYS A CA 1
ATOM 3140 C C . CYS A 1 391 ? -10.710 -1.283 36.239 1.00 77.00 391 CYS A C 1
ATOM 3142 O O . CYS A 1 391 ? -10.132 -0.325 36.752 1.00 77.00 391 CYS A O 1
ATOM 3144 N N . PHE A 1 392 ? -10.150 -2.028 35.290 1.00 77.50 392 PHE A N 1
ATOM 3145 C CA . PHE A 1 392 ? -8.889 -1.699 34.642 1.00 77.50 392 PHE A CA 1
ATOM 3146 C C . PHE A 1 392 ? -9.134 -0.664 33.539 1.00 77.50 392 PHE A C 1
ATOM 3148 O O . PHE A 1 392 ? -9.928 -0.882 32.623 1.00 77.50 392 PHE A O 1
ATOM 3155 N N . TRP A 1 393 ? -8.439 0.470 33.642 1.00 70.38 393 TRP A N 1
ATOM 3156 C CA . TRP A 1 393 ? -8.529 1.600 32.706 1.00 70.38 393 TRP A CA 1
ATOM 3157 C C . TRP A 1 393 ? -7.326 1.703 31.761 1.00 70.38 393 TRP A C 1
ATOM 3159 O O . TRP A 1 393 ? -7.283 2.601 30.919 1.00 70.38 393 TRP A O 1
ATOM 3169 N N . ASP A 1 394 ? -6.343 0.817 31.924 1.00 58.56 394 ASP A N 1
ATOM 3170 C CA . ASP A 1 394 ? -5.137 0.782 31.103 1.00 58.56 394 ASP A CA 1
ATOM 3171 C C . ASP A 1 394 ? -5.429 0.216 29.702 1.00 58.56 394 ASP A C 1
ATOM 3173 O O . ASP A 1 394 ? -6.378 -0.546 29.503 1.00 58.56 394 ASP A O 1
ATOM 3177 N N . GLY A 1 395 ? -4.668 0.660 28.702 1.00 59.69 395 GLY A N 1
ATOM 3178 C CA . GLY A 1 395 ? -4.900 0.332 27.292 1.00 59.69 395 GLY A CA 1
ATOM 3179 C C . GLY A 1 395 ? -6.252 0.801 26.721 1.00 59.69 395 GLY A C 1
ATOM 3180 O O . GLY A 1 395 ? -6.622 0.385 25.622 1.00 59.69 395 GLY A O 1
ATOM 3181 N N . MET A 1 396 ? -7.022 1.636 27.433 1.00 72.06 396 MET A N 1
ATOM 3182 C CA . MET A 1 396 ? -8.314 2.155 26.965 1.00 72.06 396 MET A CA 1
ATOM 3183 C C . MET A 1 396 ? -8.149 3.463 26.180 1.00 72.06 396 MET A C 1
ATOM 3185 O O . MET A 1 396 ? -7.572 4.432 26.670 1.00 72.06 396 MET A O 1
ATOM 3189 N N . HIS A 1 397 ? -8.721 3.523 24.973 1.00 74.94 397 HIS A N 1
ATOM 3190 C CA . HIS A 1 397 ? -8.671 4.714 24.120 1.00 74.94 397 HIS A CA 1
ATOM 3191 C C . HIS A 1 397 ? -9.283 5.951 24.821 1.00 74.94 397 HIS A C 1
ATOM 3193 O O . HIS A 1 397 ? -10.429 5.862 25.278 1.00 74.94 397 HIS A O 1
ATOM 3199 N N . PRO A 1 398 ? -8.610 7.125 24.852 1.00 75.31 398 PRO A N 1
ATOM 3200 C CA . PRO A 1 398 ? -9.058 8.292 25.625 1.00 75.31 398 PRO A CA 1
ATOM 3201 C C . PRO A 1 398 ? -10.503 8.730 25.348 1.00 75.31 398 PRO A C 1
ATOM 3203 O O . PRO A 1 398 ? -11.261 8.975 26.283 1.00 75.31 398 PRO A O 1
ATOM 3206 N N . LEU A 1 399 ? -10.927 8.744 24.076 1.00 75.06 399 LEU A N 1
ATOM 3207 C CA . LEU A 1 399 ? -12.313 9.073 23.702 1.00 75.06 399 LEU A CA 1
ATOM 3208 C C . LEU A 1 399 ? -13.358 8.098 24.279 1.00 75.06 399 LEU A C 1
ATOM 3210 O O . LEU A 1 399 ? -14.469 8.522 24.583 1.00 75.06 399 LEU A O 1
ATOM 3214 N N . ILE A 1 400 ? -13.023 6.812 24.434 1.00 77.31 400 ILE A N 1
ATOM 3215 C CA . ILE A 1 400 ? -13.926 5.807 25.017 1.00 77.31 400 ILE A CA 1
ATOM 3216 C C . ILE A 1 400 ? -13.958 5.962 26.539 1.00 77.31 400 ILE A C 1
ATOM 3218 O O . ILE A 1 400 ? -15.038 6.005 27.124 1.00 77.31 400 ILE A O 1
ATOM 3222 N N . ARG A 1 401 ? -12.793 6.165 27.171 1.00 81.81 401 ARG A N 1
ATOM 3223 C CA . ARG A 1 401 ? -12.698 6.475 28.605 1.00 81.81 401 ARG A CA 1
ATOM 3224 C C . ARG A 1 401 ? -13.526 7.710 28.973 1.00 81.81 401 ARG A C 1
ATOM 3226 O O . ARG A 1 401 ? -14.299 7.645 29.924 1.00 81.81 401 ARG A O 1
ATOM 3233 N N . ARG A 1 402 ? -13.428 8.794 28.191 1.00 80.12 402 ARG A N 1
ATOM 3234 C CA . ARG A 1 402 ? -14.215 10.014 28.421 1.00 80.12 402 ARG A CA 1
ATOM 3235 C C . ARG A 1 402 ? -15.713 9.778 28.203 1.00 80.12 402 ARG A C 1
ATOM 3237 O O . ARG A 1 402 ? -16.475 10.120 29.096 1.00 80.12 402 ARG A O 1
ATOM 3244 N N . ARG A 1 403 ? -16.138 9.091 27.128 1.00 81.75 403 ARG A N 1
ATOM 3245 C CA . ARG A 1 403 ? -17.558 8.703 26.942 1.00 81.75 403 ARG A CA 1
ATOM 3246 C C . ARG A 1 403 ? -18.121 7.928 28.136 1.00 81.75 403 ARG A C 1
ATOM 3248 O O . ARG A 1 403 ? -19.246 8.190 28.543 1.00 81.75 403 ARG A O 1
ATOM 3255 N N . ILE A 1 404 ? -17.358 6.978 28.681 1.00 82.62 404 ILE A N 1
ATOM 3256 C CA . ILE A 1 404 ? -17.765 6.181 29.847 1.00 82.62 404 ILE A CA 1
ATOM 3257 C C . ILE A 1 404 ? -17.905 7.076 31.090 1.00 82.62 404 ILE A C 1
ATOM 3259 O O . ILE A 1 404 ? -18.902 6.981 31.800 1.00 82.62 404 ILE A O 1
ATOM 3263 N N . GLN A 1 405 ? -16.956 7.991 31.317 1.00 82.75 405 GLN A N 1
ATOM 3264 C CA . GLN A 1 405 ? -17.022 8.968 32.409 1.00 82.75 405 GLN A CA 1
ATOM 3265 C C . GLN A 1 405 ? -18.213 9.931 32.268 1.00 82.75 405 GLN A C 1
ATOM 3267 O O . GLN A 1 405 ? -18.937 10.130 33.240 1.00 82.75 405 GLN A O 1
ATOM 3272 N N . ASP A 1 406 ? -18.456 10.469 31.069 1.00 82.19 406 ASP A N 1
ATOM 3273 C CA . ASP A 1 406 ? -19.599 11.345 30.777 1.00 82.19 406 ASP A CA 1
ATOM 3274 C C . ASP A 1 406 ? -20.931 10.601 30.974 1.00 82.19 406 ASP A C 1
ATOM 3276 O O . ASP A 1 406 ? -21.8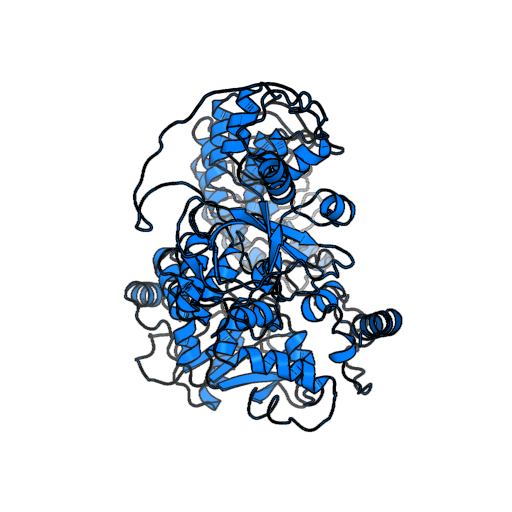71 11.143 31.550 1.00 82.19 406 ASP A O 1
ATOM 3280 N N . ALA A 1 407 ? -21.024 9.337 30.545 1.00 81.25 407 ALA A N 1
ATOM 3281 C CA . ALA A 1 407 ? -22.230 8.527 30.708 1.00 81.25 407 ALA A CA 1
ATOM 3282 C C . ALA A 1 407 ? -22.552 8.227 32.184 1.00 81.25 407 ALA A C 1
ATOM 3284 O O . ALA A 1 407 ? -23.724 8.181 32.552 1.00 81.25 407 ALA A O 1
ATOM 3285 N N . PHE A 1 408 ? -21.541 8.087 33.050 1.00 81.38 408 PHE A N 1
ATOM 3286 C CA . PHE A 1 408 ? -21.745 7.950 34.499 1.00 81.38 408 PHE A CA 1
ATOM 3287 C C . PHE A 1 408 ? -22.197 9.248 35.193 1.00 81.38 408 PHE A C 1
ATOM 3289 O O . PHE A 1 408 ? -22.633 9.185 36.340 1.00 81.38 408 PHE A O 1
ATOM 3296 N N . GLN A 1 409 ? -22.109 10.403 34.524 1.00 77.06 409 GLN A N 1
ATOM 3297 C CA . GLN A 1 409 ? -22.586 11.701 35.027 1.00 77.06 409 GLN A CA 1
ATOM 3298 C C . GLN A 1 409 ? -24.013 12.042 34.555 1.00 77.06 409 GLN A C 1
ATOM 3300 O O . GLN A 1 409 ? -24.604 13.011 35.029 1.00 77.06 409 GLN A O 1
ATOM 3305 N N . ARG A 1 410 ? -24.579 11.263 33.625 1.00 76.00 410 ARG A N 1
ATOM 3306 C CA . ARG A 1 410 ? -25.922 11.480 33.067 1.00 76.00 410 ARG A CA 1
ATOM 3307 C C . ARG A 1 410 ? -27.040 10.935 33.975 1.00 76.00 410 ARG A C 1
ATOM 3309 O O . ARG A 1 410 ? -26.807 9.989 34.729 1.00 76.00 410 ARG A O 1
ATOM 3316 N N . PRO A 1 411 ? -28.269 11.483 33.887 1.00 62.78 411 PRO A N 1
ATOM 3317 C CA . PRO A 1 411 ? -29.391 11.052 34.721 1.00 62.78 411 PRO A CA 1
ATOM 3318 C C . PRO A 1 411 ? -29.973 9.682 34.329 1.00 62.78 411 PRO A C 1
ATOM 3320 O O . PRO A 1 411 ? -30.577 9.020 35.176 1.00 62.78 411 PRO A O 1
ATOM 3323 N N . GLU A 1 412 ? -29.822 9.223 33.080 1.00 73.75 412 GLU A N 1
ATOM 3324 C CA . GLU A 1 412 ? -30.308 7.899 32.676 1.00 73.75 412 GLU A CA 1
ATOM 3325 C C . GLU A 1 412 ? -29.349 6.793 33.148 1.00 73.75 412 GLU A C 1
ATOM 3327 O O . GLU A 1 412 ? -28.144 6.878 32.892 1.00 73.75 412 GLU A O 1
ATOM 3332 N N . PRO A 1 413 ? -29.851 5.715 33.783 1.00 77.75 413 PRO A N 1
ATOM 3333 C CA . PRO A 1 413 ? -29.003 4.726 34.437 1.00 77.75 413 PRO A CA 1
ATOM 3334 C C . PRO A 1 413 ? -28.115 3.970 33.445 1.00 77.75 413 PRO A C 1
ATOM 3336 O O . PRO A 1 413 ? -28.606 3.265 32.557 1.00 77.75 413 PRO A O 1
ATOM 3339 N N . CYS A 1 414 ? -26.800 4.048 33.661 1.00 87.56 414 CYS A N 1
ATOM 3340 C CA . CYS A 1 414 ? -25.837 3.185 32.994 1.00 87.56 414 CYS A CA 1
ATOM 3341 C C . CYS A 1 414 ? -26.022 1.719 33.409 1.00 87.56 414 CYS A C 1
ATOM 3343 O O . CYS A 1 414 ? -26.164 1.378 34.591 1.00 87.56 414 CYS A O 1
ATOM 3345 N N . LEU A 1 415 ? -25.980 0.843 32.412 1.00 90.12 415 LEU A N 1
ATOM 3346 C CA . LEU A 1 415 ? -26.059 -0.602 32.552 1.00 90.12 415 LEU A CA 1
ATOM 3347 C C . LEU A 1 415 ? -24.763 -1.238 32.042 1.00 90.12 415 LEU A C 1
ATOM 3349 O O . LEU A 1 415 ? -24.069 -0.698 31.181 1.00 90.12 415 LEU A O 1
ATOM 3353 N N . LEU A 1 416 ? -24.466 -2.413 32.583 1.00 89.81 416 LEU A N 1
ATOM 3354 C CA . LEU A 1 416 ? -23.413 -3.299 32.119 1.00 89.81 416 LEU A CA 1
ATOM 3355 C C . LEU A 1 416 ? -24.040 -4.492 31.408 1.00 89.81 416 LEU A C 1
ATOM 3357 O O . LEU A 1 416 ? -24.900 -5.159 31.987 1.00 89.81 416 LEU A O 1
ATOM 3361 N N . LEU A 1 417 ? -23.580 -4.783 30.192 1.00 90.94 417 LEU A N 1
ATOM 3362 C CA . LEU A 1 417 ? -23.934 -5.991 29.446 1.00 90.94 417 LEU A CA 1
ATOM 3363 C C . LEU A 1 417 ? -22.732 -6.936 29.409 1.00 90.94 417 LEU A C 1
ATOM 3365 O O . LEU A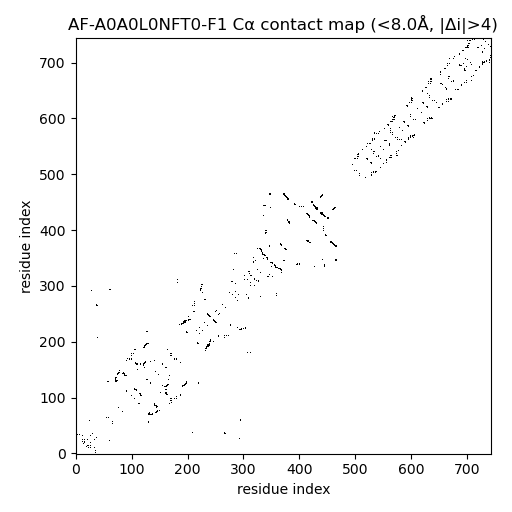 1 417 ? -21.662 -6.575 28.921 1.00 90.94 417 LEU A O 1
ATOM 3369 N N . ALA A 1 418 ? -22.909 -8.148 29.917 1.00 88.94 418 ALA A N 1
ATOM 3370 C CA . ALA A 1 418 ? -21.896 -9.192 29.939 1.00 88.94 418 ALA A CA 1
ATOM 3371 C C . ALA A 1 418 ? -22.290 -10.375 29.049 1.00 88.94 418 ALA A C 1
ATOM 3373 O O . ALA A 1 418 ? -23.458 -10.590 28.720 1.00 88.94 418 ALA A O 1
ATOM 3374 N N . GLU A 1 419 ? -21.302 -11.172 28.664 1.00 86.31 419 GLU A N 1
ATOM 3375 C CA . GLU A 1 419 ? -21.511 -12.362 27.838 1.00 86.31 419 GLU A CA 1
ATOM 3376 C C . GLU A 1 419 ? -22.137 -13.496 28.662 1.00 86.31 419 GLU A C 1
ATOM 3378 O O . GLU A 1 419 ? -23.088 -14.138 28.212 1.00 86.31 419 GLU A O 1
ATOM 3383 N N . CYS A 1 420 ? -21.670 -13.661 29.902 1.00 78.50 420 CYS A N 1
ATOM 3384 C CA . CYS A 1 420 ? -22.115 -14.635 30.896 1.00 78.50 420 CYS A CA 1
ATOM 3385 C C . CYS A 1 420 ? -22.294 -13.975 32.281 1.00 78.50 420 CYS A C 1
ATOM 3387 O O . CYS A 1 420 ? -21.844 -12.853 32.505 1.00 78.50 420 CYS A O 1
ATOM 3389 N N . GLY A 1 421 ? -22.915 -14.685 33.230 1.00 68.00 421 GLY A N 1
ATOM 3390 C CA . GLY A 1 421 ? -23.117 -14.207 34.609 1.00 68.00 421 GLY A CA 1
ATOM 3391 C C . GLY A 1 421 ? -21.870 -14.199 35.510 1.00 68.00 421 GLY A C 1
ATOM 3392 O O . GLY A 1 421 ? -21.960 -13.767 36.652 1.00 68.00 421 GLY A O 1
ATOM 3393 N N . ASN A 1 422 ? -20.710 -14.658 35.026 1.00 70.19 422 ASN A N 1
ATOM 3394 C CA . ASN A 1 422 ? -19.427 -14.552 35.734 1.00 70.19 422 ASN A CA 1
ATOM 3395 C C . ASN A 1 422 ? -18.341 -14.049 34.773 1.00 70.19 422 ASN A C 1
ATOM 3397 O O . ASN A 1 422 ? -17.451 -14.789 34.357 1.00 70.19 422 ASN A O 1
ATOM 3401 N N . ALA A 1 423 ? -18.496 -12.801 34.336 1.00 74.00 423 ALA A N 1
ATOM 3402 C CA . ALA A 1 423 ? -17.622 -12.183 33.350 1.00 74.00 423 ALA A CA 1
ATOM 3403 C C . ALA A 1 423 ? -16.404 -11.483 33.981 1.00 74.00 423 ALA A C 1
ATOM 3405 O O . ALA A 1 423 ? -16.379 -11.178 35.173 1.00 74.00 423 ALA A O 1
ATOM 3406 N N . ARG A 1 424 ? -15.425 -11.168 33.122 1.00 82.50 424 ARG A N 1
ATOM 3407 C CA . ARG A 1 424 ? -14.237 -10.326 33.401 1.00 82.50 424 ARG A CA 1
ATOM 3408 C C . ARG A 1 424 ? -14.182 -9.057 32.538 1.00 82.50 424 ARG A C 1
ATOM 3410 O O . ARG A 1 424 ? -13.225 -8.287 32.571 1.00 82.50 424 ARG A O 1
ATOM 3417 N N . ARG A 1 425 ? -15.222 -8.864 31.726 1.00 87.56 425 ARG A N 1
ATOM 3418 C CA . ARG A 1 425 ? -15.444 -7.717 30.851 1.00 87.56 425 ARG A CA 1
ATOM 3419 C C . ARG A 1 425 ? -16.944 -7.463 30.729 1.00 87.56 425 ARG A C 1
ATOM 3421 O O . ARG A 1 425 ? -17.725 -8.415 30.735 1.00 87.56 425 ARG A O 1
ATOM 3428 N N . ALA A 1 426 ? -17.349 -6.203 30.620 1.00 89.69 426 ALA A N 1
ATOM 3429 C CA . ALA A 1 426 ? -18.724 -5.827 30.289 1.00 89.69 426 ALA A CA 1
ATOM 3430 C C . ALA A 1 426 ? -18.754 -4.595 29.375 1.00 89.69 426 ALA A C 1
ATOM 3432 O O . ALA A 1 426 ? -17.855 -3.756 29.416 1.00 89.69 426 ALA A O 1
ATOM 3433 N N . LEU A 1 427 ? -19.792 -4.488 28.550 1.00 90.81 427 LEU A N 1
ATOM 3434 C CA . LEU A 1 427 ? -20.073 -3.289 27.769 1.00 90.81 427 LEU A CA 1
ATOM 3435 C C . LEU A 1 427 ? -20.806 -2.288 28.660 1.00 90.81 427 LEU A C 1
ATOM 3437 O O . LEU A 1 427 ? -21.818 -2.638 29.268 1.00 90.81 427 LEU A O 1
ATOM 3441 N N . VAL A 1 428 ? -20.315 -1.053 28.717 1.00 89.94 428 VAL A N 1
ATOM 3442 C CA . VAL A 1 428 ? -21.054 0.078 29.280 1.00 89.94 428 VAL A CA 1
ATOM 3443 C C . VAL A 1 428 ? -22.048 0.541 28.223 1.00 89.94 428 VAL A C 1
ATOM 3445 O O . VAL A 1 428 ? -21.666 0.889 27.100 1.00 89.94 428 VAL A O 1
ATOM 3448 N N . VAL A 1 429 ? -23.325 0.552 28.588 1.00 91.00 429 VAL A N 1
ATOM 3449 C CA . VAL A 1 429 ? -24.413 1.031 27.734 1.00 91.00 429 VAL A CA 1
ATOM 3450 C C . VAL A 1 429 ? -25.334 1.957 28.518 1.00 91.00 429 VAL A C 1
ATOM 3452 O O . VAL A 1 429 ? -25.538 1.775 29.721 1.00 91.00 429 VAL A O 1
ATOM 3455 N N . GLN A 1 430 ? -25.921 2.938 27.839 1.00 88.81 430 GLN A N 1
ATOM 3456 C CA . GLN A 1 430 ? -26.901 3.833 28.448 1.00 88.81 430 GLN A CA 1
ATOM 3457 C C . GLN A 1 430 ? -28.318 3.433 28.026 1.00 88.81 430 GLN A C 1
ATOM 3459 O O . GLN A 1 430 ? -28.575 3.238 26.837 1.00 88.81 430 GLN A O 1
ATOM 3464 N N . LYS A 1 431 ? -29.241 3.286 28.987 1.00 86.62 431 LYS A N 1
ATOM 3465 C CA . LYS A 1 431 ? -30.635 2.930 28.686 1.00 86.62 431 LYS A CA 1
ATOM 3466 C C . LYS A 1 431 ? -31.351 4.074 27.959 1.00 86.62 431 LYS A C 1
ATOM 3468 O O . LYS A 1 431 ? -31.333 5.207 28.426 1.00 86.62 431 LYS A O 1
ATOM 3473 N N . MET A 1 432 ? -32.048 3.744 26.873 1.00 82.88 432 MET A N 1
ATOM 3474 C CA . MET A 1 432 ? -32.917 4.666 26.138 1.00 82.88 432 MET A CA 1
ATOM 3475 C C . MET A 1 432 ? -34.376 4.560 26.615 1.00 82.88 432 MET A C 1
ATOM 3477 O O . MET A 1 432 ? -34.779 3.572 27.239 1.00 82.88 432 MET A O 1
ATOM 3481 N N . GLN A 1 433 ? -35.178 5.593 26.345 1.00 67.88 433 GLN A N 1
ATOM 3482 C CA . GLN A 1 433 ? -36.609 5.583 26.656 1.00 67.88 433 GLN A CA 1
ATOM 3483 C C . GLN A 1 433 ? -37.358 4.724 25.628 1.00 67.88 433 GLN A C 1
ATOM 3485 O O . GLN A 1 433 ? -37.391 5.048 24.446 1.00 67.88 433 GLN A O 1
ATOM 3490 N N . GLY A 1 434 ? -37.942 3.620 26.089 1.00 60.34 434 GLY A N 1
ATOM 3491 C CA . GLY A 1 434 ? -38.663 2.657 25.262 1.00 60.34 434 GLY A CA 1
ATOM 3492 C C . GLY A 1 434 ? -39.373 1.609 26.118 1.00 60.34 434 GLY A C 1
ATOM 3493 O O . GLY A 1 434 ? -39.048 1.429 27.298 1.00 60.34 434 GLY A O 1
ATOM 3494 N N . THR A 1 435 ? -40.360 0.946 25.522 1.00 54.66 435 THR A N 1
ATOM 3495 C CA . THR A 1 435 ? -41.230 -0.052 26.159 1.00 54.66 435 THR A CA 1
ATOM 3496 C C . THR A 1 435 ? -41.040 -1.437 25.536 1.00 54.66 435 THR A C 1
ATOM 3498 O O . THR A 1 435 ? -40.627 -1.557 24.387 1.00 54.66 435 THR A O 1
ATOM 3501 N N . GLU A 1 436 ? -41.364 -2.476 26.309 1.00 66.75 436 GLU A N 1
ATOM 3502 C CA . GLU A 1 436 ? -41.209 -3.904 25.976 1.00 66.75 436 GLU A CA 1
ATOM 3503 C C . GLU A 1 436 ? -39.752 -4.397 25.901 1.00 66.75 436 GLU A C 1
ATOM 3505 O O . GLU A 1 436 ? -39.300 -5.041 26.846 1.00 66.75 436 GLU A O 1
ATOM 3510 N N . THR A 1 437 ? -38.995 -4.089 24.844 1.00 77.12 437 THR A N 1
ATOM 3511 C CA . THR A 1 437 ? -37.582 -4.515 24.725 1.00 77.12 437 THR A CA 1
ATOM 3512 C C . THR A 1 437 ? -36.626 -3.496 25.344 1.00 77.12 437 THR A C 1
ATOM 3514 O O . THR A 1 437 ? -36.850 -2.284 25.274 1.00 77.12 437 THR A O 1
ATOM 3517 N N . LEU A 1 438 ? -35.529 -3.955 25.961 1.00 85.00 438 LEU A N 1
ATOM 3518 C CA . LEU A 1 438 ? -34.535 -3.035 26.512 1.00 85.00 438 LEU A CA 1
ATOM 3519 C C . LEU A 1 438 ? -33.698 -2.440 25.372 1.00 85.00 438 LEU A C 1
ATOM 3521 O O . LEU A 1 438 ? -32.874 -3.111 24.763 1.00 85.00 438 LEU A O 1
ATOM 3525 N N . GLN A 1 439 ? -33.905 -1.158 25.095 1.00 88.69 439 GLN A N 1
ATOM 3526 C CA . GLN A 1 439 ? -33.138 -0.411 24.101 1.00 88.69 439 GLN A CA 1
ATOM 3527 C C . GLN A 1 439 ? -32.017 0.383 24.776 1.00 88.69 439 GLN A C 1
ATOM 3529 O O . GLN A 1 439 ? -32.238 1.031 25.807 1.00 88.69 439 GLN A O 1
ATOM 3534 N N . VAL A 1 440 ? -30.809 0.333 24.211 1.00 89.62 440 VAL A N 1
ATOM 3535 C CA . VAL A 1 440 ? -29.620 0.987 24.778 1.00 89.62 440 VAL A CA 1
ATOM 3536 C C . VAL A 1 440 ? -28.728 1.608 23.703 1.00 89.62 440 VAL A C 1
ATOM 3538 O O . VAL A 1 440 ? -28.696 1.152 22.561 1.00 89.62 440 VAL A O 1
ATOM 3541 N N . GLN A 1 441 ? -27.940 2.607 24.095 1.00 89.00 441 GLN A N 1
ATOM 3542 C CA . GLN A 1 441 ? -26.852 3.164 23.292 1.00 89.00 441 GLN A CA 1
ATOM 3543 C C . GLN A 1 441 ? -25.501 2.600 23.760 1.00 89.00 441 GLN A C 1
ATOM 3545 O O . GLN A 1 441 ? -25.240 2.527 24.963 1.00 89.00 441 GLN A O 1
ATOM 3550 N N . TYR A 1 442 ? -24.627 2.225 22.821 1.00 89.62 442 TYR A N 1
ATOM 3551 C CA . TYR A 1 442 ? -23.263 1.778 23.125 1.00 89.62 442 TYR A CA 1
ATOM 3552 C C . TYR A 1 442 ? -22.379 2.942 23.597 1.00 89.62 442 TYR A C 1
ATOM 3554 O O . TYR A 1 442 ? -22.262 3.959 22.908 1.00 89.62 442 TYR A O 1
ATOM 3562 N N . VAL A 1 443 ? -21.711 2.778 24.744 1.00 87.62 443 VAL A N 1
ATOM 3563 C CA . VAL A 1 443 ? -20.779 3.780 25.292 1.00 87.62 443 VAL A CA 1
ATOM 3564 C C . VAL A 1 443 ? -19.326 3.316 25.149 1.00 87.62 443 VAL A C 1
ATOM 3566 O O . VAL A 1 443 ? -18.485 4.086 24.678 1.00 87.62 443 VAL A O 1
ATOM 3569 N N . GLY A 1 444 ? -19.036 2.062 25.513 1.00 87.50 444 GLY A N 1
ATOM 3570 C CA . GLY A 1 444 ? -17.705 1.455 25.428 1.00 87.50 444 GLY A CA 1
ATOM 3571 C C . GLY A 1 444 ? -17.613 0.107 26.150 1.00 87.50 444 GLY A C 1
ATOM 3572 O O . GLY A 1 444 ? -18.624 -0.440 26.581 1.00 87.50 444 GLY A O 1
ATOM 3573 N N . ALA A 1 445 ? -16.396 -0.407 26.333 1.00 88.56 445 ALA A N 1
ATOM 3574 C CA . ALA A 1 445 ? -16.115 -1.640 27.073 1.00 88.56 445 ALA A CA 1
ATOM 3575 C C . ALA A 1 445 ? -15.266 -1.370 28.329 1.00 88.56 445 ALA A C 1
ATOM 3577 O O . ALA A 1 445 ? -14.415 -0.482 28.325 1.00 88.56 445 ALA A O 1
ATOM 3578 N N . VAL A 1 446 ? -15.478 -2.154 29.391 1.00 86.00 446 VAL A N 1
ATOM 3579 C CA . VAL A 1 446 ? -14.684 -2.153 30.635 1.00 86.00 446 VAL A CA 1
ATOM 3580 C C . VAL A 1 446 ? -14.234 -3.569 30.998 1.00 86.00 446 VAL A C 1
ATOM 3582 O O . VAL A 1 446 ? -14.922 -4.545 30.694 1.00 86.00 446 VAL A O 1
ATOM 3585 N N . TYR A 1 447 ? -13.091 -3.669 31.678 1.00 86.44 447 TYR A N 1
ATOM 3586 C CA . TYR A 1 447 ? -12.443 -4.918 32.093 1.00 86.44 447 TYR A CA 1
ATOM 3587 C C . TYR A 1 447 ? -12.212 -4.914 33.604 1.00 86.44 447 TYR A C 1
ATOM 3589 O O . TYR A 1 447 ? -11.963 -3.857 34.177 1.00 86.44 447 TYR A O 1
ATOM 3597 N N . PHE A 1 448 ? -12.293 -6.069 34.258 1.00 84.31 448 PHE A N 1
ATOM 3598 C CA . PHE A 1 448 ? -12.197 -6.199 35.718 1.00 84.31 448 PHE A CA 1
ATOM 3599 C C . PHE A 1 448 ? -11.803 -7.626 36.116 1.00 84.31 448 PHE A C 1
ATOM 3601 O O . PHE A 1 448 ? -12.029 -8.573 35.368 1.00 84.31 448 PHE A O 1
ATOM 3608 N N . GLN A 1 449 ? -11.197 -7.782 37.296 1.00 70.50 449 GLN A N 1
ATOM 3609 C CA . GLN A 1 449 ? -10.511 -9.028 37.667 1.00 70.50 449 GLN A CA 1
ATOM 3610 C C . GLN A 1 449 ? -11.466 -10.223 37.851 1.00 70.50 449 GLN A C 1
ATOM 3612 O O . GLN A 1 449 ? -11.222 -11.273 37.268 1.00 70.50 449 GLN A O 1
ATOM 3617 N N . ASP A 1 450 ? -12.566 -10.036 38.593 1.00 68.38 450 ASP A N 1
ATOM 3618 C CA . ASP A 1 450 ? -13.767 -10.890 38.606 1.00 68.38 450 ASP A CA 1
ATOM 3619 C C . ASP A 1 450 ? -14.953 -10.113 39.237 1.00 68.38 450 ASP A C 1
ATOM 3621 O O . ASP A 1 450 ? -14.774 -9.365 40.206 1.00 68.38 450 ASP A O 1
ATOM 3625 N N . LEU A 1 451 ? -16.175 -10.293 38.712 1.00 67.75 451 LEU A N 1
ATOM 3626 C CA . LEU A 1 451 ? -17.434 -9.749 39.272 1.00 67.75 451 LEU A CA 1
ATOM 3627 C C . LEU A 1 451 ? -18.469 -10.856 39.545 1.00 67.75 451 LEU A C 1
ATOM 3629 O O . LEU A 1 451 ? -19.605 -10.801 39.062 1.00 67.75 451 LEU A O 1
ATOM 3633 N N . ALA A 1 452 ? -18.074 -11.841 40.351 1.00 55.53 452 ALA A N 1
ATOM 3634 C CA . ALA A 1 452 ? -18.968 -12.884 40.846 1.00 55.53 452 ALA A CA 1
ATOM 3635 C C . ALA A 1 452 ? -20.146 -12.310 41.670 1.00 55.53 452 ALA A C 1
ATOM 3637 O O . ALA A 1 452 ? -19.987 -11.327 42.404 1.00 55.53 452 ALA A O 1
ATOM 3638 N N . GLY A 1 453 ? -21.317 -12.947 41.565 1.00 60.31 453 GLY A N 1
ATOM 3639 C CA . GLY A 1 453 ? -22.522 -12.655 42.353 1.00 60.31 453 GLY A CA 1
ATOM 3640 C C . GLY A 1 453 ? -23.802 -12.551 41.514 1.00 60.31 453 GLY A C 1
ATOM 3641 O O . GLY A 1 453 ? -23.775 -12.089 40.375 1.00 60.31 453 GLY A O 1
ATOM 3642 N N . ASP A 1 454 ? -24.937 -12.930 42.103 1.00 55.16 454 ASP A N 1
ATOM 3643 C CA . ASP A 1 454 ? -26.196 -13.279 41.409 1.00 55.16 454 ASP A CA 1
ATOM 3644 C C . ASP A 1 454 ? -26.988 -12.104 40.789 1.00 55.16 454 ASP A C 1
ATOM 3646 O O . ASP A 1 454 ? -28.111 -12.266 40.318 1.00 55.16 454 ASP A O 1
ATOM 3650 N N . ASN A 1 455 ? -26.404 -10.905 40.728 1.00 73.69 455 ASN A N 1
ATOM 3651 C CA . ASN A 1 455 ? -27.046 -9.682 40.224 1.00 73.69 455 ASN A CA 1
ATOM 3652 C C . ASN A 1 455 ? -26.999 -9.536 38.683 1.00 73.69 455 ASN A C 1
ATOM 3654 O O . ASN A 1 455 ? -27.136 -8.427 38.156 1.00 73.69 455 ASN A O 1
ATOM 3658 N N . TRP A 1 456 ? -26.783 -10.639 37.961 1.00 85.31 456 TRP A N 1
ATOM 3659 C CA . TRP A 1 456 ? -26.695 -10.705 36.500 1.00 85.31 456 TRP A CA 1
ATOM 3660 C C . TRP A 1 456 ? -27.971 -11.321 35.909 1.00 85.31 456 TRP A C 1
ATOM 3662 O O . TRP A 1 456 ? -28.204 -12.522 35.997 1.00 85.31 456 TRP A O 1
ATOM 3672 N N . THR A 1 457 ? -28.795 -10.494 35.265 1.00 87.25 457 THR A N 1
ATOM 3673 C CA . THR A 1 457 ? -30.116 -10.890 34.733 1.00 87.25 457 THR A CA 1
ATOM 3674 C C . THR A 1 457 ? -30.075 -11.115 33.214 1.00 87.25 457 THR A C 1
ATOM 3676 O O . THR A 1 457 ? -29.679 -10.195 32.499 1.00 87.25 457 THR A O 1
ATOM 3679 N N . PRO A 1 458 ? -30.436 -12.298 32.678 1.00 88.69 458 PRO A N 1
ATOM 3680 C CA . PRO A 1 458 ? -30.489 -12.521 31.232 1.00 88.69 458 PRO A CA 1
ATOM 3681 C C . PRO A 1 458 ? -31.656 -11.740 30.614 1.00 88.69 458 PRO A C 1
ATOM 3683 O O . PRO A 1 458 ? -32.769 -11.778 31.128 1.00 88.69 458 PRO A O 1
ATOM 3686 N N . GLU A 1 459 ? -31.409 -11.041 29.507 1.00 88.44 459 GLU A N 1
ATOM 3687 C CA . GLU A 1 459 ? -32.410 -10.203 28.836 1.00 88.44 459 GLU A CA 1
ATOM 3688 C C . GLU A 1 459 ? -32.127 -10.131 27.327 1.00 88.44 459 GLU A C 1
ATOM 3690 O O . GLU A 1 459 ? -31.024 -10.465 26.883 1.00 88.44 459 GLU A O 1
ATOM 3695 N N . GLU A 1 460 ? -33.109 -9.698 26.538 1.00 90.50 460 GLU A N 1
ATOM 3696 C CA . GLU A 1 460 ? -32.928 -9.315 25.134 1.00 90.50 460 GLU A CA 1
ATOM 3697 C C . GLU A 1 460 ? -32.803 -7.792 25.041 1.00 90.50 460 GLU A C 1
ATOM 3699 O O . GLU A 1 460 ? -33.635 -7.054 25.572 1.00 90.50 460 GLU A O 1
ATOM 3704 N N . VAL A 1 461 ? -31.725 -7.330 24.403 1.00 90.75 461 VAL A N 1
ATOM 3705 C CA . VAL A 1 461 ? -31.400 -5.903 24.245 1.00 90.75 461 VAL A CA 1
ATOM 3706 C C . VAL A 1 461 ? -31.135 -5.605 22.783 1.00 90.75 461 VAL A C 1
ATOM 3708 O O . VAL A 1 461 ? -30.518 -6.410 22.077 1.00 90.75 461 VAL A O 1
ATOM 3711 N N . ILE A 1 462 ? -31.580 -4.417 22.383 1.00 90.88 462 ILE A N 1
ATOM 3712 C CA . ILE A 1 462 ? -31.281 -3.781 21.106 1.00 90.88 462 ILE A CA 1
ATOM 3713 C C . ILE A 1 462 ? -30.245 -2.684 21.376 1.00 90.88 462 ILE A C 1
ATOM 3715 O O . ILE A 1 462 ? -30.533 -1.716 22.086 1.00 90.88 462 ILE A O 1
ATOM 3719 N N . ILE A 1 463 ? -29.033 -2.848 20.842 1.00 90.94 463 ILE A N 1
ATOM 3720 C CA . ILE A 1 463 ? -27.960 -1.849 20.925 1.00 90.94 463 ILE A CA 1
ATOM 3721 C C . ILE A 1 463 ? -28.025 -0.983 19.663 1.00 90.94 463 ILE A C 1
ATOM 3723 O O . ILE A 1 463 ? -27.723 -1.458 18.568 1.00 90.94 463 ILE A O 1
ATOM 3727 N N . HIS A 1 464 ? -28.426 0.278 19.818 1.00 86.38 464 HIS A N 1
ATOM 3728 C CA . HIS A 1 464 ? -28.724 1.184 18.705 1.00 86.38 464 HIS A CA 1
ATOM 3729 C C . HIS A 1 464 ? -27.488 1.601 17.896 1.00 86.38 464 HIS A C 1
ATOM 3731 O O . HIS A 1 464 ? -26.452 2.013 18.434 1.00 86.38 464 HIS A O 1
ATOM 3737 N N . GLY A 1 465 ? -27.623 1.551 16.571 1.00 66.12 465 GLY A N 1
ATOM 3738 C CA . GLY A 1 465 ? -26.600 1.956 15.616 1.00 66.12 465 GLY A CA 1
ATOM 3739 C C . GLY A 1 465 ? -26.422 3.474 15.541 1.00 66.12 465 GLY A C 1
ATOM 3740 O O . GLY A 1 465 ? -25.291 3.953 15.510 1.00 66.12 465 GLY A O 1
ATOM 3741 N N . SER A 1 466 ? -27.499 4.262 15.549 1.00 62.50 466 SER A N 1
ATOM 3742 C CA . SER A 1 466 ? -27.417 5.720 15.378 1.00 62.50 466 SER A CA 1
ATOM 3743 C C . SER A 1 466 ? -26.965 6.451 16.648 1.00 62.50 466 SER A C 1
ATOM 3745 O O . SER A 1 466 ? -27.629 6.415 17.681 1.00 62.50 466 SER A O 1
ATOM 3747 N N . GLY A 1 467 ? -25.856 7.192 16.554 1.00 48.91 467 GLY A N 1
ATOM 3748 C CA . GLY A 1 467 ? -25.321 8.008 17.653 1.00 48.91 467 GLY A CA 1
ATOM 3749 C C . GLY A 1 467 ? -26.085 9.307 17.958 1.00 48.91 467 GLY A C 1
ATOM 3750 O O . GLY A 1 467 ? -25.690 10.018 18.877 1.00 48.91 467 GLY A O 1
ATOM 3751 N N . ASN A 1 468 ? -27.138 9.634 17.202 1.00 37.22 468 ASN A N 1
ATOM 3752 C CA . ASN A 1 468 ? -27.940 10.848 17.374 1.00 37.22 468 ASN A CA 1
ATOM 3753 C C . ASN A 1 468 ? -29.430 10.567 17.094 1.00 37.22 468 ASN A C 1
ATOM 3755 O O . ASN A 1 468 ? -29.760 9.582 16.433 1.00 37.22 468 ASN A O 1
ATOM 3759 N N . THR A 1 469 ? -30.325 11.405 17.616 1.00 36.19 469 THR A N 1
ATOM 3760 C CA . THR A 1 469 ? -31.783 11.188 17.586 1.00 36.19 469 THR A CA 1
ATOM 3761 C C . THR A 1 469 ? -32.429 11.482 16.229 1.00 36.19 469 THR A C 1
ATOM 3763 O O . THR A 1 469 ? -32.180 12.541 15.658 1.00 36.19 469 THR A O 1
ATOM 3766 N N . GLY A 1 470 ? -33.371 10.630 15.805 1.00 29.14 470 GLY A N 1
ATOM 3767 C CA . GLY A 1 470 ? -34.375 10.961 14.782 1.00 29.14 470 GLY A CA 1
ATOM 3768 C C . GLY A 1 470 ? -34.295 10.149 13.484 1.00 29.14 470 GLY A C 1
ATOM 3769 O O . GLY A 1 470 ? -33.334 10.251 12.737 1.00 29.14 470 GLY A O 1
ATOM 3770 N N . THR A 1 471 ? -35.361 9.384 13.222 1.00 28.59 471 THR A N 1
ATOM 3771 C CA . THR A 1 471 ? -35.858 8.961 11.893 1.00 28.59 471 THR A CA 1
ATOM 3772 C C . THR A 1 471 ? -34.847 8.551 10.805 1.00 28.59 471 THR A C 1
ATOM 3774 O O . THR A 1 471 ? -34.413 9.381 10.020 1.00 28.59 471 THR A O 1
ATOM 3777 N N . GLY A 1 472 ? -34.654 7.233 10.665 1.00 32.38 472 GLY A N 1
ATOM 3778 C CA . GLY A 1 472 ? -34.905 6.486 9.416 1.00 32.38 472 GLY A CA 1
ATOM 3779 C C . GLY A 1 472 ? -34.145 6.835 8.120 1.00 32.38 472 GLY A C 1
ATOM 3780 O O . GLY A 1 472 ? -34.256 7.928 7.586 1.00 32.38 472 GLY A O 1
ATOM 3781 N N . VAL A 1 473 ? -33.562 5.793 7.507 1.00 31.30 473 VAL A N 1
ATOM 3782 C CA . VAL A 1 473 ? -32.839 5.784 6.211 1.00 31.30 473 VAL A CA 1
ATOM 3783 C C . VAL A 1 473 ? -31.416 6.363 6.273 1.00 31.30 473 VAL A C 1
ATOM 3785 O O . VAL A 1 473 ? -31.156 7.451 6.770 1.00 31.30 473 VAL A O 1
ATOM 3788 N N . TRP A 1 474 ? -30.456 5.606 5.734 1.00 37.41 474 TRP A N 1
ATOM 3789 C CA . TRP A 1 474 ? -29.014 5.905 5.742 1.00 37.41 474 TRP A CA 1
ATOM 3790 C C . TRP A 1 474 ? -28.570 6.944 4.684 1.00 37.41 474 TRP A C 1
ATOM 3792 O O . TRP A 1 474 ? -27.512 6.814 4.073 1.00 37.41 474 TRP A O 1
ATOM 3802 N N . GLY A 1 475 ? -29.351 8.000 4.455 1.00 29.16 475 GLY A N 1
ATOM 3803 C CA . GLY A 1 475 ? -28.965 9.063 3.524 1.00 29.16 475 GLY A CA 1
ATOM 3804 C C . GLY A 1 475 ? -29.891 10.270 3.594 1.00 29.16 475 GLY A C 1
ATOM 3805 O O . GLY A 1 475 ? -31.087 10.130 3.369 1.00 29.16 475 GLY A O 1
ATOM 3806 N N . GLY A 1 476 ? -29.340 11.455 3.885 1.00 24.95 476 GLY A N 1
ATOM 3807 C CA . GLY A 1 476 ? -30.158 12.666 4.017 1.00 24.95 476 GLY A CA 1
ATOM 3808 C C . GLY A 1 476 ? -29.524 13.846 4.761 1.00 24.95 476 GLY A C 1
ATOM 3809 O O . GLY A 1 476 ? -30.083 14.278 5.751 1.00 24.95 476 GLY A O 1
ATOM 3810 N N . ALA A 1 477 ? -28.405 14.370 4.244 1.00 25.00 477 ALA A N 1
ATOM 3811 C CA . ALA A 1 477 ? -28.015 15.796 4.241 1.00 25.00 477 ALA A CA 1
ATOM 3812 C C . ALA A 1 477 ? -27.966 16.687 5.525 1.00 25.00 477 ALA A C 1
ATOM 3814 O O . ALA A 1 477 ? -28.696 16.555 6.496 1.00 25.00 477 ALA A O 1
ATOM 3815 N N . THR A 1 478 ? -27.170 17.759 5.381 1.00 25.86 478 THR A N 1
ATOM 3816 C CA . THR A 1 478 ? -27.229 19.070 6.079 1.00 25.86 478 THR A CA 1
ATOM 3817 C C . THR A 1 478 ? -26.850 19.210 7.564 1.00 25.86 478 THR A C 1
ATOM 3819 O O . THR A 1 478 ? -27.149 18.391 8.422 1.00 25.86 478 THR A O 1
ATOM 3822 N N . HIS A 1 479 ? -26.182 20.336 7.851 1.00 36.25 479 HIS A N 1
ATOM 3823 C CA . HIS A 1 479 ? -25.870 20.832 9.193 1.00 36.25 479 HIS A CA 1
ATOM 3824 C C . HIS A 1 479 ? -27.095 21.474 9.859 1.00 36.25 479 HIS A C 1
ATOM 3826 O O . HIS A 1 479 ? -27.829 22.218 9.209 1.00 36.25 479 HIS A O 1
ATOM 3832 N N . SER A 1 480 ? -27.201 21.353 11.182 1.00 24.17 480 SER A N 1
ATOM 3833 C CA . SER A 1 480 ? -27.900 22.327 12.029 1.00 24.17 480 SER A CA 1
ATOM 3834 C C . SER A 1 480 ? -27.191 22.471 13.383 1.00 24.17 480 SER A C 1
ATOM 3836 O O . SER A 1 480 ? -26.532 21.550 13.861 1.00 24.17 480 SER A O 1
ATOM 3838 N N . ASN A 1 481 ? -27.249 23.672 13.964 1.00 26.75 481 ASN A N 1
ATOM 3839 C CA . ASN A 1 481 ? -26.570 24.004 15.219 1.00 26.75 481 ASN A CA 1
ATOM 3840 C C . ASN A 1 481 ? -27.283 23.417 16.444 1.00 26.75 481 ASN A C 1
ATOM 3842 O O . ASN A 1 481 ? -28.498 23.552 16.552 1.00 26.75 481 ASN A O 1
ATOM 3846 N N . THR A 1 482 ? -26.503 23.052 17.462 1.00 26.62 482 THR A N 1
ATOM 3847 C CA . THR A 1 482 ? -26.834 23.376 18.862 1.00 26.62 482 THR A CA 1
ATOM 3848 C C . THR A 1 482 ? -25.588 23.878 19.595 1.00 26.62 482 THR A C 1
ATOM 3850 O O . THR A 1 482 ? -24.831 23.099 20.169 1.00 26.62 482 THR A O 1
ATOM 3853 N N . LYS A 1 483 ? -25.376 25.201 19.588 1.00 28.36 483 LYS A N 1
ATOM 3854 C CA . LYS A 1 483 ? -24.611 25.878 20.646 1.00 28.36 483 LYS A CA 1
ATOM 3855 C C . LYS A 1 483 ? -25.562 26.144 21.810 1.00 28.36 483 LYS A C 1
ATOM 3857 O O . LYS A 1 483 ? -26.579 26.784 21.565 1.00 28.36 483 LYS A O 1
ATOM 3862 N N . ALA A 1 484 ? -25.180 25.769 23.029 1.00 26.81 484 ALA A N 1
ATOM 3863 C CA . ALA A 1 484 ? -25.192 26.644 24.210 1.00 26.81 484 ALA A CA 1
ATOM 3864 C C . ALA A 1 484 ? -24.860 25.844 25.479 1.00 26.81 484 ALA A C 1
ATOM 3866 O O . ALA A 1 484 ? -25.592 24.918 25.794 1.00 26.81 484 ALA A O 1
ATOM 3867 N N . MET A 1 485 ? -23.840 26.317 26.208 1.00 24.14 485 MET A N 1
ATOM 3868 C CA . MET A 1 485 ? -23.733 26.291 27.678 1.00 24.14 485 MET A CA 1
ATOM 3869 C C . MET A 1 485 ? -23.644 24.910 28.391 1.00 24.14 485 MET A C 1
ATOM 3871 O O . MET A 1 485 ? -24.116 23.895 27.898 1.00 24.14 485 MET A O 1
ATOM 3875 N N . ASP A 1 486 ? -22.968 24.776 29.535 1.00 25.11 486 ASP A N 1
ATOM 3876 C CA . ASP A 1 486 ? -22.294 25.793 30.362 1.00 25.11 486 ASP A CA 1
ATOM 3877 C C . ASP A 1 486 ? -20.805 25.505 30.617 1.00 25.11 486 ASP A C 1
ATOM 3879 O O . ASP A 1 486 ? -20.301 24.406 30.383 1.00 25.11 486 ASP A O 1
ATOM 3883 N N . LYS A 1 487 ? -20.096 26.536 31.092 1.00 33.22 487 LYS A N 1
ATOM 3884 C CA . LYS A 1 487 ? -18.744 26.421 31.652 1.00 33.22 487 LYS A CA 1
ATOM 3885 C C . LYS A 1 487 ? -18.845 26.128 33.149 1.00 33.22 487 LYS A C 1
ATOM 3887 O O . LYS A 1 487 ? -19.517 26.890 33.828 1.00 33.22 487 LYS A O 1
ATOM 3892 N N . GLU A 1 488 ? -18.108 25.134 33.648 1.00 27.36 488 GLU A N 1
ATOM 3893 C CA . GLU A 1 488 ? -17.092 25.264 34.717 1.00 27.36 488 GLU A CA 1
ATOM 3894 C C . GLU A 1 488 ? -16.531 23.879 35.133 1.00 27.36 488 GLU A C 1
ATOM 3896 O O . GLU A 1 488 ? -16.948 22.844 34.621 1.00 27.36 488 GLU A O 1
ATOM 3901 N N . GLU A 1 489 ? -15.510 23.879 35.999 1.00 31.17 489 GLU A N 1
ATOM 3902 C CA . GLU A 1 489 ? -14.942 22.718 36.715 1.00 31.17 489 GLU A CA 1
ATOM 3903 C C . GLU A 1 489 ? -14.482 21.468 35.924 1.00 31.17 489 GLU A C 1
ATOM 3905 O O . GLU A 1 489 ? -14.981 20.355 36.124 1.00 31.17 489 GLU A O 1
ATOM 3910 N N . GLN A 1 490 ? -13.367 21.584 35.182 1.00 28.53 490 GLN A N 1
ATOM 3911 C CA . GLN A 1 490 ? -12.354 20.505 35.188 1.00 28.53 490 GLN A CA 1
ATOM 3912 C C . GLN A 1 490 ? -10.935 20.946 34.777 1.00 28.53 490 GLN A C 1
ATOM 3914 O O . GLN A 1 490 ? -10.343 20.452 33.819 1.00 28.53 490 GLN A O 1
ATOM 3919 N N . SER A 1 491 ? -10.339 21.847 35.560 1.00 30.86 491 SER A N 1
ATOM 3920 C CA . SER A 1 491 ? -8.929 22.246 35.446 1.00 30.86 491 SER A CA 1
ATOM 3921 C C . SER A 1 491 ? -7.962 21.140 35.910 1.00 30.86 491 SER A C 1
ATOM 3923 O O . SER A 1 491 ? -7.402 21.179 37.005 1.00 30.86 491 SER A O 1
ATOM 3925 N N . LYS A 1 492 ? -7.721 20.143 35.050 1.00 34.91 492 LYS A N 1
ATOM 3926 C CA . LYS A 1 492 ? -6.531 19.277 35.129 1.00 34.91 492 LYS A CA 1
ATOM 3927 C C . LYS A 1 492 ? -5.881 19.160 33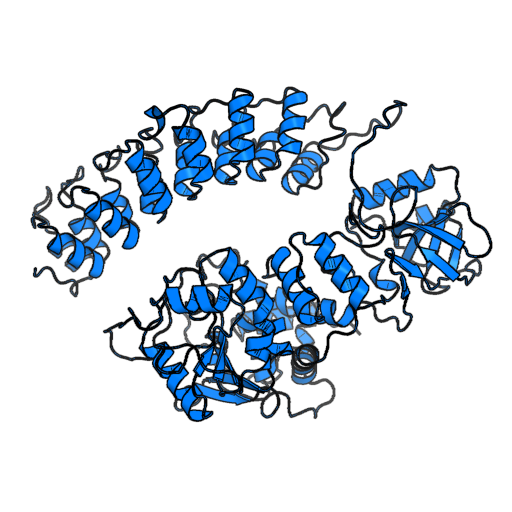.755 1.00 34.91 492 LYS A C 1
ATOM 3929 O O . LYS A 1 492 ? -6.434 18.521 32.868 1.00 34.91 492 LYS A O 1
ATOM 3934 N N . SER A 1 493 ? -4.717 19.804 33.634 1.00 36.00 493 SER A N 1
ATOM 3935 C CA . SER A 1 493 ? -3.867 19.880 32.439 1.00 36.00 493 SER A CA 1
ATOM 3936 C C . SER A 1 493 ? -3.863 18.583 31.618 1.00 36.00 493 SER A C 1
ATOM 3938 O O . SER A 1 493 ? -3.498 17.512 32.110 1.00 36.00 493 SER A O 1
ATOM 3940 N N . ILE A 1 494 ? -4.237 18.708 30.341 1.00 50.16 494 ILE A N 1
ATOM 3941 C CA . ILE A 1 494 ? -3.718 17.827 29.295 1.00 50.16 494 ILE A CA 1
ATOM 3942 C C . ILE A 1 494 ? -2.274 18.275 29.091 1.00 50.16 494 ILE A C 1
ATOM 3944 O O . ILE A 1 494 ? -2.059 19.425 28.716 1.00 50.16 494 ILE A O 1
ATOM 3948 N N . SER A 1 495 ? -1.296 17.399 29.318 1.00 62.31 495 SER A N 1
ATOM 3949 C CA . SER A 1 495 ? 0.093 17.796 29.102 1.00 62.31 495 SER A CA 1
ATOM 3950 C C . SER A 1 495 ? 0.351 18.088 27.621 1.00 62.31 495 SER A C 1
ATOM 3952 O O . SER A 1 495 ? -0.085 17.338 26.740 1.00 62.31 495 SER A O 1
ATOM 3954 N N . SER A 1 496 ? 1.124 19.145 27.367 1.00 65.69 496 SER A N 1
ATOM 3955 C CA . SER A 1 496 ? 1.831 19.464 26.122 1.00 65.69 496 SER A CA 1
ATOM 3956 C C . SER A 1 496 ? 2.084 18.272 25.191 1.00 65.69 496 SER A C 1
ATOM 3958 O O . SER A 1 496 ? 1.696 18.259 24.021 1.00 65.69 496 SER A O 1
ATOM 3960 N N . GLU A 1 497 ? 2.734 17.237 25.729 1.00 71.25 497 GLU A N 1
ATOM 3961 C CA . GLU A 1 497 ? 3.160 16.052 24.990 1.00 71.25 497 GLU A CA 1
ATOM 3962 C C . GLU A 1 497 ? 1.971 15.208 24.513 1.00 71.25 497 GLU A C 1
ATOM 3964 O O . GLU A 1 497 ? 1.943 14.775 23.359 1.00 71.25 497 GLU A O 1
ATOM 3969 N N . MET A 1 498 ? 0.957 15.008 25.363 1.00 72.94 498 MET A N 1
ATOM 3970 C CA . MET A 1 498 ? -0.251 14.269 24.991 1.00 72.94 498 MET A CA 1
ATOM 3971 C C . MET A 1 498 ? -1.029 14.991 23.890 1.00 72.94 498 MET A C 1
ATOM 3973 O O . MET A 1 498 ? -1.524 14.330 22.975 1.00 72.94 498 MET A O 1
ATOM 3977 N N . PHE A 1 499 ? -1.096 16.327 23.931 1.00 81.69 499 PHE A N 1
ATOM 3978 C CA . PHE A 1 499 ? -1.733 17.109 22.872 1.00 81.69 499 PHE A CA 1
ATOM 3979 C C . PHE A 1 499 ? -0.956 17.020 21.549 1.00 81.69 499 PHE A C 1
ATOM 3981 O O . PHE A 1 499 ? -1.533 16.608 20.540 1.00 81.69 499 PHE A O 1
ATOM 3988 N N . ARG A 1 500 ? 0.362 17.285 21.550 1.00 81.69 500 ARG A N 1
ATOM 3989 C CA . ARG A 1 500 ? 1.226 17.136 20.359 1.00 81.69 500 ARG A CA 1
ATOM 3990 C C . ARG A 1 500 ? 1.117 15.737 19.740 1.00 81.69 500 ARG A C 1
ATOM 3992 O O . ARG A 1 500 ? 0.890 15.601 18.537 1.00 81.69 500 ARG A O 1
ATOM 3999 N N . ARG A 1 501 ? 1.184 14.687 20.564 1.00 78.88 501 ARG A N 1
ATOM 4000 C CA . ARG A 1 501 ? 1.075 13.285 20.124 1.00 78.88 501 ARG A CA 1
ATOM 4001 C C . ARG A 1 501 ? -0.300 12.955 19.533 1.00 78.88 501 ARG A C 1
ATOM 4003 O O . ARG A 1 501 ? -0.368 12.217 18.550 1.00 78.88 501 ARG A O 1
ATOM 4010 N N . ALA A 1 502 ? -1.378 13.513 20.085 1.00 77.56 502 ALA A N 1
ATOM 4011 C CA . ALA A 1 502 ? -2.726 13.358 19.543 1.00 77.56 502 ALA A CA 1
ATOM 4012 C C . ALA A 1 502 ? -2.914 14.113 18.213 1.00 77.56 502 ALA A C 1
ATOM 4014 O O . ALA A 1 502 ? -3.578 13.595 17.315 1.00 77.56 502 ALA A O 1
ATOM 4015 N N . VAL A 1 503 ? -2.299 15.290 18.043 1.00 80.12 503 VAL A N 1
ATOM 4016 C CA . VAL A 1 503 ? -2.305 16.042 16.773 1.00 80.12 503 VAL A CA 1
ATOM 4017 C C . VAL A 1 503 ? -1.577 15.267 15.671 1.00 80.12 503 VAL A C 1
ATOM 4019 O O . VAL A 1 503 ? -2.164 15.019 14.619 1.00 80.12 503 VAL A O 1
ATOM 4022 N N . TRP A 1 504 ? -0.358 14.781 15.933 1.00 74.75 504 TRP A N 1
ATOM 4023 C CA . TRP A 1 504 ? 0.404 13.946 14.989 1.00 74.75 504 TRP A CA 1
ATOM 4024 C C . TRP A 1 504 ? -0.389 12.716 14.510 1.00 74.75 504 TRP A C 1
ATOM 4026 O O . TRP A 1 504 ? -0.426 12.387 13.321 1.00 74.75 504 TRP A O 1
ATOM 4036 N N . ARG A 1 505 ? -1.096 12.055 15.433 1.00 76.75 505 ARG A N 1
ATOM 4037 C CA . ARG A 1 505 ? -1.927 10.876 15.144 1.00 76.75 505 ARG A CA 1
ATOM 4038 C C . ARG A 1 505 ? -3.276 11.189 14.489 1.00 76.75 505 ARG A C 1
ATOM 4040 O O . ARG A 1 505 ? -3.896 10.271 13.951 1.00 76.75 505 ARG A O 1
ATOM 4047 N N . GLY A 1 506 ? -3.727 12.445 14.498 1.00 73.75 506 GLY A N 1
ATOM 4048 C CA . GLY A 1 506 ? -5.093 12.829 14.110 1.00 73.75 506 GLY A CA 1
ATOM 4049 C C . GLY A 1 506 ? -6.165 12.324 15.080 1.00 73.75 506 GLY A C 1
ATOM 4050 O O . GLY A 1 506 ? -7.291 12.052 14.673 1.00 73.75 506 GLY A O 1
ATOM 4051 N N . GLU A 1 507 ? -5.792 12.146 16.347 1.00 75.69 507 GLU A N 1
ATOM 4052 C CA . GLU A 1 507 ? -6.679 11.810 17.468 1.00 75.69 507 GLU A CA 1
ATOM 4053 C C . GLU A 1 507 ? -7.221 13.082 18.154 1.00 75.69 507 GLU A C 1
ATOM 4055 O O . GLU A 1 507 ? -8.274 13.042 18.796 1.00 75.69 507 GLU A O 1
ATOM 4060 N N . ALA A 1 508 ? -6.516 14.212 18.014 1.00 75.81 508 ALA A N 1
ATOM 4061 C CA . ALA A 1 508 ? -6.939 15.518 18.515 1.00 75.81 508 ALA A CA 1
ATOM 4062 C C . ALA A 1 508 ? -8.096 16.102 17.684 1.00 75.81 508 ALA A C 1
ATOM 4064 O O . ALA A 1 508 ? -8.136 15.966 16.461 1.00 75.81 508 ALA A O 1
ATOM 4065 N N . LYS A 1 509 ? -9.029 16.792 18.348 1.00 79.94 509 LYS A N 1
ATOM 4066 C CA . LYS A 1 509 ? -10.148 17.482 17.692 1.00 79.94 509 LYS A CA 1
ATOM 4067 C C . LYS A 1 509 ? -9.800 18.951 17.429 1.00 79.94 509 LYS A C 1
ATOM 4069 O O . LYS A 1 509 ? -9.249 19.582 18.326 1.00 79.94 509 LYS A O 1
ATOM 4074 N N . PRO A 1 510 ? -10.169 19.519 16.266 1.00 71.88 510 PRO A N 1
ATOM 4075 C CA . PRO A 1 510 ? -10.069 20.959 16.029 1.00 71.88 510 PRO A CA 1
ATOM 4076 C C . PRO A 1 510 ? -10.976 21.788 16.950 1.00 71.88 510 PRO A C 1
ATOM 4078 O O . PRO A 1 510 ? -10.639 22.919 17.287 1.00 71.88 510 PRO A O 1
ATOM 4081 N N . ASP A 1 511 ? -12.125 21.239 17.350 1.00 70.44 511 ASP A N 1
ATOM 4082 C CA . ASP A 1 511 ? -13.077 21.900 18.244 1.00 70.44 511 ASP A CA 1
ATOM 4083 C C . ASP A 1 511 ? -12.745 21.589 19.713 1.00 70.44 511 ASP A C 1
ATOM 4085 O O . ASP A 1 511 ? -12.653 20.416 20.091 1.00 70.44 511 ASP A O 1
ATOM 4089 N N . GLY A 1 512 ? -12.614 22.632 20.542 1.00 66.75 512 GLY A N 1
ATOM 4090 C CA . GLY A 1 512 ? -12.268 22.513 21.966 1.00 66.75 512 GLY A CA 1
ATOM 4091 C C . GLY A 1 512 ? -10.795 22.775 22.303 1.00 66.75 512 GLY A C 1
ATOM 4092 O O . GLY A 1 512 ? -10.270 22.150 23.219 1.00 66.75 512 GLY A O 1
ATOM 4093 N N . LEU A 1 513 ? -10.132 23.674 21.565 1.00 73.94 513 LEU A N 1
ATOM 4094 C CA . LEU A 1 513 ? -8.798 24.187 21.914 1.00 73.94 513 LEU A CA 1
ATOM 4095 C C . LEU A 1 513 ? -8.856 25.375 22.903 1.00 73.94 513 LEU A C 1
ATOM 4097 O O . LEU A 1 513 ? -7.850 25.697 23.532 1.00 73.94 513 LEU A O 1
ATOM 4101 N N . ASP A 1 514 ? -10.028 26.001 23.071 1.00 66.50 514 ASP A N 1
ATOM 4102 C CA . ASP A 1 514 ? -10.259 27.099 24.014 1.00 66.50 514 ASP A CA 1
ATOM 4103 C C . ASP A 1 514 ? -9.874 26.703 25.455 1.00 66.50 514 ASP A C 1
ATOM 4105 O O . ASP A 1 514 ? -10.469 25.798 26.041 1.00 66.50 514 ASP A O 1
ATOM 4109 N N . GLY A 1 515 ? -8.915 27.418 26.053 1.00 61.41 515 GLY A N 1
ATOM 4110 C CA . GLY A 1 515 ? -8.452 27.163 27.426 1.00 61.41 515 GLY A CA 1
ATOM 4111 C C . GLY A 1 515 ? -7.331 26.124 27.560 1.00 61.41 515 GLY A C 1
ATOM 4112 O O . GLY A 1 515 ? -7.074 25.658 28.667 1.00 61.41 515 GLY A O 1
ATOM 4113 N N . LEU A 1 516 ? -6.661 25.759 26.463 1.00 67.56 516 LEU A N 1
ATOM 4114 C CA . LEU A 1 516 ? -5.369 25.072 26.506 1.00 67.56 516 LEU A CA 1
ATOM 4115 C C . LEU A 1 516 ? -4.233 26.108 26.463 1.00 67.56 516 LEU A C 1
ATOM 4117 O O . LEU A 1 516 ? -3.982 26.713 25.424 1.00 67.56 516 LEU A O 1
ATOM 4121 N N . ASP A 1 517 ? -3.530 26.297 27.581 1.00 61.53 517 ASP A N 1
ATOM 4122 C CA . ASP A 1 517 ? -2.451 27.297 27.687 1.00 61.53 517 ASP A CA 1
ATOM 4123 C C . ASP A 1 517 ? -1.198 26.931 26.857 1.00 61.53 517 ASP A C 1
ATOM 4125 O O . ASP A 1 517 ? -0.415 27.799 26.484 1.00 61.53 517 ASP A O 1
ATOM 4129 N N . GLU A 1 518 ? -1.019 25.646 26.526 1.00 70.88 518 GLU A N 1
ATOM 4130 C CA . GLU A 1 518 ? 0.197 25.085 25.908 1.00 70.88 518 GLU A CA 1
ATOM 4131 C C . GLU A 1 518 ? 0.053 24.775 24.394 1.00 70.88 518 GLU A C 1
ATOM 4133 O O . GLU A 1 518 ? 0.777 23.940 23.848 1.00 70.88 518 GLU A O 1
ATOM 4138 N N . LEU A 1 519 ? -0.882 25.423 23.680 1.00 81.44 519 LEU A N 1
ATOM 4139 C CA . LEU A 1 519 ? -1.145 25.168 22.243 1.00 81.44 519 LEU A CA 1
ATOM 4140 C C . LEU A 1 519 ? 0.039 25.445 21.304 1.00 81.44 519 LEU A C 1
ATOM 4142 O O . LEU A 1 519 ? 0.062 24.932 20.184 1.00 81.44 519 LEU A O 1
ATOM 4146 N N . ASP A 1 520 ? 0.990 26.265 21.741 1.00 85.38 520 ASP A N 1
ATOM 4147 C CA . ASP A 1 520 ? 2.167 26.659 20.967 1.00 85.38 520 ASP A CA 1
ATOM 4148 C C . ASP A 1 520 ? 3.453 25.970 21.468 1.00 85.38 520 ASP A C 1
ATOM 4150 O O . ASP A 1 520 ? 4.506 26.107 20.854 1.00 85.38 520 ASP A O 1
ATOM 4154 N N . GLU A 1 521 ? 3.409 25.202 22.562 1.00 85.25 521 GLU A N 1
ATOM 4155 C CA . GLU A 1 521 ? 4.625 24.656 23.177 1.00 85.25 521 GLU A CA 1
ATOM 4156 C C . GLU A 1 521 ? 5.357 23.657 22.250 1.00 85.25 521 GLU A C 1
ATOM 4158 O O . GLU A 1 521 ? 4.717 22.768 21.667 1.00 85.25 521 GLU A O 1
ATOM 4163 N N . PRO A 1 522 ? 6.693 23.759 22.107 1.00 87.50 522 PRO A N 1
ATOM 4164 C CA . PRO A 1 522 ? 7.489 22.842 21.298 1.00 87.50 522 PRO A CA 1
ATOM 4165 C C . PRO A 1 522 ? 7.768 21.501 21.998 1.00 87.50 522 PRO A C 1
ATOM 4167 O O . PRO A 1 522 ? 7.723 21.367 23.221 1.00 87.50 522 PRO A O 1
ATOM 4170 N N . ASP A 1 523 ? 8.109 20.481 21.213 1.00 83.44 523 ASP A N 1
ATOM 4171 C CA . ASP A 1 523 ? 8.675 19.222 21.702 1.00 83.44 523 ASP A CA 1
ATOM 4172 C C . ASP A 1 523 ? 10.220 19.233 21.773 1.00 83.44 523 ASP A C 1
ATOM 4174 O O . ASP A 1 523 ? 10.887 20.252 21.576 1.00 83.44 523 ASP A O 1
ATOM 4178 N N . GLN A 1 524 ? 10.818 18.063 22.028 1.00 80.81 524 GLN A N 1
ATOM 4179 C CA . GLN A 1 524 ? 12.274 17.892 22.073 1.00 80.81 524 GLN A CA 1
ATOM 4180 C C . GLN A 1 524 ? 12.982 18.153 20.728 1.00 80.81 524 GLN A C 1
ATOM 4182 O O . GLN A 1 524 ? 14.199 18.356 20.724 1.00 80.81 524 GLN A O 1
ATOM 4187 N N . LEU A 1 525 ? 12.256 18.195 19.608 1.00 79.12 525 LEU A N 1
ATOM 4188 C CA . LEU A 1 525 ? 12.734 18.549 18.268 1.00 79.12 525 LEU A CA 1
ATOM 4189 C C . LEU A 1 525 ? 12.395 20.005 17.889 1.00 79.12 525 LEU A C 1
ATOM 4191 O O . LEU A 1 525 ? 12.715 20.444 16.785 1.00 79.12 525 LEU A O 1
ATOM 4195 N N . GLY A 1 526 ? 11.778 20.780 18.788 1.00 86.25 526 GLY A N 1
ATOM 4196 C CA . GLY A 1 526 ? 11.300 22.137 18.511 1.00 86.25 526 GLY A CA 1
ATOM 4197 C C . GLY A 1 526 ? 9.974 22.181 17.740 1.00 86.25 526 GLY A C 1
ATOM 4198 O O . GLY A 1 526 ? 9.565 23.254 17.306 1.00 86.25 526 GLY A O 1
ATOM 4199 N N . GLN A 1 527 ? 9.314 21.043 17.517 1.00 89.38 527 GLN A N 1
ATOM 4200 C CA . GLN A 1 527 ? 8.069 20.965 16.757 1.00 89.38 527 GLN A CA 1
ATOM 4201 C C . GLN A 1 527 ? 6.878 21.317 17.650 1.00 89.38 527 GLN A C 1
ATOM 4203 O O . GLN A 1 527 ? 6.655 20.704 18.696 1.00 89.38 527 GLN A O 1
ATOM 4208 N N . ARG A 1 528 ? 6.100 22.310 17.223 1.00 93.56 528 ARG A N 1
ATOM 4209 C CA . ARG A 1 528 ? 4.858 22.744 17.874 1.00 93.56 528 ARG A CA 1
ATOM 4210 C C . ARG A 1 528 ? 3.668 21.972 17.271 1.00 93.56 528 ARG A C 1
ATOM 4212 O O . ARG A 1 528 ? 3.809 21.405 16.182 1.00 93.56 528 ARG A O 1
ATOM 4219 N N . PRO A 1 529 ? 2.472 21.956 17.893 1.00 92.81 529 PRO A N 1
ATOM 4220 C CA . PRO A 1 529 ? 1.283 21.312 17.317 1.00 92.81 529 PRO A CA 1
ATOM 4221 C C . PRO A 1 529 ? 0.993 21.706 15.859 1.00 92.81 529 PRO A C 1
ATOM 4223 O O . PRO A 1 529 ? 0.567 20.864 15.070 1.00 92.81 529 PRO A O 1
ATOM 4226 N N . LEU A 1 530 ? 1.288 22.953 15.473 1.00 95.81 530 LEU A N 1
ATOM 4227 C CA . LEU A 1 530 ? 1.097 23.438 14.106 1.00 95.81 530 LEU A CA 1
ATOM 4228 C C . LEU A 1 530 ? 2.026 22.755 13.082 1.00 95.81 530 LEU A C 1
ATOM 4230 O O . LEU A 1 530 ? 1.572 22.455 11.980 1.00 95.81 530 LEU A O 1
ATOM 4234 N N . HIS A 1 531 ? 3.281 22.439 13.434 1.00 95.31 531 HIS A N 1
ATOM 4235 C CA . HIS A 1 531 ? 4.188 21.649 12.581 1.00 95.31 531 HIS A CA 1
ATOM 4236 C C . HIS A 1 531 ? 3.623 20.251 12.317 1.00 95.31 531 HIS A C 1
ATOM 4238 O O . HIS A 1 531 ? 3.581 19.808 11.171 1.00 95.31 531 HIS A O 1
ATOM 4244 N N . LEU A 1 532 ? 3.147 19.589 13.375 1.00 93.50 532 LEU A N 1
ATOM 4245 C CA . LEU A 1 532 ? 2.631 18.218 13.337 1.00 93.50 532 LEU A CA 1
ATOM 4246 C C . LEU A 1 532 ? 1.317 18.125 12.545 1.00 93.50 532 LEU A C 1
ATOM 4248 O O . LEU A 1 532 ? 1.141 17.222 11.728 1.00 93.50 532 LEU A O 1
ATOM 4252 N N . ALA A 1 533 ? 0.408 19.085 12.746 1.00 93.44 533 ALA A N 1
ATOM 4253 C CA . ALA A 1 533 ? -0.826 19.200 11.970 1.00 93.44 533 ALA A CA 1
ATOM 4254 C C . ALA A 1 533 ? -0.541 19.485 10.486 1.00 93.44 533 ALA A C 1
ATOM 4256 O O . ALA A 1 533 ? -1.227 18.953 9.609 1.00 93.44 533 ALA A O 1
ATOM 4257 N N . ALA A 1 534 ? 0.483 20.298 10.204 1.00 91.88 534 ALA A N 1
ATOM 4258 C CA . ALA A 1 534 ? 0.859 20.659 8.847 1.00 91.88 534 ALA A CA 1
ATOM 4259 C C . ALA A 1 534 ? 1.491 19.497 8.070 1.00 91.88 534 ALA A C 1
ATOM 4261 O O . ALA A 1 534 ? 1.077 19.244 6.940 1.00 91.88 534 ALA A O 1
ATOM 4262 N N . GLU A 1 535 ? 2.413 18.749 8.683 1.00 91.31 535 GLU A N 1
ATOM 4263 C CA . GLU A 1 535 ? 3.015 17.542 8.091 1.00 91.31 535 GLU A CA 1
ATOM 4264 C C . GLU A 1 535 ? 1.989 16.434 7.846 1.00 91.31 535 GLU A C 1
ATOM 4266 O O . GLU A 1 535 ? 2.000 15.785 6.805 1.00 91.31 535 GLU A O 1
ATOM 4271 N N . ARG A 1 536 ? 1.026 16.273 8.759 1.00 86.88 536 ARG A N 1
ATOM 4272 C CA . ARG A 1 536 ? -0.117 15.374 8.559 1.00 86.88 536 ARG A CA 1
ATOM 4273 C C . ARG A 1 536 ? -1.057 15.832 7.432 1.00 86.88 536 ARG A C 1
ATOM 4275 O O . ARG A 1 536 ? -1.845 15.038 6.921 1.00 86.88 536 ARG A O 1
ATOM 4282 N N . GLY A 1 537 ? -1.031 17.116 7.081 1.00 85.81 537 GLY A N 1
ATOM 4283 C CA . GLY A 1 537 ? -1.978 17.722 6.152 1.00 85.81 537 GLY A CA 1
ATOM 4284 C C . GLY A 1 537 ? -3.381 17.953 6.729 1.00 85.81 537 GLY A C 1
ATOM 4285 O O . GLY A 1 537 ? -4.324 18.119 5.952 1.00 85.81 537 GLY A O 1
ATOM 4286 N N . ASP A 1 538 ? -3.543 17.984 8.058 1.00 87.69 538 ASP A N 1
ATOM 4287 C CA . ASP A 1 538 ? -4.839 18.199 8.714 1.00 87.69 538 ASP A CA 1
ATOM 4288 C C . ASP A 1 538 ? -5.242 19.680 8.681 1.00 87.69 538 ASP A C 1
ATOM 4290 O O . ASP A 1 538 ? -4.987 20.465 9.598 1.00 87.69 538 ASP A O 1
ATOM 4294 N N . LYS A 1 539 ? -5.908 20.062 7.589 1.00 90.62 539 LYS A N 1
ATOM 4295 C CA . LYS A 1 539 ? -6.388 21.429 7.357 1.00 90.62 539 LYS A CA 1
ATOM 4296 C C . LYS A 1 539 ? -7.307 21.947 8.464 1.00 90.62 539 LYS A C 1
ATOM 4298 O O . LYS A 1 539 ? -7.233 23.130 8.773 1.00 90.62 539 LYS A O 1
ATOM 4303 N N . LEU A 1 540 ? -8.154 21.107 9.063 1.00 87.50 540 LEU A N 1
ATOM 4304 C CA . LEU A 1 540 ? -9.101 21.567 10.084 1.00 87.50 540 LEU A CA 1
ATOM 4305 C C . LEU A 1 540 ? -8.385 21.851 11.407 1.00 87.50 540 LEU A C 1
ATOM 4307 O O . LEU A 1 540 ? -8.671 22.862 12.049 1.00 87.50 540 LEU A O 1
ATOM 4311 N N . MET A 1 541 ? -7.417 21.009 11.780 1.00 90.31 541 MET A N 1
ATOM 4312 C CA . MET A 1 541 ? -6.550 21.263 12.929 1.00 90.31 541 MET A CA 1
ATOM 4313 C C . MET A 1 541 ? -5.705 22.527 12.722 1.00 90.31 541 MET A C 1
ATOM 4315 O O . MET A 1 541 ? -5.673 23.382 13.603 1.00 90.31 541 MET A O 1
ATOM 4319 N N . VAL A 1 542 ? -5.096 22.701 11.541 1.00 93.19 542 VAL A N 1
ATOM 4320 C CA . VAL A 1 542 ? -4.334 23.916 11.192 1.00 93.19 542 VAL A CA 1
ATOM 4321 C C . VAL A 1 542 ? -5.215 25.171 11.265 1.00 93.19 542 VAL A C 1
ATOM 4323 O O . VAL A 1 542 ? -4.828 26.142 11.912 1.00 93.19 542 VAL A O 1
ATOM 4326 N N . GLU A 1 543 ? -6.423 25.158 10.689 1.00 92.94 543 GLU A N 1
ATOM 4327 C CA . GLU A 1 543 ? -7.363 26.288 10.789 1.00 92.94 543 GLU A CA 1
ATOM 4328 C C . GLU A 1 543 ? -7.749 26.630 12.231 1.00 92.94 543 GLU A C 1
ATOM 4330 O O . GLU A 1 543 ? -8.014 27.797 12.522 1.00 92.94 543 GLU A O 1
ATOM 4335 N N . SER A 1 544 ? -7.845 25.639 13.121 1.00 91.19 544 SER A N 1
ATOM 4336 C CA . SER A 1 544 ? -8.212 25.884 14.517 1.00 91.19 544 SER A CA 1
ATOM 4337 C C . SER A 1 544 ? -7.028 26.373 15.347 1.00 91.19 544 SER A C 1
ATOM 4339 O O . SER A 1 544 ? -7.173 27.341 16.088 1.00 91.19 544 SER A O 1
ATOM 4341 N N . LEU A 1 545 ? -5.838 25.796 15.168 1.00 92.44 545 LEU A N 1
ATOM 4342 C CA . LEU A 1 545 ? -4.612 26.267 15.820 1.00 92.44 545 LEU A CA 1
ATOM 4343 C C . LEU A 1 545 ? -4.320 27.734 15.462 1.00 92.44 545 LEU A C 1
ATOM 4345 O O . LEU A 1 545 ? -4.118 28.551 16.358 1.00 92.44 545 LEU A O 1
ATOM 4349 N N . LEU A 1 546 ? -4.400 28.107 14.179 1.00 92.69 546 LEU A N 1
ATOM 4350 C CA . LEU A 1 546 ? -4.169 29.489 13.731 1.00 92.69 546 LEU A CA 1
ATOM 4351 C C . LEU A 1 546 ? -5.176 30.490 14.332 1.00 92.69 546 LEU A C 1
ATOM 4353 O O . LEU A 1 546 ? -4.793 31.604 14.691 1.00 92.69 546 LEU A O 1
ATOM 4357 N N . ARG A 1 547 ? -6.439 30.086 14.554 1.00 91.19 547 ARG A N 1
ATOM 4358 C CA . ARG A 1 547 ? -7.436 30.902 15.282 1.00 91.19 547 ARG A CA 1
ATOM 4359 C C . ARG A 1 547 ? -7.024 31.221 16.728 1.00 91.19 547 ARG A C 1
ATOM 4361 O O . ARG A 1 547 ? -7.465 32.238 17.258 1.00 91.19 547 ARG A O 1
ATOM 4368 N N . HIS A 1 548 ? -6.166 30.403 17.339 1.00 88.69 548 HIS A N 1
ATOM 4369 C CA . HIS A 1 548 ? -5.663 30.578 18.708 1.00 88.69 548 HIS A CA 1
ATOM 4370 C C . HIS A 1 548 ? -4.339 31.364 18.783 1.00 88.69 548 HIS A C 1
ATOM 4372 O O . HIS A 1 548 ? -3.754 31.461 19.857 1.00 88.69 548 HIS A O 1
ATOM 4378 N N . LYS A 1 549 ? -3.891 31.981 17.675 1.00 83.12 549 LYS A N 1
ATOM 4379 C CA . LYS A 1 549 ? -2.670 32.813 17.595 1.00 83.12 549 LYS A CA 1
ATOM 4380 C C . LYS A 1 549 ? -1.360 32.082 17.937 1.00 83.12 549 LYS A C 1
ATOM 4382 O O . LYS A 1 549 ? -0.425 32.712 18.427 1.00 83.12 549 LYS A O 1
ATOM 4387 N N . VAL A 1 550 ? -1.283 30.781 17.653 1.00 89.88 550 VAL A N 1
ATOM 4388 C CA . VAL A 1 550 ? -0.003 30.047 17.634 1.00 89.88 550 VAL A CA 1
ATOM 4389 C C . VAL A 1 550 ? 0.972 30.679 16.630 1.00 89.88 550 VAL A C 1
ATOM 4391 O O . VAL A 1 550 ? 0.549 31.321 15.661 1.00 89.88 550 VAL A O 1
ATOM 4394 N N . ASP A 1 551 ? 2.272 30.476 16.822 1.00 92.00 551 ASP A N 1
ATOM 4395 C CA . ASP A 1 551 ? 3.299 31.055 15.958 1.00 92.00 551 ASP A CA 1
ATOM 4396 C C . ASP A 1 551 ? 3.401 30.296 14.619 1.00 92.00 551 ASP A C 1
ATOM 4398 O O . ASP A 1 551 ? 4.003 29.226 14.507 1.00 92.00 551 ASP A O 1
ATOM 4402 N N . LEU A 1 552 ? 2.818 30.881 13.568 1.00 94.56 552 LEU A N 1
ATOM 4403 C CA . LEU A 1 552 ? 2.838 30.335 12.205 1.00 94.56 552 LEU A CA 1
ATOM 4404 C C . LEU A 1 552 ? 4.207 30.440 11.507 1.00 94.56 552 LEU A C 1
ATOM 4406 O O . LEU A 1 552 ? 4.419 29.785 10.481 1.00 94.56 552 LEU A O 1
ATOM 4410 N N . HIS A 1 553 ? 5.131 31.233 12.057 1.00 94.88 553 HIS A N 1
ATOM 4411 C CA . HIS A 1 553 ? 6.508 31.382 11.578 1.00 94.88 553 HIS A CA 1
ATOM 4412 C C . HIS A 1 553 ? 7.507 30.534 12.383 1.00 94.88 553 HIS A C 1
ATOM 4414 O O . HIS A 1 553 ? 8.669 30.441 11.990 1.00 94.88 553 HIS A O 1
ATOM 4420 N N . ALA A 1 554 ? 7.061 29.880 13.462 1.00 94.25 554 ALA A N 1
ATOM 4421 C CA . ALA A 1 554 ? 7.892 29.096 14.366 1.00 94.25 554 ALA A CA 1
ATOM 4422 C C . ALA A 1 554 ? 8.811 28.109 13.640 1.00 94.25 554 ALA A C 1
ATOM 4424 O O . ALA A 1 554 ? 8.355 27.244 12.891 1.00 94.25 554 ALA A O 1
ATOM 4425 N N . GLN A 1 555 ? 10.103 28.162 13.943 1.00 95.50 555 GLN A N 1
ATOM 4426 C CA . GLN A 1 555 ? 11.087 27.213 13.434 1.00 95.50 555 GLN A CA 1
ATOM 4427 C C . GLN A 1 555 ? 11.336 26.103 14.463 1.00 95.50 555 GLN A C 1
ATOM 4429 O O . GLN A 1 555 ? 11.551 26.382 15.642 1.00 95.50 555 GLN A O 1
ATOM 4434 N N . CYS A 1 556 ? 11.319 24.840 14.027 1.00 93.06 556 CYS A N 1
ATOM 4435 C CA . CYS A 1 556 ? 11.803 23.730 14.851 1.00 93.06 556 CYS A CA 1
ATOM 4436 C C . CYS A 1 556 ? 13.347 23.704 14.884 1.00 93.06 556 CYS A C 1
ATOM 4438 O O . CYS A 1 556 ? 13.999 24.549 14.268 1.00 93.06 556 CYS A O 1
ATOM 4440 N N . LYS A 1 557 ? 13.971 22.738 15.576 1.00 92.19 557 LYS A N 1
ATOM 4441 C CA . LYS A 1 557 ? 15.441 22.705 15.761 1.00 92.19 557 LYS A CA 1
ATOM 4442 C C . LYS A 1 557 ? 16.258 22.637 14.465 1.00 92.19 557 LYS A C 1
ATOM 4444 O O . LYS A 1 557 ? 17.419 23.025 14.489 1.00 92.19 557 LYS A O 1
ATOM 4449 N N . ILE A 1 558 ? 15.660 22.186 13.361 1.00 88.50 558 ILE A N 1
ATOM 4450 C CA . ILE A 1 558 ? 16.271 22.196 12.020 1.00 88.50 558 ILE A CA 1
ATOM 4451 C C . ILE A 1 558 ? 15.787 23.374 11.155 1.00 88.50 558 ILE A C 1
ATOM 4453 O O . ILE A 1 558 ? 15.742 23.283 9.938 1.00 88.50 558 ILE A O 1
ATOM 4457 N N . GLY A 1 559 ? 15.329 24.477 11.756 1.00 93.25 559 GLY A N 1
ATOM 4458 C CA . GLY A 1 559 ? 14.920 25.697 11.043 1.00 93.25 559 GLY A CA 1
ATOM 4459 C C . GLY A 1 559 ? 13.581 25.609 10.291 1.00 93.25 559 GLY A C 1
ATOM 4460 O O . GLY A 1 559 ? 13.074 26.619 9.808 1.00 93.25 559 GLY A O 1
ATOM 4461 N N . GLN A 1 560 ? 12.972 24.429 10.185 1.00 96.75 560 GLN A N 1
ATOM 4462 C CA . GLN A 1 560 ? 11.756 24.235 9.397 1.00 96.75 560 GLN A CA 1
ATOM 4463 C C . GLN A 1 560 ? 10.511 24.824 10.077 1.00 96.75 560 GLN A C 1
ATOM 4465 O O . GLN A 1 560 ? 10.226 24.566 11.249 1.00 96.75 560 GLN A O 1
ATOM 4470 N N . THR A 1 561 ? 9.734 25.581 9.301 1.00 97.75 561 THR A N 1
ATOM 4471 C CA . THR A 1 561 ? 8.428 26.138 9.701 1.00 97.75 561 THR A CA 1
ATOM 4472 C C . THR A 1 561 ? 7.276 25.162 9.410 1.00 97.75 561 THR A C 1
ATOM 4474 O O . THR A 1 561 ? 7.472 24.187 8.673 1.00 97.75 561 THR A O 1
ATOM 4477 N N . PRO A 1 562 ? 6.040 25.411 9.887 1.00 97.62 562 PRO A N 1
ATOM 4478 C CA . PRO A 1 562 ? 4.872 24.623 9.488 1.00 97.62 562 PRO A CA 1
ATOM 4479 C C . PRO A 1 562 ? 4.661 24.554 7.968 1.00 97.62 562 PRO A C 1
ATOM 4481 O O . PRO A 1 562 ? 4.165 23.551 7.465 1.00 97.62 562 PRO A O 1
ATOM 4484 N N . LEU A 1 563 ? 5.096 25.565 7.207 1.00 97.50 563 LEU A N 1
ATOM 4485 C CA . LEU A 1 563 ? 5.026 25.547 5.743 1.00 97.50 563 LEU A CA 1
ATOM 4486 C C . LEU A 1 563 ? 6.011 24.541 5.112 1.00 97.50 563 LEU A C 1
ATOM 4488 O O . LEU A 1 563 ? 5.663 23.880 4.135 1.00 97.50 563 LEU A O 1
ATOM 4492 N N . HIS A 1 564 ? 7.204 24.369 5.693 1.00 97.56 564 HIS A N 1
ATOM 4493 C CA . HIS A 1 564 ? 8.152 23.315 5.296 1.00 97.56 564 HIS A CA 1
ATOM 4494 C C . HIS A 1 564 ? 7.578 21.928 5.597 1.00 97.56 564 HIS A C 1
ATOM 4496 O O . HIS A 1 564 ? 7.676 21.015 4.782 1.00 97.56 564 HIS A O 1
ATOM 4502 N N . ARG A 1 565 ? 6.902 21.794 6.742 1.00 96.06 565 ARG A N 1
ATOM 4503 C CA . ARG A 1 565 ? 6.216 20.567 7.159 1.00 96.06 565 ARG A CA 1
ATOM 4504 C C . ARG A 1 565 ? 5.033 20.230 6.244 1.00 96.06 565 ARG A C 1
ATOM 4506 O O . ARG A 1 565 ? 4.919 19.090 5.811 1.00 96.06 565 ARG A O 1
ATOM 4513 N N . ALA A 1 566 ? 4.226 21.213 5.838 1.00 94.38 566 ALA A N 1
ATOM 4514 C CA . ALA A 1 566 ? 3.168 21.025 4.838 1.00 94.38 566 ALA A CA 1
ATOM 4515 C C . ALA A 1 566 ? 3.699 20.593 3.458 1.00 94.38 566 ALA A C 1
ATOM 4517 O O . ALA A 1 566 ? 3.023 19.840 2.756 1.00 94.38 566 ALA A O 1
ATOM 4518 N N . ALA A 1 567 ? 4.899 21.050 3.078 1.00 92.50 567 ALA A N 1
ATOM 4519 C CA . ALA A 1 567 ? 5.583 20.603 1.866 1.00 92.50 567 ALA A CA 1
ATOM 4520 C C . ALA A 1 567 ? 6.112 19.164 1.992 1.00 92.50 567 ALA A C 1
ATOM 4522 O O . ALA A 1 567 ? 5.878 18.365 1.091 1.00 92.50 567 ALA A O 1
ATOM 4523 N N . TRP A 1 568 ? 6.733 18.811 3.124 1.00 90.50 568 TRP A N 1
ATOM 4524 C CA . TRP A 1 568 ? 7.170 17.442 3.441 1.00 90.50 568 TRP A CA 1
ATOM 4525 C C . TRP A 1 568 ? 6.002 16.440 3.457 1.00 90.50 568 TRP A C 1
ATOM 4527 O O . TRP A 1 568 ? 6.129 15.322 2.971 1.00 90.50 568 TRP A O 1
ATOM 4537 N N . GLY A 1 569 ? 4.836 16.861 3.956 1.00 80.94 569 GLY A N 1
ATOM 4538 C CA . GLY A 1 569 ? 3.596 16.078 3.948 1.00 80.94 569 GLY A CA 1
ATOM 4539 C C . GLY A 1 569 ? 2.803 16.097 2.634 1.00 80.94 569 GLY A C 1
ATOM 4540 O O . GLY A 1 569 ? 1.700 15.552 2.585 1.00 80.94 569 GLY A O 1
ATOM 4541 N N . GLY A 1 570 ? 3.284 16.782 1.589 1.00 89.00 570 GLY A N 1
ATOM 4542 C CA . GLY A 1 570 ? 2.610 16.887 0.287 1.00 89.00 570 GLY A CA 1
ATOM 4543 C C . GLY A 1 570 ? 1.239 17.583 0.294 1.00 89.00 570 GLY A C 1
ATOM 4544 O O . GLY A 1 570 ? 0.516 17.554 -0.706 1.00 89.00 570 GLY A O 1
ATOM 4545 N N . SER A 1 571 ? 0.839 18.219 1.401 1.00 90.56 571 SER A N 1
ATOM 4546 C CA . SER A 1 571 ? -0.523 18.731 1.574 1.00 90.56 571 SER A CA 1
ATOM 4547 C C . SER A 1 571 ? -0.688 20.127 0.978 1.00 90.56 571 SER A C 1
ATOM 4549 O O . SER A 1 571 ? -0.698 21.143 1.676 1.00 90.56 571 SER A O 1
ATOM 4551 N N . ALA A 1 572 ? -0.901 20.170 -0.338 1.00 91.38 572 ALA A N 1
ATOM 4552 C CA . ALA A 1 572 ? -1.217 21.381 -1.100 1.00 91.38 572 ALA A CA 1
ATOM 4553 C C . ALA A 1 572 ? -2.352 22.215 -0.464 1.00 91.38 572 ALA A C 1
ATOM 4555 O O . ALA A 1 572 ? -2.283 23.442 -0.409 1.00 91.38 572 ALA A O 1
ATOM 4556 N N . ASN A 1 573 ? -3.367 21.554 0.102 1.00 91.81 573 ASN A N 1
ATOM 4557 C CA . ASN A 1 573 ? -4.483 22.202 0.797 1.00 91.81 573 ASN A CA 1
ATOM 4558 C C . ASN A 1 573 ? -4.073 22.929 2.091 1.00 91.81 573 ASN A C 1
ATOM 4560 O O . ASN A 1 573 ? -4.673 23.954 2.423 1.00 91.81 573 ASN A O 1
ATOM 4564 N N . VAL A 1 574 ? -3.073 22.418 2.816 1.00 94.25 574 VAL A N 1
ATOM 4565 C CA . VAL A 1 574 ? -2.524 23.073 4.012 1.00 94.25 574 VAL A CA 1
ATOM 4566 C C . VAL A 1 574 ? -1.473 24.109 3.640 1.00 94.25 574 VAL A C 1
ATOM 4568 O O . VAL A 1 574 ? -1.510 25.206 4.188 1.00 94.25 574 VAL A O 1
ATOM 4571 N N . ALA A 1 575 ? -0.603 23.829 2.667 1.00 94.56 575 ALA A N 1
ATOM 4572 C CA . ALA A 1 575 ? 0.335 24.819 2.147 1.00 94.56 575 ALA A CA 1
ATOM 4573 C C . ALA A 1 575 ? -0.415 26.076 1.665 1.00 94.56 575 ALA A C 1
ATOM 4575 O O . ALA A 1 575 ? -0.092 27.181 2.090 1.00 94.56 575 ALA A O 1
ATOM 4576 N N . LYS A 1 576 ? -1.494 25.919 0.882 1.00 93.56 576 LYS A N 1
ATOM 4577 C CA . LYS A 1 576 ? -2.340 27.039 0.426 1.00 93.56 576 LYS A CA 1
ATOM 4578 C C . LYS A 1 576 ? -3.006 27.809 1.571 1.00 93.56 576 LYS A C 1
ATOM 4580 O O . LYS A 1 576 ? -3.184 29.018 1.455 1.00 93.56 576 LYS A O 1
ATOM 4585 N N . LEU A 1 577 ? -3.375 27.129 2.659 1.00 94.38 577 LEU A N 1
ATOM 4586 C CA . LEU A 1 577 ? -3.920 27.766 3.859 1.00 94.38 577 LEU A CA 1
ATOM 4587 C C . LEU A 1 577 ? -2.844 28.576 4.590 1.00 94.38 577 LEU A C 1
ATOM 4589 O O . LEU A 1 577 ? -3.020 29.771 4.774 1.00 94.38 577 LEU A O 1
ATOM 4593 N N . LEU A 1 578 ? -1.715 27.958 4.940 1.00 95.81 578 LEU A N 1
ATOM 4594 C CA . LEU A 1 578 ? -0.599 28.617 5.626 1.00 95.81 578 LEU A CA 1
ATOM 4595 C C . LEU A 1 578 ? -0.114 29.856 4.854 1.00 95.81 578 LEU A C 1
ATOM 4597 O O . LEU A 1 578 ? 0.048 30.927 5.430 1.00 95.81 578 LEU A O 1
ATOM 4601 N N . LEU A 1 579 ? 0.017 29.742 3.530 1.00 93.62 579 LEU A N 1
ATOM 4602 C CA . LEU A 1 579 ? 0.371 30.851 2.640 1.00 93.62 579 LEU A CA 1
ATOM 4603 C C . LEU A 1 579 ? -0.666 31.986 2.632 1.00 93.62 579 LEU A C 1
ATOM 4605 O O . LEU A 1 579 ? -0.287 33.151 2.534 1.00 93.62 579 LEU A O 1
ATOM 4609 N N . ARG A 1 580 ? -1.962 31.665 2.744 1.00 93.69 580 ARG A N 1
ATOM 4610 C CA . ARG A 1 580 ? -3.045 32.656 2.845 1.00 93.69 580 ARG A CA 1
ATOM 4611 C C . ARG A 1 580 ? -3.034 33.380 4.191 1.00 93.69 580 ARG A C 1
ATOM 4613 O O . ARG A 1 580 ? -3.244 34.587 4.219 1.00 93.69 580 ARG A O 1
ATOM 4620 N N . GLU A 1 581 ? -2.776 32.655 5.276 1.00 93.62 581 GLU A N 1
ATOM 4621 C CA . GLU A 1 581 ? -2.711 33.201 6.638 1.00 93.62 581 GLU A CA 1
ATOM 4622 C C . GLU A 1 581 ? -1.348 33.864 6.957 1.00 93.62 581 GLU A C 1
ATOM 4624 O O . GLU A 1 581 ? -1.107 34.267 8.091 1.00 93.62 581 GLU A O 1
ATOM 4629 N N . GLY A 1 582 ? -0.468 34.025 5.957 1.00 91.81 582 GLY A N 1
ATOM 4630 C CA . GLY A 1 582 ? 0.725 34.878 6.032 1.00 91.81 582 GLY A CA 1
ATOM 4631 C C . GLY A 1 582 ? 2.081 34.166 6.070 1.00 91.81 582 GLY A C 1
ATOM 4632 O O . GLY A 1 582 ? 3.102 34.848 6.149 1.00 91.81 582 GLY A O 1
ATOM 4633 N N . SER A 1 583 ? 2.143 32.830 5.985 1.00 93.50 583 SER A N 1
ATOM 4634 C CA . SER A 1 583 ? 3.425 32.110 6.006 1.00 93.50 583 SER A CA 1
ATOM 4635 C C . SER A 1 583 ? 4.350 32.535 4.863 1.00 93.50 583 SER A C 1
ATOM 4637 O O . SER A 1 583 ? 3.985 32.539 3.685 1.00 93.50 583 SER A O 1
ATOM 4639 N N . GLU A 1 584 ? 5.596 32.840 5.208 1.00 91.44 584 GLU A N 1
ATOM 4640 C CA . GLU A 1 584 ? 6.607 33.259 4.246 1.00 91.44 584 GLU A CA 1
ATOM 4641 C C . GLU A 1 584 ? 7.069 32.107 3.343 1.00 91.44 584 GLU A C 1
ATOM 4643 O O . GLU A 1 584 ? 7.620 31.105 3.794 1.00 91.44 584 GLU A O 1
ATOM 4648 N N . ARG A 1 585 ? 6.958 32.307 2.025 1.00 90.94 585 ARG A N 1
ATOM 4649 C CA . ARG A 1 585 ? 7.508 31.395 1.001 1.00 90.94 585 ARG A CA 1
ATOM 4650 C C . ARG A 1 585 ? 9.041 31.311 0.987 1.00 90.94 585 ARG A C 1
ATOM 4652 O O . ARG A 1 585 ? 9.586 30.469 0.282 1.00 90.94 585 ARG A O 1
ATOM 4659 N N . THR A 1 586 ? 9.718 32.222 1.681 1.00 92.69 586 THR A N 1
ATOM 4660 C CA . THR A 1 586 ? 11.161 32.491 1.566 1.00 92.69 586 THR A CA 1
ATOM 4661 C C . THR A 1 586 ? 11.957 32.241 2.843 1.00 92.69 586 THR A C 1
ATOM 4663 O O . THR A 1 586 ? 13.180 32.358 2.798 1.00 92.69 586 THR A O 1
ATOM 4666 N N . THR A 1 587 ? 11.311 31.888 3.961 1.00 94.56 587 THR A N 1
ATOM 4667 C CA . THR A 1 587 ? 12.032 31.433 5.157 1.00 94.56 587 THR A CA 1
ATOM 4668 C C . THR A 1 587 ? 12.855 30.201 4.797 1.00 94.56 587 THR A C 1
ATOM 4670 O O . THR A 1 587 ? 12.341 29.298 4.136 1.00 94.56 587 THR A O 1
ATOM 4673 N N . LYS A 1 588 ? 14.119 30.177 5.217 1.00 95.25 588 LYS A N 1
ATOM 4674 C CA . LYS A 1 588 ? 15.036 29.050 5.030 1.00 95.25 588 LYS A CA 1
ATOM 4675 C C . LYS A 1 588 ? 15.114 28.212 6.305 1.00 95.25 588 LYS A C 1
ATOM 4677 O O . LYS A 1 588 ? 15.067 28.765 7.405 1.00 95.25 588 LYS A O 1
ATOM 4682 N N . ASP A 1 589 ? 15.262 26.905 6.145 1.00 94.44 589 ASP A N 1
ATOM 4683 C CA . ASP A 1 589 ? 15.624 25.984 7.219 1.00 94.44 589 ASP A CA 1
ATOM 4684 C C . ASP A 1 589 ? 17.140 26.013 7.531 1.00 94.44 589 ASP A C 1
ATOM 4686 O O . ASP A 1 589 ? 17.864 26.851 6.983 1.00 94.44 589 ASP A O 1
ATOM 4690 N N . THR A 1 590 ? 17.637 25.171 8.451 1.00 93.44 590 THR A N 1
ATOM 4691 C CA . THR A 1 590 ? 19.061 25.217 8.869 1.00 93.44 590 THR A CA 1
ATOM 4692 C C . THR A 1 590 ? 20.041 24.896 7.749 1.00 93.44 590 THR A C 1
ATOM 4694 O O . THR A 1 590 ? 21.165 25.392 7.777 1.00 93.44 590 THR A O 1
ATOM 4697 N N . ASP A 1 591 ? 19.608 24.129 6.751 1.00 85.31 591 ASP A N 1
ATOM 4698 C CA . ASP A 1 591 ? 20.424 23.778 5.588 1.00 85.31 591 ASP A CA 1
ATOM 4699 C C . ASP A 1 591 ? 20.319 24.858 4.495 1.00 85.31 591 ASP A C 1
ATOM 4701 O O . ASP A 1 591 ? 20.977 24.799 3.459 1.00 85.31 591 ASP A O 1
ATOM 4705 N N . GLY A 1 592 ? 19.515 25.899 4.724 1.00 92.62 592 GLY A N 1
ATOM 4706 C CA . GLY A 1 592 ? 19.300 26.990 3.788 1.00 92.62 592 GLY A CA 1
ATOM 4707 C C . GLY A 1 592 ? 18.183 26.720 2.780 1.00 92.62 592 GLY A C 1
ATOM 4708 O O . GLY A 1 592 ? 18.032 27.503 1.839 1.00 92.62 592 GLY A O 1
ATOM 4709 N N . ASN A 1 593 ? 17.389 25.663 2.936 1.00 96.00 593 ASN A N 1
ATOM 4710 C CA . ASN A 1 593 ? 16.326 25.315 2.000 1.00 96.00 593 ASN A CA 1
ATOM 4711 C C . ASN A 1 593 ? 15.026 26.044 2.345 1.00 96.00 593 ASN A C 1
ATOM 4713 O O . ASN A 1 593 ? 14.588 26.045 3.488 1.00 96.00 593 ASN A O 1
ATOM 4717 N N . ILE A 1 594 ? 14.378 26.646 1.343 1.00 96.12 594 ILE A N 1
ATOM 4718 C CA . ILE A 1 594 ? 12.958 27.031 1.443 1.00 96.12 594 ILE A CA 1
ATOM 4719 C C . ILE A 1 594 ? 12.056 25.820 1.158 1.00 96.12 594 ILE A C 1
ATOM 4721 O O . ILE A 1 594 ? 12.444 24.940 0.387 1.00 96.12 594 ILE A O 1
ATOM 4725 N N . ALA A 1 595 ? 10.824 25.826 1.672 1.00 95.69 595 ALA A N 1
ATOM 4726 C CA . ALA A 1 595 ? 9.832 24.747 1.532 1.00 95.69 595 ALA A CA 1
ATOM 4727 C C . ALA A 1 595 ? 9.583 24.231 0.091 1.00 95.69 595 ALA A C 1
ATOM 4729 O O . ALA A 1 595 ? 9.211 23.072 -0.084 1.00 95.69 595 ALA A O 1
ATOM 4730 N N . LEU A 1 596 ? 9.824 25.044 -0.946 1.00 96.75 596 LEU A N 1
ATOM 4731 C CA . LEU A 1 596 ? 9.754 24.608 -2.349 1.00 96.75 596 LEU A CA 1
ATOM 4732 C C . LEU A 1 596 ? 10.815 23.545 -2.708 1.00 96.75 596 LEU A C 1
ATOM 4734 O O . LEU A 1 596 ? 10.518 22.661 -3.506 1.00 96.75 596 LEU A O 1
ATOM 4738 N N . HIS A 1 597 ? 12.013 23.577 -2.111 1.00 97.12 597 HIS A N 1
ATOM 4739 C CA . HIS A 1 597 ? 13.022 22.529 -2.327 1.00 97.12 597 HIS A CA 1
ATOM 4740 C C . HIS A 1 597 ? 12.532 21.188 -1.780 1.00 97.12 597 HIS A C 1
ATOM 4742 O O . HIS A 1 597 ? 12.628 20.188 -2.475 1.00 97.12 597 HIS A O 1
ATOM 4748 N N . ILE A 1 598 ? 11.918 21.186 -0.590 1.00 95.12 598 ILE A N 1
ATOM 4749 C CA . ILE A 1 598 ? 11.322 19.987 0.018 1.00 95.12 598 ILE A CA 1
ATOM 4750 C C . ILE A 1 598 ? 10.184 19.447 -0.861 1.00 95.12 598 ILE A C 1
ATOM 4752 O O . ILE A 1 598 ? 10.146 18.258 -1.162 1.00 95.12 598 ILE A O 1
ATOM 4756 N N . ALA A 1 599 ? 9.283 20.318 -1.329 1.00 95.88 599 ALA A N 1
ATOM 4757 C CA . ALA A 1 599 ? 8.204 19.916 -2.234 1.00 95.88 599 ALA A CA 1
ATOM 4758 C C . ALA A 1 599 ? 8.733 19.298 -3.543 1.00 95.88 599 ALA A C 1
ATOM 4760 O O . ALA A 1 599 ? 8.121 18.371 -4.071 1.00 95.88 599 ALA A O 1
ATOM 4761 N N . ALA A 1 600 ? 9.868 19.795 -4.050 1.00 96.19 600 ALA A N 1
ATOM 4762 C CA . ALA A 1 600 ? 10.510 19.283 -5.255 1.00 96.19 600 ALA A CA 1
ATOM 4763 C C . ALA A 1 600 ? 11.307 17.986 -5.019 1.00 96.19 600 ALA A C 1
ATOM 4765 O O . ALA A 1 600 ? 11.245 17.087 -5.851 1.00 96.19 600 ALA A O 1
ATOM 4766 N N . GLN A 1 601 ? 11.989 17.867 -3.875 1.00 94.94 601 GLN A N 1
ATOM 4767 C CA . GLN A 1 601 ? 12.707 16.669 -3.420 1.00 94.94 601 GLN A CA 1
ATOM 4768 C C . GLN A 1 601 ? 11.771 15.476 -3.205 1.00 94.94 601 GLN A C 1
ATOM 4770 O O . GLN A 1 601 ? 12.175 14.346 -3.435 1.00 94.94 601 GLN A O 1
ATOM 4775 N N . MET A 1 602 ? 10.536 15.737 -2.765 1.00 88.88 602 MET A N 1
ATOM 4776 C CA . MET A 1 602 ? 9.520 14.721 -2.467 1.00 88.88 602 MET A CA 1
ATOM 4777 C C . MET A 1 602 ? 8.512 14.501 -3.616 1.00 88.88 602 MET A C 1
ATOM 4779 O O . MET A 1 602 ? 7.526 13.785 -3.446 1.00 88.88 602 MET A O 1
ATOM 4783 N N . GLY A 1 603 ? 8.702 15.151 -4.770 1.00 92.38 603 GLY A N 1
ATOM 4784 C CA . GLY A 1 603 ? 7.888 14.923 -5.971 1.00 92.38 603 GLY A CA 1
ATOM 4785 C C . GLY A 1 603 ? 6.462 15.489 -5.942 1.00 92.38 603 GLY A C 1
ATOM 4786 O O . GLY A 1 603 ? 5.639 15.133 -6.785 1.00 92.38 603 GLY A O 1
ATOM 4787 N N . PHE A 1 604 ? 6.130 16.379 -5.003 1.00 94.12 604 PHE A N 1
ATOM 4788 C CA . PHE A 1 604 ? 4.759 16.861 -4.808 1.00 94.12 604 PHE A CA 1
ATOM 4789 C C . PHE A 1 604 ? 4.385 18.014 -5.755 1.00 94.12 604 PHE A C 1
ATOM 4791 O O . PHE A 1 604 ? 4.223 19.160 -5.326 1.00 94.12 604 PHE A O 1
ATOM 4798 N N . GLU A 1 605 ? 4.173 17.696 -7.037 1.00 93.25 605 GLU A N 1
ATOM 4799 C CA . GLU A 1 605 ? 3.727 18.626 -8.094 1.00 93.25 605 GLU A CA 1
ATOM 4800 C C . GLU A 1 605 ? 2.627 19.618 -7.639 1.00 93.25 605 GLU A C 1
ATOM 4802 O O . GLU A 1 605 ? 2.826 20.823 -7.815 1.00 93.25 605 GLU A O 1
ATOM 4807 N N . PRO A 1 606 ? 1.528 19.213 -6.957 1.00 91.25 606 PRO A N 1
ATOM 4808 C CA . PRO A 1 606 ? 0.472 20.155 -6.569 1.00 91.25 606 PRO A CA 1
ATOM 4809 C C . PRO A 1 606 ? 0.892 21.143 -5.470 1.00 91.25 606 PRO A C 1
ATOM 4811 O O . PRO A 1 606 ? 0.265 22.190 -5.311 1.00 91.25 606 PRO A O 1
ATOM 4814 N N . VAL A 1 607 ? 1.937 20.829 -4.693 1.00 92.56 607 VAL A N 1
ATOM 4815 C CA . VAL A 1 607 ? 2.560 21.782 -3.762 1.00 92.56 607 VAL A CA 1
ATOM 4816 C C . VAL A 1 607 ? 3.491 22.706 -4.539 1.00 92.56 607 VAL A C 1
ATOM 4818 O O . VAL A 1 607 ? 3.371 23.922 -4.412 1.00 92.56 607 VAL A O 1
ATOM 4821 N N 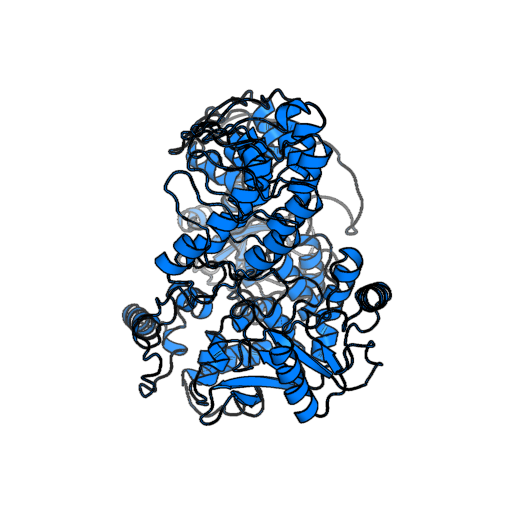. VAL A 1 608 ? 4.370 22.149 -5.380 1.00 94.81 608 VAL A N 1
ATOM 4822 C CA . VAL A 1 608 ? 5.311 22.901 -6.230 1.00 94.81 608 VAL A CA 1
ATOM 4823 C C . VAL A 1 608 ? 4.577 23.971 -7.050 1.00 94.81 608 VAL A C 1
ATOM 4825 O O . VAL A 1 608 ? 4.972 25.139 -7.026 1.00 94.81 608 VAL A O 1
ATOM 4828 N N . GLN A 1 609 ? 3.445 23.620 -7.668 1.00 91.31 609 GLN A N 1
ATOM 4829 C CA . GLN A 1 609 ? 2.585 24.546 -8.409 1.00 91.31 609 GLN A CA 1
ATOM 4830 C C . GLN A 1 609 ? 2.157 25.764 -7.561 1.00 91.31 609 GLN A C 1
ATOM 4832 O O . GLN A 1 609 ? 2.360 26.902 -7.982 1.00 91.31 609 GLN A O 1
ATOM 4837 N N . LEU A 1 610 ? 1.654 25.559 -6.337 1.00 90.19 610 LEU A N 1
ATOM 4838 C CA . LEU A 1 610 ? 1.167 26.632 -5.447 1.00 90.19 610 LEU A CA 1
ATOM 4839 C C . LEU A 1 610 ? 2.250 27.616 -4.965 1.00 90.19 610 LEU A C 1
ATOM 4841 O O . LEU A 1 610 ? 1.939 28.732 -4.526 1.00 90.19 610 LEU A O 1
ATOM 4845 N N . PHE A 1 611 ? 3.520 27.214 -4.996 1.00 86.94 611 PHE A N 1
ATOM 4846 C CA . PHE A 1 611 ? 4.639 28.113 -4.704 1.00 86.94 611 PHE A CA 1
ATOM 4847 C C . PHE A 1 611 ? 5.015 28.973 -5.915 1.00 86.94 611 PHE A C 1
ATOM 4849 O O . PHE A 1 611 ? 5.402 30.129 -5.733 1.00 86.94 611 PHE A O 1
ATOM 4856 N N . ILE A 1 612 ? 4.875 28.432 -7.128 1.00 83.25 612 ILE A N 1
ATOM 4857 C CA . ILE A 1 612 ? 5.296 29.078 -8.376 1.00 83.25 612 ILE A CA 1
ATOM 4858 C C . ILE A 1 612 ? 4.202 29.997 -8.942 1.00 83.25 612 ILE A C 1
ATOM 4860 O O . ILE A 1 612 ? 4.537 31.084 -9.414 1.00 83.25 612 ILE A O 1
ATOM 4864 N N . GLU A 1 613 ? 2.919 29.619 -8.832 1.00 76.50 613 GLU A N 1
ATOM 4865 C CA . GLU A 1 613 ? 1.757 30.393 -9.320 1.00 76.50 613 GLU A CA 1
ATOM 4866 C C . GLU A 1 613 ? 1.799 31.871 -8.887 1.00 76.50 613 GLU A C 1
ATOM 4868 O O . GLU A 1 613 ? 1.672 32.763 -9.725 1.00 76.50 613 GLU A O 1
ATOM 4873 N N . ASP A 1 614 ? 2.051 32.138 -7.601 1.00 68.44 614 ASP A N 1
ATOM 4874 C CA . ASP A 1 614 ? 2.118 33.504 -7.056 1.00 68.44 614 ASP A CA 1
ATOM 4875 C C . ASP A 1 614 ? 3.504 34.165 -7.202 1.00 68.44 614 ASP A C 1
ATOM 4877 O O . ASP A 1 614 ? 3.611 35.392 -7.139 1.00 68.44 614 ASP A O 1
ATOM 4881 N N . LYS A 1 615 ? 4.591 33.382 -7.306 1.00 70.06 615 LYS A N 1
ATOM 4882 C CA . LYS A 1 615 ? 5.980 33.886 -7.284 1.00 70.06 615 LYS A CA 1
ATOM 4883 C C . LYS A 1 615 ? 6.936 33.035 -8.134 1.00 70.06 615 LYS A C 1
ATOM 4885 O O . LYS A 1 615 ? 7.800 32.334 -7.606 1.00 70.06 615 LYS A O 1
ATOM 4890 N N . LYS A 1 616 ? 6.883 33.215 -9.460 1.00 70.50 616 LYS A N 1
ATOM 4891 C CA . LYS A 1 616 ? 7.844 32.640 -10.432 1.00 70.50 616 LYS A CA 1
ATOM 4892 C C . LYS A 1 616 ? 9.324 32.841 -10.058 1.00 70.50 616 LYS A C 1
ATOM 4894 O O . LYS A 1 616 ? 10.155 32.012 -10.404 1.00 70.50 616 LYS A O 1
ATOM 4899 N N . SER A 1 617 ? 9.675 33.896 -9.314 1.00 72.00 617 SER A N 1
ATOM 4900 C CA . SER A 1 617 ? 11.053 34.136 -8.848 1.00 72.00 617 SER A CA 1
ATOM 4901 C C . SER A 1 617 ? 11.621 33.038 -7.936 1.00 72.00 617 SER A C 1
ATOM 4903 O O . SER A 1 617 ? 12.838 32.942 -7.809 1.00 72.00 617 SER A O 1
ATOM 4905 N N . LEU A 1 618 ? 10.778 32.195 -7.330 1.00 87.31 618 LEU A N 1
ATOM 4906 C CA . LEU A 1 618 ? 11.212 31.089 -6.468 1.00 87.31 618 LEU A CA 1
ATOM 4907 C C . LEU A 1 618 ? 11.663 29.846 -7.249 1.00 87.31 618 LEU A C 1
ATOM 4909 O O . LEU A 1 618 ? 12.316 28.981 -6.674 1.00 87.31 618 LEU A O 1
ATOM 4913 N N . VAL A 1 619 ? 11.366 29.759 -8.551 1.00 92.94 619 VAL A N 1
ATOM 4914 C CA . VAL A 1 619 ? 11.691 28.591 -9.394 1.00 92.94 619 VAL A CA 1
ATOM 4915 C C . VAL A 1 619 ? 13.206 28.325 -9.491 1.00 92.94 619 VAL A C 1
ATOM 4917 O O . VAL A 1 619 ? 13.635 27.192 -9.688 1.00 92.94 619 VAL A O 1
ATOM 4920 N N . ASN A 1 620 ? 14.012 29.375 -9.290 1.00 94.56 620 ASN A N 1
ATOM 4921 C CA . ASN A 1 620 ? 15.473 29.349 -9.201 1.00 94.56 620 ASN A CA 1
ATOM 4922 C C . ASN A 1 620 ? 15.967 29.823 -7.820 1.00 94.56 620 ASN A C 1
ATOM 4924 O O . ASN A 1 620 ? 17.000 30.481 -7.730 1.00 94.56 620 ASN A O 1
ATOM 4928 N N . ALA A 1 621 ? 15.213 29.557 -6.747 1.00 94.19 621 ALA A N 1
ATOM 4929 C CA . ALA A 1 621 ? 15.726 29.755 -5.393 1.00 94.19 621 ALA A CA 1
ATOM 4930 C C . ALA A 1 621 ? 16.979 28.888 -5.176 1.00 94.19 621 ALA A C 1
ATOM 4932 O O . ALA A 1 621 ? 17.068 27.788 -5.710 1.00 94.19 621 ALA A O 1
ATOM 4933 N N . GLU A 1 622 ? 17.934 29.387 -4.396 1.00 94.50 622 GLU A N 1
ATOM 4934 C CA . GLU A 1 622 ? 19.178 28.682 -4.078 1.00 94.50 622 GLU A CA 1
ATOM 4935 C C . GLU A 1 622 ? 19.092 28.146 -2.641 1.00 94.50 622 GLU A C 1
ATOM 4937 O O . GLU A 1 622 ? 18.963 28.932 -1.694 1.00 94.50 622 GLU A O 1
ATOM 4942 N N . GLY A 1 623 ? 19.097 26.821 -2.487 1.00 92.25 623 GLY A N 1
ATOM 4943 C CA . GLY A 1 623 ? 19.010 26.087 -1.221 1.00 92.25 623 GLY A CA 1
ATOM 4944 C C . GLY A 1 623 ? 20.376 25.773 -0.603 1.00 92.25 623 GLY A C 1
ATOM 4945 O O . GLY A 1 623 ? 21.307 26.580 -0.694 1.00 92.25 623 GLY A O 1
ATOM 4946 N N . TYR A 1 624 ? 20.501 24.594 0.013 1.00 90.62 624 TYR A N 1
ATOM 4947 C CA . TYR A 1 624 ? 21.781 24.058 0.491 1.00 90.62 624 TYR A CA 1
ATOM 4948 C C . TYR A 1 624 ? 22.787 23.945 -0.660 1.00 90.62 624 TYR A C 1
ATOM 4950 O O . TYR A 1 624 ? 22.433 23.498 -1.748 1.00 90.62 624 TYR A O 1
ATOM 4958 N N . ASN A 1 625 ? 24.033 24.382 -0.447 1.00 91.69 625 ASN A N 1
ATOM 4959 C CA . ASN A 1 625 ? 25.069 24.479 -1.489 1.00 91.69 625 ASN A CA 1
ATOM 4960 C C . ASN A 1 625 ? 24.571 25.126 -2.804 1.00 91.69 625 ASN A C 1
ATOM 4962 O O . ASN A 1 625 ? 25.013 24.762 -3.889 1.00 91.69 625 ASN A O 1
ATOM 4966 N N . ASN A 1 626 ? 23.634 26.077 -2.724 1.00 94.94 626 ASN A N 1
ATOM 4967 C CA . ASN A 1 626 ? 22.983 26.742 -3.859 1.00 94.94 626 ASN A CA 1
ATOM 4968 C C . ASN A 1 626 ? 22.222 25.794 -4.820 1.00 94.94 626 ASN A C 1
ATOM 4970 O O . ASN A 1 626 ? 21.852 26.203 -5.921 1.00 94.94 626 ASN A O 1
ATOM 4974 N N . LEU A 1 627 ? 21.930 24.555 -4.406 1.00 95.62 627 LEU A N 1
ATOM 4975 C CA . LEU A 1 627 ? 21.078 23.628 -5.154 1.00 95.62 627 LEU A CA 1
ATOM 4976 C C . LEU A 1 627 ? 19.680 24.232 -5.324 1.00 95.62 627 LEU A C 1
ATOM 4978 O O . LEU A 1 627 ? 19.049 24.652 -4.356 1.00 95.62 627 LEU A O 1
ATOM 4982 N N . THR A 1 628 ? 19.193 24.277 -6.561 1.00 97.38 628 THR A N 1
ATOM 4983 C CA . THR A 1 628 ? 17.854 24.801 -6.882 1.00 97.38 628 THR A CA 1
ATOM 4984 C C . THR A 1 628 ? 16.786 23.705 -6.780 1.00 97.38 628 THR A C 1
ATOM 4986 O O . THR A 1 628 ? 17.134 22.522 -6.828 1.00 97.38 628 THR A O 1
ATOM 4989 N N . PRO A 1 629 ? 15.477 24.031 -6.722 1.00 97.44 629 PRO A N 1
ATOM 4990 C CA . PRO A 1 629 ? 14.415 23.020 -6.720 1.00 97.44 629 PRO A CA 1
ATOM 4991 C C . PRO A 1 629 ? 14.501 22.029 -7.893 1.00 97.44 629 PRO A C 1
ATOM 4993 O O . PRO A 1 629 ? 14.113 20.875 -7.743 1.00 97.44 629 PRO A O 1
ATOM 4996 N N . LEU A 1 630 ? 15.063 22.443 -9.038 1.00 97.81 630 LEU A N 1
ATOM 4997 C CA . LEU A 1 630 ? 15.282 21.550 -10.178 1.00 97.81 630 LEU A CA 1
ATOM 4998 C C . LEU A 1 630 ? 16.360 20.492 -9.897 1.00 97.81 630 LEU A C 1
ATOM 5000 O O . LEU A 1 630 ? 16.165 19.353 -10.296 1.00 97.81 630 LEU A O 1
ATOM 5004 N N . HIS A 1 631 ? 17.433 20.816 -9.164 1.00 97.44 631 HIS A N 1
ATOM 5005 C CA . HIS A 1 631 ? 18.423 19.813 -8.740 1.00 97.44 631 HIS A CA 1
ATOM 5006 C C . HIS A 1 631 ? 17.769 18.752 -7.840 1.00 97.44 631 HIS A C 1
ATOM 5008 O O . HIS A 1 631 ? 17.942 17.556 -8.061 1.00 97.44 631 HIS A O 1
ATOM 5014 N N . TYR A 1 632 ? 16.953 19.191 -6.874 1.00 95.44 632 TYR A N 1
ATOM 5015 C CA . TYR A 1 632 ? 16.216 18.297 -5.978 1.00 95.44 632 TYR A CA 1
ATOM 5016 C C . TYR A 1 632 ? 15.207 17.407 -6.721 1.00 95.44 632 TYR A C 1
ATOM 5018 O O . TYR A 1 632 ? 15.100 16.224 -6.406 1.00 95.44 632 TYR A O 1
ATOM 5026 N N . ALA A 1 633 ? 14.509 17.925 -7.735 1.00 96.38 633 ALA A N 1
ATOM 5027 C CA . ALA A 1 633 ? 13.599 17.124 -8.556 1.00 96.38 633 ALA A CA 1
ATOM 5028 C C . ALA A 1 633 ? 14.332 16.109 -9.456 1.00 96.38 633 ALA A C 1
ATOM 5030 O O . ALA A 1 633 ? 13.848 14.990 -9.656 1.00 96.38 633 ALA A O 1
ATOM 5031 N N . THR A 1 634 ? 15.498 16.472 -10.004 1.00 93.50 634 THR A N 1
ATOM 5032 C CA . THR A 1 634 ? 16.227 15.614 -10.953 1.00 93.50 634 THR A CA 1
ATOM 5033 C C . THR A 1 634 ? 17.033 14.521 -10.266 1.00 93.50 634 THR A C 1
ATOM 5035 O O . THR A 1 634 ? 17.039 13.395 -10.756 1.00 93.50 634 THR A O 1
ATOM 5038 N N . MET A 1 635 ? 17.623 14.799 -9.099 1.00 91.94 635 MET A N 1
ATOM 5039 C CA . MET A 1 635 ? 18.344 13.797 -8.302 1.00 91.94 635 MET A CA 1
ATOM 5040 C C . MET A 1 635 ? 17.417 12.744 -7.654 1.00 91.94 635 MET A C 1
ATOM 5042 O O . MET A 1 635 ? 17.887 11.670 -7.303 1.00 91.94 635 MET A O 1
ATOM 5046 N N . ASN A 1 636 ? 16.107 13.021 -7.529 1.00 88.69 636 ASN A N 1
ATOM 5047 C CA . ASN A 1 636 ? 15.103 12.107 -6.947 1.00 88.69 636 ASN A CA 1
ATOM 5048 C C . ASN A 1 636 ? 14.106 11.517 -7.978 1.00 88.69 636 ASN A C 1
ATOM 5050 O O . ASN A 1 636 ? 13.121 10.890 -7.599 1.00 88.69 636 ASN A O 1
ATOM 5054 N N . GLY A 1 637 ? 14.324 11.693 -9.290 1.00 90.12 637 GLY A N 1
ATOM 5055 C CA . GLY A 1 637 ? 13.506 11.012 -10.315 1.00 90.12 637 GLY A CA 1
ATOM 5056 C C . GLY A 1 637 ? 12.149 11.634 -10.660 1.00 90.12 637 GLY A C 1
ATOM 5057 O O . GLY A 1 637 ? 11.393 11.038 -11.424 1.00 90.12 637 GLY A O 1
ATOM 5058 N N . HIS A 1 638 ? 11.828 12.826 -10.157 1.00 94.94 638 HIS A N 1
ATOM 5059 C CA . HIS A 1 638 ? 10.510 13.447 -10.332 1.00 94.94 638 HIS A CA 1
ATOM 5060 C C . HIS A 1 638 ? 10.378 14.202 -11.671 1.00 94.94 638 HIS A C 1
ATOM 5062 O O . HIS A 1 638 ? 10.524 15.427 -11.731 1.00 94.94 638 HIS A O 1
ATOM 5068 N N . GLU A 1 639 ? 10.135 13.455 -12.754 1.00 93.00 639 GLU A N 1
ATOM 5069 C CA . GLU A 1 639 ? 10.049 13.941 -14.146 1.00 93.00 639 GLU A CA 1
ATOM 5070 C C . GLU A 1 639 ? 8.976 15.041 -14.303 1.00 93.00 639 GLU A C 1
ATOM 5072 O O . GLU A 1 639 ? 9.250 16.111 -14.847 1.00 93.00 639 GLU A O 1
ATOM 5077 N N . GLU A 1 640 ? 7.785 14.845 -13.729 1.00 93.38 640 GLU A N 1
ATOM 5078 C CA . GLU A 1 640 ? 6.665 15.796 -13.782 1.00 93.38 640 GLU A CA 1
ATOM 5079 C C . GLU A 1 640 ? 6.977 17.116 -13.054 1.00 93.38 640 GLU A C 1
ATOM 5081 O O . GLU A 1 640 ? 6.668 18.206 -13.542 1.00 93.38 640 GLU A O 1
ATOM 5086 N N . VAL A 1 641 ? 7.654 17.037 -11.904 1.00 95.56 641 VAL A N 1
ATOM 5087 C CA . VAL A 1 641 ? 8.088 18.217 -11.140 1.00 95.56 641 VAL A CA 1
ATOM 5088 C C . VAL A 1 641 ? 9.196 18.967 -11.876 1.00 95.56 641 VAL A C 1
ATOM 5090 O O . VAL A 1 641 ? 9.152 20.197 -11.945 1.00 95.56 641 VAL A O 1
ATOM 5093 N N . ALA A 1 642 ? 10.164 18.254 -12.458 1.00 95.88 642 ALA A N 1
ATOM 5094 C CA . ALA A 1 642 ? 11.200 18.861 -13.288 1.00 95.88 642 ALA A CA 1
ATOM 5095 C C . ALA A 1 642 ? 10.579 19.579 -14.501 1.00 95.88 642 ALA A C 1
ATOM 5097 O O . ALA A 1 642 ? 10.910 20.737 -14.760 1.00 95.88 642 ALA A O 1
ATOM 5098 N N . GLN A 1 643 ? 9.604 18.958 -15.174 1.00 94.88 643 GLN A N 1
ATOM 5099 C CA . GLN A 1 643 ? 8.867 19.566 -16.284 1.00 94.88 643 GLN A CA 1
ATOM 5100 C C . GLN A 1 643 ? 8.111 20.836 -15.869 1.00 94.88 643 GLN A C 1
ATOM 5102 O O . GLN A 1 643 ? 8.197 21.851 -16.568 1.00 94.88 643 GLN A O 1
ATOM 5107 N N . LEU A 1 644 ? 7.412 20.818 -14.729 1.00 94.81 644 LEU A N 1
ATOM 5108 C CA . LEU A 1 644 ? 6.716 21.990 -14.191 1.00 94.81 644 LEU A CA 1
ATOM 5109 C C . LEU A 1 644 ? 7.691 23.131 -13.861 1.00 94.81 644 LEU A C 1
ATOM 5111 O O . LEU A 1 644 ? 7.464 24.272 -14.264 1.00 94.81 644 LEU A O 1
ATOM 5115 N N . LEU A 1 645 ? 8.798 22.828 -13.179 1.00 95.69 645 LEU A N 1
ATOM 5116 C CA . LEU A 1 645 ? 9.843 23.801 -12.850 1.00 95.69 645 LEU A CA 1
ATOM 5117 C C . LEU A 1 645 ? 10.451 24.425 -14.116 1.00 95.69 645 LEU A C 1
ATOM 5119 O O . LEU A 1 645 ? 10.582 25.645 -14.207 1.00 95.69 645 LEU A O 1
ATOM 5123 N N . MET A 1 646 ? 10.783 23.612 -15.120 1.00 93.75 646 MET A N 1
ATOM 5124 C CA . MET A 1 646 ? 11.378 24.076 -16.379 1.00 93.75 646 MET A CA 1
ATOM 5125 C C . MET A 1 646 ? 10.419 24.939 -17.201 1.00 93.75 646 MET A C 1
ATOM 5127 O O . MET A 1 646 ? 10.808 26.015 -17.657 1.00 93.75 646 MET A O 1
ATOM 5131 N N . LYS A 1 647 ? 9.151 24.526 -17.326 1.00 92.38 647 LYS A N 1
ATOM 5132 C CA . LYS A 1 647 ? 8.083 25.307 -17.973 1.00 92.38 647 LYS A CA 1
ATOM 5133 C C . LYS A 1 647 ? 7.942 26.709 -17.370 1.00 92.38 647 LYS A C 1
ATOM 5135 O O . LYS A 1 647 ? 7.668 27.669 -18.087 1.00 92.38 647 LYS A O 1
ATOM 5140 N N . GLU A 1 648 ? 8.141 26.826 -16.061 1.00 91.31 648 GLU A N 1
ATOM 5141 C CA . GLU A 1 648 ? 8.013 28.080 -15.317 1.00 91.31 648 GLU A CA 1
ATOM 5142 C C . GLU A 1 648 ? 9.340 28.855 -15.167 1.00 91.31 648 GLU A C 1
ATOM 5144 O O . GLU A 1 648 ? 9.366 29.913 -14.534 1.00 91.31 648 GLU A O 1
ATOM 5149 N N . GLY A 1 649 ? 10.421 28.391 -15.810 1.00 91.31 649 GLY A N 1
ATOM 5150 C CA . GLY A 1 649 ? 11.679 29.129 -15.971 1.00 91.31 649 GLY A CA 1
ATOM 5151 C C . GLY A 1 649 ? 12.867 28.637 -15.139 1.00 91.31 649 GLY A C 1
ATOM 5152 O O . GLY A 1 649 ? 13.800 29.414 -14.912 1.00 91.31 649 GLY A O 1
ATOM 5153 N N . ALA A 1 650 ? 12.866 27.389 -14.660 1.00 95.56 650 ALA A N 1
ATOM 5154 C CA . ALA A 1 650 ? 14.037 26.802 -14.007 1.00 95.56 650 ALA A CA 1
ATOM 5155 C C . ALA A 1 650 ? 15.243 26.684 -14.958 1.00 95.56 650 ALA A C 1
ATOM 5157 O O . ALA A 1 650 ? 15.117 26.285 -16.116 1.00 95.56 650 ALA A O 1
ATOM 5158 N N . LYS A 1 651 ? 16.428 27.011 -14.441 1.00 95.31 651 LYS A N 1
ATOM 5159 C CA . LYS A 1 651 ? 17.703 26.994 -15.164 1.00 95.31 651 LYS A CA 1
ATOM 5160 C C . LYS A 1 651 ? 18.325 25.598 -15.204 1.00 95.31 651 LYS A C 1
ATOM 5162 O O . LYS A 1 651 ? 18.697 25.052 -14.166 1.00 95.31 651 LYS A O 1
ATOM 5167 N N . LEU A 1 652 ? 18.528 25.073 -16.412 1.00 95.94 652 LEU A N 1
ATOM 5168 C CA . LEU A 1 652 ? 19.276 23.833 -16.673 1.00 95.94 652 LEU A CA 1
ATOM 5169 C C . LEU A 1 652 ? 20.797 23.990 -16.483 1.00 95.94 652 LEU A C 1
ATOM 5171 O O . LEU A 1 652 ? 21.507 23.001 -16.312 1.00 95.94 652 LEU A O 1
ATOM 5175 N N . ASP A 1 653 ? 21.287 25.229 -16.519 1.00 95.75 653 ASP A N 1
ATOM 5176 C CA . ASP A 1 653 ? 22.691 25.628 -16.394 1.00 95.75 653 ASP A CA 1
ATOM 5177 C C . ASP A 1 653 ? 23.055 26.166 -14.997 1.00 95.75 653 ASP A C 1
ATOM 5179 O O . ASP A 1 653 ? 24.211 26.527 -14.765 1.00 95.75 653 ASP A O 1
ATOM 5183 N N . ALA A 1 654 ? 22.094 26.216 -14.064 1.00 96.25 654 ALA A N 1
ATOM 5184 C CA . ALA A 1 654 ? 22.361 26.551 -12.667 1.00 96.25 654 ALA A CA 1
ATOM 5185 C C . ALA A 1 654 ? 23.400 25.589 -12.077 1.00 96.25 654 ALA A C 1
ATOM 5187 O O . ALA A 1 654 ? 23.387 24.401 -12.396 1.00 96.25 654 ALA A O 1
ATOM 5188 N N . LYS A 1 655 ? 24.289 26.111 -11.223 1.00 96.50 655 LYS A N 1
ATOM 5189 C CA . LYS A 1 655 ? 25.388 25.350 -10.624 1.00 96.50 655 LYS A CA 1
ATOM 5190 C C . LYS A 1 655 ? 25.408 25.472 -9.112 1.00 96.50 655 LYS A C 1
ATOM 5192 O O . LYS A 1 655 ? 25.252 26.573 -8.589 1.00 96.50 655 LYS A O 1
ATOM 5197 N N . ASP A 1 656 ? 25.675 24.357 -8.442 1.00 93.50 656 ASP A N 1
ATOM 5198 C CA . ASP A 1 656 ? 25.909 24.334 -6.999 1.00 93.50 656 ASP A CA 1
ATOM 5199 C C . ASP A 1 656 ? 27.188 25.119 -6.604 1.00 93.50 656 ASP A C 1
ATOM 5201 O O . ASP A 1 656 ? 28.099 25.352 -7.410 1.00 93.50 656 ASP A O 1
ATOM 5205 N N . SER A 1 657 ? 27.279 25.528 -5.339 1.00 93.06 657 SER A N 1
ATOM 5206 C CA . SER A 1 657 ? 28.402 26.298 -4.792 1.00 93.06 657 SER A CA 1
ATOM 5207 C C . SER A 1 657 ? 29.505 25.462 -4.135 1.00 93.06 657 SER A C 1
ATOM 5209 O O . SER A 1 657 ? 30.561 26.020 -3.825 1.00 93.06 657 SER A O 1
ATOM 5211 N N . ALA A 1 658 ? 29.352 24.144 -4.007 1.00 89.31 658 ALA A N 1
ATOM 5212 C CA . ALA A 1 658 ? 30.374 23.208 -3.541 1.00 89.31 658 ALA A CA 1
ATOM 5213 C C . ALA A 1 658 ? 31.329 22.786 -4.678 1.00 89.31 658 ALA A C 1
ATOM 5215 O O . ALA A 1 658 ? 32.503 23.166 -4.667 1.00 89.31 658 ALA A O 1
ATOM 5216 N N . ILE A 1 659 ? 30.825 22.091 -5.698 1.00 90.12 659 ILE A N 1
ATOM 5217 C CA . ILE A 1 659 ? 31.574 21.468 -6.806 1.00 90.12 659 ILE A CA 1
ATOM 5218 C C . ILE A 1 659 ? 31.141 21.956 -8.199 1.00 90.12 659 ILE A C 1
ATOM 5220 O O . ILE A 1 659 ? 31.893 21.790 -9.163 1.00 90.12 659 ILE A O 1
ATOM 5224 N N . GLY A 1 660 ? 30.013 22.659 -8.316 1.00 95.25 660 GLY A N 1
ATOM 5225 C CA . GLY A 1 660 ? 29.558 23.285 -9.563 1.00 95.25 660 GLY A CA 1
ATOM 5226 C C . GLY A 1 660 ? 28.908 22.326 -10.563 1.00 95.25 660 GLY A C 1
ATOM 5227 O O . GLY A 1 660 ? 29.013 22.545 -11.772 1.00 95.25 660 GLY A O 1
ATOM 5228 N N . TRP A 1 661 ? 28.283 21.263 -10.068 1.00 96.75 661 TRP A N 1
ATOM 5229 C CA . TRP A 1 661 ? 27.353 20.409 -10.795 1.00 96.75 661 TRP A CA 1
ATOM 5230 C C . TRP A 1 661 ? 26.081 21.165 -11.175 1.00 96.75 661 TRP A C 1
ATOM 5232 O O . TRP A 1 661 ? 25.679 22.114 -10.510 1.00 96.75 661 TRP A O 1
ATOM 5242 N N . THR A 1 662 ? 25.469 20.720 -12.270 1.00 97.69 662 THR A N 1
ATOM 5243 C CA . THR A 1 662 ? 24.159 21.166 -12.771 1.00 97.69 662 THR A CA 1
ATOM 5244 C C . THR A 1 662 ? 23.091 20.103 -12.468 1.00 97.69 662 THR A C 1
ATOM 5246 O O . THR A 1 662 ? 23.461 18.973 -12.132 1.00 97.69 662 THR A O 1
ATOM 5249 N N . PRO A 1 663 ? 21.780 20.357 -12.671 1.00 97.50 663 PRO A N 1
ATOM 5250 C CA . PRO A 1 663 ? 20.742 19.338 -12.469 1.00 97.50 663 PRO A CA 1
ATOM 5251 C C . PRO A 1 663 ? 20.974 18.039 -13.262 1.00 97.50 663 PRO A C 1
ATOM 5253 O O . PRO A 1 663 ? 20.572 16.968 -12.809 1.00 97.50 663 PRO A O 1
ATOM 5256 N N . LEU A 1 664 ? 21.659 18.129 -14.413 1.00 97.12 664 LEU A N 1
ATOM 5257 C CA . LEU A 1 664 ? 22.079 16.983 -15.227 1.00 97.12 664 LEU A CA 1
ATOM 5258 C C . LEU A 1 664 ? 23.217 16.182 -14.578 1.00 97.12 664 LEU A C 1
ATOM 5260 O O . LEU A 1 664 ? 23.181 14.959 -14.616 1.00 97.12 664 LEU A O 1
ATOM 5264 N N . HIS A 1 665 ? 24.197 16.838 -13.949 1.00 96.31 665 HIS A N 1
ATOM 5265 C CA . HIS A 1 665 ? 25.235 16.129 -13.194 1.00 96.31 665 HIS A CA 1
ATOM 5266 C C . HIS A 1 665 ? 24.627 15.365 -12.012 1.00 96.31 665 HIS A C 1
ATOM 5268 O O . HIS A 1 665 ? 24.946 14.197 -11.837 1.00 96.31 665 HIS A O 1
ATOM 5274 N N . CYS A 1 666 ? 23.718 15.985 -11.249 1.00 93.50 666 CYS A N 1
ATOM 5275 C CA . CYS A 1 666 ? 23.047 15.325 -10.124 1.00 93.50 666 CYS A CA 1
ATOM 5276 C C . CYS A 1 666 ? 22.175 14.139 -10.575 1.00 93.50 666 CYS A C 1
ATOM 5278 O O . CYS A 1 666 ? 22.179 13.100 -9.925 1.00 93.50 666 CYS A O 1
ATOM 5280 N N . ALA A 1 667 ? 21.467 14.266 -11.705 1.00 95.62 667 ALA A N 1
ATOM 5281 C CA . ALA A 1 667 ? 20.692 13.163 -12.280 1.00 95.62 667 ALA A CA 1
ATOM 5282 C C . ALA A 1 667 ? 21.579 11.985 -12.721 1.00 95.62 667 ALA A C 1
ATOM 5284 O O . ALA A 1 667 ? 21.194 10.833 -12.537 1.00 95.62 667 ALA A O 1
ATOM 5285 N N . VAL A 1 668 ? 22.760 12.266 -13.288 1.00 94.81 668 VAL A N 1
ATOM 5286 C CA . VAL A 1 668 ? 23.737 11.230 -13.663 1.00 94.81 668 VAL A CA 1
ATOM 5287 C C . VAL A 1 668 ? 24.361 10.587 -12.428 1.00 94.81 668 VAL A C 1
ATOM 5289 O O . VAL A 1 668 ? 24.399 9.367 -12.348 1.00 94.81 668 VAL A O 1
ATOM 5292 N N . ASP A 1 669 ? 24.822 11.383 -11.464 1.00 92.50 669 ASP A N 1
ATOM 5293 C CA . ASP A 1 669 ? 25.456 10.892 -10.237 1.00 92.50 669 ASP A CA 1
ATOM 5294 C C . ASP A 1 669 ? 24.559 9.896 -9.487 1.00 92.50 669 ASP A C 1
ATOM 5296 O O . ASP A 1 669 ? 24.994 8.804 -9.130 1.00 92.50 669 ASP A O 1
ATOM 5300 N N . HIS A 1 670 ? 23.276 10.233 -9.348 1.00 83.75 670 HIS A N 1
ATOM 5301 C CA . HIS A 1 670 ? 22.276 9.399 -8.681 1.00 83.75 670 HIS A CA 1
ATOM 5302 C C . HIS A 1 670 ? 21.707 8.267 -9.573 1.00 83.75 670 HIS A C 1
ATOM 5304 O O . HIS A 1 670 ? 20.747 7.604 -9.184 1.00 83.75 670 HIS A O 1
ATOM 5310 N N . GLY A 1 671 ? 22.264 8.030 -10.770 1.00 85.06 671 GLY A N 1
ATOM 5311 C CA . GLY A 1 671 ? 21.870 6.925 -11.659 1.00 85.06 671 GLY A CA 1
ATOM 5312 C C . GLY A 1 671 ? 20.472 7.052 -12.280 1.00 85.06 671 GLY A C 1
ATOM 5313 O O . GLY A 1 671 ? 19.891 6.064 -12.726 1.00 85.06 671 GLY A O 1
ATOM 5314 N N . VAL A 1 672 ? 19.897 8.256 -12.307 1.00 87.06 672 VAL A N 1
ATOM 5315 C CA . VAL A 1 672 ? 18.483 8.492 -12.635 1.00 87.06 672 VAL A CA 1
ATOM 5316 C C . VAL A 1 672 ? 18.291 8.636 -14.149 1.00 87.06 672 VAL A C 1
ATOM 5318 O O . VAL A 1 672 ? 17.952 9.708 -14.656 1.00 87.06 672 VAL A O 1
ATOM 5321 N N . GLU A 1 673 ? 18.512 7.552 -14.897 1.00 89.88 673 GLU A N 1
ATOM 5322 C CA . GLU A 1 673 ? 18.596 7.556 -16.371 1.00 89.88 673 GLU A CA 1
ATOM 5323 C C . GLU A 1 673 ? 17.412 8.247 -17.068 1.00 89.88 673 GLU A C 1
ATOM 5325 O O . GLU A 1 673 ? 17.597 8.968 -18.049 1.00 89.88 673 GLU A O 1
ATOM 5330 N N . GLY A 1 674 ? 16.196 8.082 -16.534 1.00 89.81 674 GLY A N 1
ATOM 5331 C CA . GLY A 1 674 ? 14.994 8.754 -17.035 1.00 89.81 674 GLY A CA 1
ATOM 5332 C C . GLY A 1 674 ? 15.083 10.282 -16.954 1.00 89.81 674 GLY A C 1
ATOM 5333 O O . GLY A 1 674 ? 14.782 10.958 -17.936 1.00 89.81 674 GLY A O 1
ATOM 5334 N N . GLN A 1 675 ? 15.576 10.829 -15.835 1.00 90.38 675 GLN A N 1
ATOM 5335 C CA . GLN A 1 675 ? 15.807 12.271 -15.683 1.00 90.38 675 GLN A CA 1
ATOM 5336 C C . GLN A 1 675 ? 17.001 12.748 -16.511 1.00 90.38 675 GLN A C 1
ATOM 5338 O O . GLN A 1 675 ? 16.938 13.826 -17.096 1.00 90.38 675 GLN A O 1
ATOM 5343 N N . VAL A 1 676 ? 18.069 11.949 -16.620 1.00 94.50 676 VAL A N 1
ATOM 5344 C CA . VAL A 1 676 ? 19.204 12.259 -17.507 1.00 94.50 676 VAL A CA 1
ATOM 5345 C C . VAL A 1 676 ? 18.710 12.423 -18.944 1.00 94.50 676 VAL A C 1
ATOM 5347 O O . VAL A 1 676 ? 18.961 13.453 -19.570 1.00 94.50 676 VAL A O 1
ATOM 5350 N N . LYS A 1 677 ? 17.942 11.449 -19.442 1.00 94.00 677 LYS A N 1
ATOM 5351 C CA . LYS A 1 677 ? 17.321 11.506 -20.764 1.00 94.00 677 LYS A CA 1
ATOM 5352 C C . LYS A 1 677 ? 16.414 12.730 -20.908 1.00 94.00 677 LYS A C 1
ATOM 5354 O O . LYS A 1 677 ? 16.589 13.502 -21.849 1.00 94.00 677 LYS A O 1
ATOM 5359 N N . PHE A 1 678 ? 15.480 12.914 -19.977 1.00 94.50 678 PHE A N 1
ATOM 5360 C CA . PHE A 1 678 ? 14.514 14.012 -19.987 1.00 94.50 678 PHE A CA 1
ATOM 5361 C C . PHE A 1 678 ? 15.203 15.384 -20.070 1.00 94.50 678 PHE A C 1
ATOM 5363 O O . PHE A 1 678 ? 14.845 16.205 -20.917 1.00 94.50 678 PHE A O 1
ATOM 5370 N N . LEU A 1 679 ? 16.234 15.621 -19.254 1.00 95.31 679 LEU A N 1
ATOM 5371 C CA . LEU A 1 679 ? 16.999 16.871 -19.250 1.00 95.31 679 LEU A CA 1
ATOM 5372 C C . LEU A 1 679 ? 17.743 17.109 -20.570 1.00 95.31 679 LEU A C 1
ATOM 5374 O O . LEU A 1 679 ? 17.769 18.240 -21.057 1.00 95.31 679 LEU A O 1
ATOM 5378 N N . VAL A 1 680 ? 18.332 16.067 -21.164 1.00 93.81 680 VAL A N 1
ATOM 5379 C CA . VAL A 1 680 ? 19.057 16.171 -22.442 1.00 93.81 680 VAL A CA 1
ATOM 5380 C C . VAL A 1 680 ? 18.098 16.409 -23.613 1.00 93.81 680 VAL A C 1
ATOM 5382 O O . VAL A 1 680 ? 18.366 17.276 -24.445 1.00 93.81 680 VAL A O 1
ATOM 5385 N N . GLU A 1 681 ? 16.943 15.735 -23.650 1.00 93.00 681 GLU A N 1
ATOM 5386 C CA . GLU A 1 681 ? 15.892 15.984 -24.651 1.00 93.00 681 GLU A CA 1
ATOM 5387 C C . GLU A 1 681 ? 15.322 17.413 -24.561 1.00 93.00 681 GLU A C 1
ATOM 5389 O O . GLU A 1 681 ? 14.956 17.992 -25.585 1.00 93.00 681 GLU A O 1
ATOM 5394 N N . HIS A 1 682 ? 15.326 18.021 -23.370 1.00 92.69 682 HIS A N 1
ATOM 5395 C CA . HIS A 1 682 ? 14.933 19.417 -23.147 1.00 92.69 682 HIS A CA 1
ATOM 5396 C C . HIS A 1 682 ? 16.109 20.422 -23.172 1.00 92.69 682 HIS A C 1
ATOM 5398 O O . HIS A 1 682 ? 15.927 21.591 -22.827 1.00 92.69 682 HIS A O 1
ATOM 5404 N N . GLY A 1 683 ? 17.300 20.011 -23.627 1.00 91.12 683 GLY A N 1
ATOM 5405 C CA . GLY A 1 683 ? 18.398 20.925 -23.970 1.00 91.12 683 GLY A CA 1
ATOM 5406 C C . GLY A 1 683 ? 19.395 21.262 -22.855 1.00 91.12 683 GLY A C 1
ATOM 5407 O O . GLY A 1 683 ? 20.073 22.285 -22.952 1.00 91.12 683 GLY A O 1
ATOM 5408 N N . ALA A 1 684 ? 19.523 20.434 -21.815 1.00 94.56 684 ALA A N 1
ATOM 5409 C CA . ALA A 1 684 ? 20.628 20.552 -20.860 1.00 94.56 684 ALA A CA 1
ATOM 5410 C C . ALA A 1 684 ? 21.991 20.325 -21.548 1.00 94.56 684 ALA A C 1
ATOM 5412 O O . ALA A 1 684 ? 22.140 19.412 -22.363 1.00 94.56 684 ALA A O 1
ATOM 5413 N N . ASP A 1 685 ? 23.008 21.127 -21.210 1.00 93.31 685 ASP A N 1
ATOM 5414 C CA . ASP A 1 685 ? 24.335 20.991 -21.825 1.00 93.31 685 ASP A CA 1
ATOM 5415 C C . ASP A 1 685 ? 25.080 19.750 -21.307 1.00 93.31 685 ASP A C 1
ATOM 5417 O O . ASP A 1 685 ? 25.661 19.746 -20.219 1.00 93.31 685 ASP A O 1
ATOM 5421 N N . VAL A 1 686 ? 25.121 18.709 -22.143 1.00 92.88 686 VAL A N 1
ATOM 5422 C CA . VAL A 1 686 ? 25.889 17.471 -21.921 1.00 92.88 686 VAL A CA 1
ATOM 5423 C C . VAL A 1 686 ? 27.400 17.698 -21.782 1.00 92.88 686 VAL A C 1
ATOM 5425 O O . VAL A 1 686 ? 28.106 16.812 -21.308 1.00 92.88 686 VAL A O 1
ATOM 5428 N N . ASN A 1 687 ? 27.914 18.868 -22.177 1.00 91.69 687 ASN A N 1
ATOM 5429 C CA . ASN A 1 687 ? 29.325 19.250 -22.076 1.00 91.69 687 ASN A CA 1
ATOM 5430 C C . ASN A 1 687 ? 29.604 20.224 -20.919 1.00 91.69 687 ASN A C 1
ATOM 5432 O O . ASN A 1 687 ? 30.732 20.714 -20.824 1.00 91.69 687 ASN A O 1
ATOM 5436 N N . ALA A 1 688 ? 28.617 20.522 -20.066 1.00 93.56 688 ALA A N 1
ATOM 5437 C CA . ALA A 1 688 ? 28.784 21.460 -18.962 1.00 93.56 688 ALA A CA 1
ATOM 5438 C C . ALA A 1 688 ? 29.909 20.995 -18.026 1.00 93.56 688 ALA A C 1
ATOM 5440 O O . ALA A 1 688 ? 29.902 19.859 -17.569 1.00 93.56 688 ALA A O 1
ATOM 5441 N N . GLU A 1 689 ? 30.860 21.878 -17.719 1.00 94.25 689 GLU A N 1
ATOM 5442 C CA . GLU A 1 689 ? 32.013 21.556 -16.865 1.00 94.25 689 GLU A CA 1
ATOM 5443 C C . GLU A 1 689 ? 31.804 22.026 -15.416 1.00 94.25 689 GLU A C 1
ATOM 5445 O O . GLU A 1 689 ? 31.461 23.191 -15.174 1.00 94.25 689 GLU A O 1
ATOM 5450 N N . CYS A 1 690 ? 32.051 21.148 -14.443 1.00 93.38 690 CYS A N 1
ATOM 5451 C CA . CYS A 1 690 ? 32.091 21.483 -13.019 1.00 93.38 690 CYS A CA 1
ATOM 5452 C C . CYS A 1 690 ? 33.384 22.245 -12.645 1.00 93.38 690 CYS A C 1
ATOM 5454 O O . CYS A 1 690 ? 34.251 22.510 -13.487 1.00 93.38 690 CYS A O 1
ATOM 5456 N N . LYS A 1 691 ? 33.577 22.581 -11.362 1.00 93.25 691 LYS A N 1
ATOM 5457 C CA . LYS A 1 691 ? 34.791 23.279 -10.890 1.00 93.25 691 LYS A CA 1
ATOM 5458 C C . LYS A 1 691 ? 36.095 22.531 -11.201 1.00 93.25 691 LYS A C 1
ATOM 5460 O O . LYS A 1 691 ? 37.106 23.196 -11.431 1.00 93.25 691 LYS A O 1
ATOM 5465 N N . PHE A 1 692 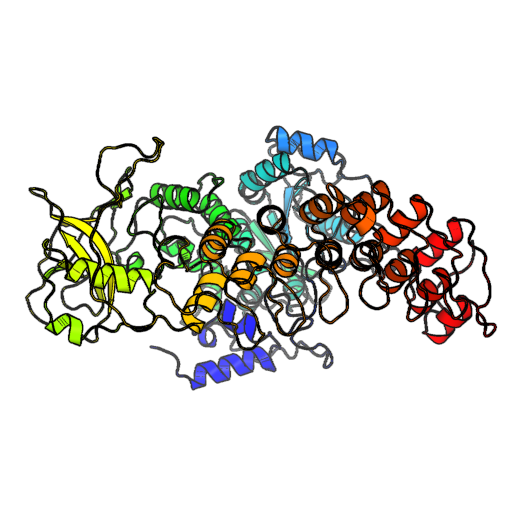? 36.074 21.201 -11.280 1.00 91.88 692 PHE A N 1
ATOM 5466 C CA . PHE A 1 692 ? 37.227 20.353 -11.624 1.00 91.88 692 PHE A CA 1
ATOM 5467 C C . PHE A 1 692 ? 37.382 20.085 -13.133 1.00 91.88 692 PHE A C 1
ATOM 5469 O O . PHE A 1 692 ? 38.383 19.517 -13.555 1.00 91.88 692 PHE A O 1
ATOM 5476 N N . GLY A 1 693 ? 36.440 20.539 -13.968 1.00 92.94 693 GLY A N 1
ATOM 5477 C CA . GLY A 1 693 ? 36.405 20.228 -15.404 1.00 92.94 693 GLY A CA 1
ATOM 5478 C C . GLY A 1 693 ? 35.692 18.917 -15.746 1.00 92.94 693 GLY A C 1
ATOM 5479 O O . GLY A 1 693 ? 35.629 18.557 -16.918 1.00 92.94 693 GLY A O 1
ATOM 5480 N N . TRP A 1 694 ? 35.132 18.213 -14.756 1.00 94.25 694 TRP A N 1
ATOM 5481 C CA . TRP A 1 694 ? 34.292 17.041 -15.004 1.00 94.25 694 TRP A CA 1
ATOM 5482 C C . TRP A 1 694 ? 33.009 17.467 -15.710 1.00 94.25 694 TRP A C 1
ATOM 5484 O O . TRP A 1 694 ? 32.460 18.531 -15.428 1.00 94.25 694 TRP A O 1
ATOM 5494 N N . THR A 1 695 ? 32.542 16.615 -16.610 1.00 94.81 695 THR A N 1
ATOM 5495 C CA . THR A 1 695 ? 31.267 16.748 -17.323 1.00 94.81 695 THR A CA 1
ATOM 5496 C C . THR A 1 695 ? 30.324 15.623 -16.889 1.00 94.81 695 THR A C 1
ATOM 5498 O O . THR A 1 695 ? 30.792 14.663 -16.267 1.00 94.81 695 THR A O 1
ATOM 5501 N N . PRO A 1 696 ? 29.034 15.638 -17.274 1.00 95.06 696 PRO A N 1
ATOM 5502 C CA . PRO A 1 696 ? 28.134 14.511 -17.037 1.00 95.06 696 PRO A CA 1
ATOM 5503 C C . PRO A 1 696 ? 28.707 13.157 -17.493 1.00 95.06 696 PRO A C 1
ATOM 5505 O O . PRO A 1 696 ? 28.534 12.171 -16.788 1.00 95.06 696 PRO A O 1
ATOM 5508 N N . LEU A 1 697 ? 29.484 13.092 -18.589 1.00 93.94 697 LEU A N 1
ATOM 5509 C CA . LEU A 1 697 ? 30.118 11.829 -19.003 1.00 93.94 697 LEU A CA 1
ATOM 5510 C C . LEU A 1 697 ? 31.232 11.361 -18.050 1.00 93.94 697 LEU A C 1
ATOM 5512 O O . LEU A 1 697 ? 31.409 10.160 -17.886 1.00 93.94 697 LEU A O 1
ATOM 5516 N N . HIS A 1 698 ? 31.971 12.271 -17.405 1.00 93.56 698 HIS A N 1
ATOM 5517 C CA . HIS A 1 698 ? 32.969 11.883 -16.399 1.00 93.56 698 HIS A CA 1
ATOM 5518 C C . HIS A 1 698 ? 32.294 11.220 -15.190 1.00 93.56 698 HIS A C 1
ATOM 5520 O O . HIS A 1 698 ? 32.779 10.201 -14.712 1.00 93.56 698 HIS A O 1
ATOM 5526 N N . VAL A 1 699 ? 31.152 11.758 -14.745 1.00 93.56 699 VAL A N 1
ATOM 5527 C CA . VAL A 1 699 ? 30.358 11.190 -13.641 1.00 93.56 699 VAL A CA 1
ATOM 5528 C C . VAL A 1 699 ? 29.730 9.851 -14.050 1.00 93.56 699 VAL A C 1
ATOM 5530 O O . VAL A 1 699 ? 29.845 8.874 -13.319 1.00 93.56 699 VAL A O 1
ATOM 5533 N N . ALA A 1 700 ? 29.149 9.764 -15.252 1.00 93.88 700 ALA A N 1
ATOM 5534 C CA . ALA A 1 700 ? 28.579 8.517 -15.771 1.00 93.88 700 ALA A CA 1
ATOM 5535 C C . ALA A 1 700 ? 29.626 7.395 -15.872 1.00 93.88 700 ALA A C 1
ATOM 5537 O O . ALA A 1 700 ? 29.354 6.255 -15.510 1.00 93.88 700 ALA A O 1
ATOM 5538 N N . ALA A 1 701 ? 30.835 7.735 -16.323 1.00 92.44 701 ALA A N 1
ATOM 5539 C CA . ALA A 1 701 ? 31.962 6.817 -16.416 1.00 92.44 701 ALA A CA 1
ATOM 5540 C C . ALA A 1 701 ? 32.503 6.390 -15.041 1.00 92.44 701 ALA A C 1
ATOM 5542 O O . ALA A 1 701 ? 32.783 5.213 -14.834 1.00 92.44 701 ALA A O 1
ATOM 5543 N N . MET A 1 702 ? 32.616 7.332 -14.097 1.00 90.31 702 MET A N 1
ATOM 5544 C CA . MET A 1 702 ? 33.013 7.069 -12.709 1.00 90.31 702 MET A CA 1
ATOM 5545 C C . MET A 1 702 ? 32.061 6.085 -12.015 1.00 90.31 702 MET A C 1
ATOM 5547 O O . MET A 1 702 ? 32.530 5.229 -11.273 1.00 90.31 702 MET A O 1
ATOM 5551 N N . ASN A 1 703 ? 30.758 6.179 -12.305 1.00 85.69 703 ASN A N 1
ATOM 5552 C CA . ASN A 1 703 ? 29.702 5.375 -11.682 1.00 85.69 703 ASN A CA 1
ATOM 5553 C C . ASN A 1 703 ? 29.284 4.144 -12.530 1.00 85.69 703 ASN A C 1
ATOM 5555 O O . ASN A 1 703 ? 28.293 3.491 -12.209 1.00 85.69 703 ASN A O 1
ATOM 5559 N N . GLY A 1 704 ? 29.992 3.837 -13.627 1.00 89.75 704 GLY A N 1
ATOM 5560 C CA . GLY A 1 704 ? 29.753 2.641 -14.454 1.00 89.75 704 GLY A CA 1
ATOM 5561 C C . GLY A 1 704 ? 28.453 2.634 -15.274 1.00 89.75 704 GLY A C 1
ATOM 5562 O O . GLY A 1 704 ? 27.9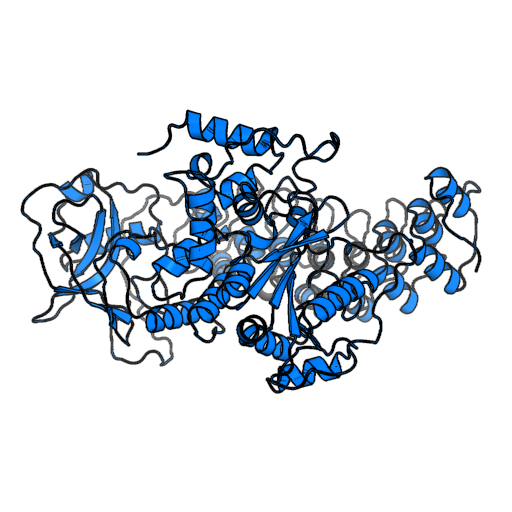91 1.574 -15.693 1.00 89.75 704 GLY A O 1
ATOM 5563 N N . LEU A 1 705 ? 27.837 3.797 -15.500 1.00 89.50 705 LEU A N 1
ATOM 5564 C CA . LEU A 1 705 ? 26.494 3.932 -16.075 1.00 89.50 705 LEU A CA 1
ATOM 5565 C C . LEU A 1 705 ? 26.512 3.827 -17.610 1.00 89.50 705 LEU A C 1
ATOM 5567 O O . LEU A 1 705 ? 26.405 4.828 -18.320 1.00 89.50 705 LEU A O 1
ATOM 5571 N N . GLU A 1 706 ? 26.667 2.609 -18.131 1.00 89.50 706 GLU A N 1
ATOM 5572 C CA . GLU A 1 706 ? 26.859 2.328 -19.563 1.00 89.50 706 GLU A CA 1
ATOM 5573 C C . GLU A 1 706 ? 25.739 2.891 -20.467 1.00 89.50 706 GLU A C 1
ATOM 5575 O O . GLU A 1 706 ? 26.023 3.519 -21.489 1.00 89.50 706 GLU A O 1
ATOM 5580 N N . ASP A 1 707 ? 24.465 2.740 -20.088 1.00 89.06 707 ASP A N 1
ATOM 5581 C CA . ASP A 1 707 ? 23.329 3.269 -20.857 1.00 89.06 707 ASP A CA 1
ATOM 5582 C C . ASP A 1 707 ? 23.292 4.809 -20.871 1.00 89.06 707 ASP A C 1
ATOM 5584 O O . ASP A 1 707 ? 23.020 5.416 -21.912 1.00 89.06 707 ASP A O 1
ATOM 5588 N N . VAL A 1 708 ? 23.683 5.457 -19.767 1.00 90.31 708 VAL A N 1
ATOM 5589 C CA . VAL A 1 708 ? 23.884 6.916 -19.700 1.00 90.31 708 VAL A CA 1
ATOM 5590 C C . VAL A 1 708 ? 25.080 7.364 -20.544 1.00 90.31 708 VAL A C 1
ATOM 5592 O O . VAL A 1 708 ? 24.990 8.382 -21.233 1.00 90.31 708 VAL A O 1
ATOM 5595 N N . VAL A 1 709 ? 26.186 6.616 -20.535 1.00 91.56 709 VAL A N 1
ATOM 5596 C CA . VAL A 1 709 ? 27.363 6.888 -21.376 1.00 91.56 709 VAL A CA 1
ATOM 5597 C C . VAL A 1 709 ? 26.979 6.843 -22.855 1.00 91.56 709 VAL A C 1
ATOM 5599 O O . VAL A 1 709 ? 27.216 7.817 -23.577 1.00 91.56 709 VAL A O 1
ATOM 5602 N N . ARG A 1 710 ? 26.291 5.778 -23.290 1.00 88.88 710 ARG A N 1
ATOM 5603 C CA . ARG A 1 710 ? 25.787 5.635 -24.665 1.00 88.88 710 ARG A CA 1
ATOM 5604 C C . ARG A 1 710 ? 24.787 6.743 -25.035 1.00 88.88 710 ARG A C 1
ATOM 5606 O O . ARG A 1 710 ? 24.864 7.281 -26.141 1.00 88.88 710 ARG A O 1
ATOM 5613 N N . LEU A 1 711 ? 23.907 7.154 -24.115 1.00 88.75 711 LEU A N 1
ATOM 5614 C CA . LEU A 1 711 ? 22.981 8.277 -24.322 1.00 88.75 711 LEU A CA 1
ATOM 5615 C C . LEU A 1 711 ? 23.717 9.608 -24.528 1.00 88.75 711 LEU A C 1
ATOM 5617 O O . LEU A 1 711 ? 23.448 10.319 -25.497 1.00 88.75 711 LEU A O 1
ATOM 5621 N N . LEU A 1 712 ? 24.651 9.954 -23.640 1.00 88.69 712 LEU A N 1
ATOM 5622 C CA . LEU A 1 712 ? 25.377 11.225 -23.695 1.00 88.69 712 LEU A CA 1
ATOM 5623 C C . LEU A 1 712 ? 26.243 11.329 -24.962 1.00 88.69 712 LEU A C 1
ATOM 5625 O O . LEU A 1 712 ? 26.246 12.379 -25.610 1.00 88.69 712 LEU A O 1
ATOM 5629 N N . LEU A 1 713 ? 26.917 10.243 -25.360 1.00 86.12 713 LEU A N 1
ATOM 5630 C CA . LEU A 1 713 ? 27.702 10.181 -26.601 1.00 86.12 713 LEU A CA 1
ATOM 5631 C C . LEU A 1 713 ? 26.837 10.453 -27.846 1.00 86.12 713 LEU A C 1
ATOM 5633 O O . LEU A 1 713 ? 27.220 11.270 -28.690 1.00 86.12 713 LEU A O 1
ATOM 5637 N N . GLY A 1 714 ? 25.628 9.881 -27.909 1.00 79.31 714 GLY A N 1
ATOM 5638 C CA . GLY A 1 714 ? 24.677 10.099 -29.008 1.00 79.31 714 GLY A CA 1
ATOM 5639 C C . GLY A 1 714 ? 24.258 11.564 -29.222 1.00 79.31 714 GLY A C 1
ATOM 5640 O O . GLY A 1 714 ? 23.932 11.962 -30.342 1.00 79.31 714 GLY A O 1
ATOM 5641 N N . HIS A 1 715 ? 24.332 12.412 -28.190 1.00 75.44 715 HIS A N 1
ATOM 5642 C CA . HIS A 1 715 ? 23.938 13.827 -28.246 1.00 75.44 715 HIS A CA 1
ATOM 5643 C C . HIS A 1 715 ? 25.087 14.798 -28.604 1.00 75.44 715 HIS A C 1
ATOM 5645 O O . HIS A 1 715 ? 25.085 15.962 -28.198 1.00 75.44 715 HIS A O 1
ATOM 5651 N N . LYS A 1 716 ? 26.047 14.355 -29.434 1.00 63.31 716 LYS A N 1
ATOM 5652 C CA . LYS A 1 716 ? 27.206 15.150 -29.916 1.00 63.31 716 LYS A CA 1
ATOM 5653 C C . LYS A 1 716 ? 28.123 15.649 -28.789 1.00 63.31 716 LYS A C 1
ATOM 5655 O O . LYS A 1 716 ? 28.692 16.743 -28.877 1.00 63.31 716 LYS A O 1
ATOM 5660 N N . PHE A 1 717 ? 28.268 14.849 -27.737 1.00 66.62 717 PHE A N 1
ATOM 5661 C CA . PHE A 1 717 ? 29.214 15.107 -26.658 1.00 66.62 717 PHE A CA 1
ATOM 5662 C C . PHE A 1 717 ? 30.665 15.173 -27.170 1.00 66.62 717 PHE A C 1
ATOM 5664 O O . PHE A 1 717 ? 31.045 14.477 -28.112 1.00 66.62 717 PHE A O 1
ATOM 5671 N N . LYS A 1 718 ? 31.499 16.003 -26.535 1.00 70.44 718 LYS A N 1
ATOM 5672 C CA . LYS A 1 718 ? 32.936 16.097 -26.825 1.00 70.44 718 LYS A CA 1
ATOM 5673 C C . LYS A 1 718 ? 33.746 15.426 -25.725 1.00 70.44 718 LYS A C 1
ATOM 5675 O O . LYS A 1 718 ? 33.889 15.993 -24.642 1.00 70.44 718 LYS A O 1
ATOM 5680 N N . ILE A 1 719 ? 34.343 14.272 -26.031 1.00 76.75 719 ILE A N 1
ATOM 5681 C CA . ILE A 1 719 ? 35.327 13.637 -25.145 1.00 76.75 719 ILE A CA 1
ATOM 5682 C C . ILE A 1 719 ? 36.494 14.611 -24.940 1.00 76.75 719 ILE A C 1
ATOM 5684 O O . ILE A 1 719 ? 37.217 14.967 -25.869 1.00 76.75 719 ILE A O 1
ATOM 5688 N N . LYS A 1 720 ? 36.617 15.066 -23.695 1.00 80.56 720 LYS A N 1
ATOM 5689 C CA . LYS A 1 720 ? 37.641 15.968 -23.169 1.00 80.56 720 LYS A CA 1
ATOM 5690 C C . LYS A 1 720 ? 38.332 15.280 -21.997 1.00 80.56 720 LYS A C 1
ATOM 5692 O O . LYS A 1 720 ? 37.788 14.340 -21.424 1.00 80.56 720 LYS A O 1
ATOM 5697 N N . ALA A 1 721 ? 39.494 15.799 -21.629 1.00 87.44 721 ALA A N 1
ATOM 5698 C CA . ALA A 1 721 ? 40.046 15.601 -20.301 1.00 87.44 721 ALA A CA 1
ATOM 5699 C C . ALA A 1 721 ? 39.559 16.699 -19.340 1.00 87.44 721 ALA A C 1
ATOM 5701 O O . ALA A 1 721 ? 39.238 17.808 -19.778 1.00 87.44 721 ALA A O 1
ATOM 5702 N N . ASP A 1 722 ? 39.554 16.397 -18.046 1.00 90.00 722 ASP A N 1
ATOM 5703 C CA . ASP A 1 722 ? 39.362 17.360 -16.967 1.00 90.00 722 ASP A CA 1
ATOM 5704 C C . ASP A 1 722 ? 40.598 18.261 -16.744 1.00 90.00 722 ASP A C 1
ATOM 5706 O O . ASP A 1 722 ? 41.583 18.218 -17.490 1.00 90.00 722 ASP A O 1
ATOM 5710 N N . LYS A 1 723 ? 40.576 19.087 -15.688 1.00 91.00 723 LYS A N 1
ATOM 5711 C CA . LYS A 1 723 ? 41.677 20.018 -15.371 1.00 91.00 723 LYS A CA 1
ATOM 5712 C C . LYS A 1 723 ? 42.983 19.342 -14.938 1.00 91.00 723 LYS A C 1
ATOM 5714 O O . LYS A 1 723 ? 44.000 20.029 -14.852 1.00 91.00 723 LYS A O 1
ATOM 5719 N N . TYR A 1 724 ? 42.973 18.036 -14.684 1.00 89.44 724 TYR A N 1
ATOM 5720 C CA . TYR A 1 724 ? 44.142 17.235 -14.322 1.00 89.44 724 TYR A CA 1
ATOM 5721 C C . TYR A 1 724 ? 44.639 16.361 -15.486 1.00 89.44 724 TYR A C 1
ATOM 5723 O O . TYR A 1 724 ? 45.639 15.659 -15.336 1.00 89.44 724 TYR A O 1
ATOM 5731 N N . GLY A 1 725 ? 43.974 16.403 -16.648 1.00 90.06 725 GLY A N 1
ATOM 5732 C CA . GLY A 1 725 ? 44.306 15.581 -17.815 1.00 90.06 725 GLY A CA 1
ATOM 5733 C C . GLY A 1 725 ? 43.593 14.224 -17.853 1.00 90.06 725 GLY A C 1
ATOM 5734 O O . GLY A 1 725 ? 43.957 13.369 -18.662 1.00 90.06 725 GLY A O 1
ATOM 5735 N N . TRP A 1 726 ? 42.581 14.007 -17.009 1.00 90.00 726 TRP A N 1
ATOM 5736 C CA . TRP A 1 726 ? 41.880 12.728 -16.901 1.00 90.00 726 TRP A CA 1
ATOM 5737 C C . TRP A 1 726 ? 40.638 12.707 -17.785 1.00 90.00 726 TRP A C 1
ATOM 5739 O O . TRP A 1 726 ? 39.800 13.596 -17.705 1.00 90.00 726 TRP A O 1
ATOM 5749 N N . THR A 1 727 ? 40.520 11.696 -18.645 1.00 91.88 727 THR A N 1
ATOM 5750 C CA . THR A 1 727 ? 39.345 11.500 -19.511 1.00 91.88 727 THR A CA 1
ATOM 5751 C C . THR A 1 727 ? 38.277 10.667 -18.791 1.00 91.88 727 THR A C 1
ATOM 5753 O O . THR A 1 727 ? 38.632 9.929 -17.869 1.00 91.88 727 THR A O 1
ATOM 5756 N N . PRO A 1 728 ? 36.998 10.674 -19.224 1.00 90.75 728 PRO A N 1
ATOM 5757 C CA . PRO A 1 728 ? 35.965 9.787 -18.678 1.00 90.75 728 PRO A CA 1
ATOM 5758 C C . PRO A 1 728 ? 36.405 8.318 -18.639 1.00 90.75 728 PRO A C 1
ATOM 5760 O O . PRO A 1 728 ? 36.195 7.636 -17.643 1.00 90.75 728 PRO A O 1
ATOM 5763 N N . ARG A 1 729 ? 37.129 7.860 -19.667 1.00 91.38 729 ARG A N 1
ATOM 5764 C CA . ARG A 1 729 ? 37.708 6.514 -19.713 1.00 91.38 729 ARG A CA 1
ATOM 5765 C C . ARG A 1 729 ? 38.664 6.234 -18.544 1.00 91.38 729 ARG A C 1
ATOM 5767 O O . ARG A 1 729 ? 38.579 5.161 -17.964 1.00 91.38 729 ARG A O 1
ATOM 5774 N N . HIS A 1 730 ? 39.513 7.188 -18.151 1.00 90.38 730 HIS A N 1
ATOM 5775 C CA . HIS A 1 730 ? 40.393 7.013 -16.984 1.00 90.38 730 HIS A CA 1
ATOM 5776 C C . HIS A 1 730 ? 39.587 6.907 -15.677 1.00 90.38 730 HIS A C 1
ATOM 5778 O O . HIS A 1 730 ? 39.964 6.142 -14.794 1.00 90.38 730 HIS A O 1
ATOM 5784 N N . PHE A 1 731 ? 38.471 7.639 -15.552 1.00 86.88 731 PHE A N 1
ATOM 5785 C CA . PHE A 1 731 ? 37.564 7.509 -14.403 1.00 86.88 731 PHE A CA 1
ATOM 5786 C C . PHE A 1 731 ? 36.905 6.123 -14.357 1.00 86.88 731 PHE A C 1
ATOM 5788 O O . PHE A 1 731 ? 36.877 5.515 -13.289 1.00 86.88 731 PHE A O 1
ATOM 5795 N N . ALA A 1 732 ? 36.444 5.596 -15.495 1.00 90.50 732 ALA A N 1
ATOM 5796 C CA . ALA A 1 732 ? 35.894 4.243 -15.577 1.00 90.50 732 ALA A CA 1
ATOM 5797 C C . ALA A 1 732 ? 36.943 3.168 -15.233 1.00 90.50 732 ALA A C 1
ATOM 5799 O O . ALA A 1 732 ? 36.716 2.345 -14.348 1.00 90.50 732 ALA A O 1
ATOM 5800 N N . GLU A 1 733 ? 38.124 3.215 -15.860 1.00 88.06 733 GLU A N 1
ATOM 5801 C CA . GLU A 1 733 ? 39.209 2.245 -15.642 1.00 88.06 733 GLU A CA 1
ATOM 5802 C C . GLU A 1 733 ? 39.682 2.205 -14.173 1.00 88.06 733 GLU A C 1
ATOM 5804 O O . GLU A 1 733 ? 39.944 1.126 -13.645 1.00 88.06 733 GLU A O 1
ATOM 5809 N N . ILE A 1 734 ? 39.733 3.352 -13.482 1.00 88.06 734 ILE A N 1
ATOM 5810 C CA . ILE A 1 734 ? 40.159 3.444 -12.070 1.00 88.06 734 ILE A CA 1
ATOM 5811 C C . ILE A 1 734 ? 39.082 2.975 -11.081 1.00 88.06 734 ILE A C 1
ATOM 5813 O O . ILE A 1 734 ? 39.429 2.402 -10.050 1.00 88.06 734 ILE A O 1
ATOM 5817 N N . ASN A 1 735 ? 37.794 3.163 -11.388 1.00 77.75 735 ASN A N 1
ATOM 5818 C CA . ASN A 1 735 ? 36.692 2.662 -10.552 1.00 77.75 735 ASN A CA 1
ATOM 5819 C C . ASN A 1 735 ? 36.309 1.201 -10.874 1.00 77.75 735 ASN A C 1
ATOM 5821 O O . ASN A 1 735 ? 35.409 0.641 -10.255 1.00 77.75 735 ASN A O 1
ATOM 5825 N N . GLY A 1 736 ? 37.027 0.552 -11.800 1.00 83.88 736 GLY A N 1
ATOM 5826 C CA . GLY A 1 736 ? 36.854 -0.860 -12.157 1.00 83.88 736 GLY A CA 1
ATOM 5827 C C . GLY A 1 736 ? 35.907 -1.120 -13.332 1.00 83.88 736 GLY A C 1
ATOM 5828 O O . GLY A 1 736 ? 35.815 -2.259 -13.780 1.00 83.88 736 GLY A O 1
ATOM 5829 N N . HIS A 1 737 ? 35.281 -0.079 -13.883 1.00 87.31 737 HIS A N 1
ATOM 5830 C CA . HIS A 1 737 ? 34.293 -0.119 -14.967 1.00 87.31 737 HIS A CA 1
ATOM 5831 C C . HIS A 1 737 ? 34.938 -0.210 -16.362 1.00 87.31 737 HIS A C 1
ATOM 5833 O O . HIS A 1 737 ? 34.636 0.563 -17.273 1.00 87.31 737 HIS A O 1
ATOM 5839 N N . SER A 1 738 ? 35.872 -1.147 -16.537 1.00 82.00 738 SER A N 1
ATOM 5840 C CA . SER A 1 738 ? 36.645 -1.311 -17.784 1.00 82.00 738 SER A CA 1
ATOM 5841 C C . SER A 1 738 ? 35.807 -1.818 -18.970 1.00 82.00 738 SER A C 1
ATOM 5843 O O . SER A 1 738 ? 36.274 -1.814 -20.107 1.00 82.00 738 SER A O 1
ATOM 5845 N N . GLU A 1 739 ? 34.585 -2.274 -18.701 1.00 81.06 739 GLU A N 1
ATOM 5846 C CA . GLU A 1 739 ? 33.573 -2.718 -19.659 1.00 81.06 739 GLU A CA 1
ATOM 5847 C C . GLU A 1 739 ? 32.792 -1.582 -20.340 1.00 81.06 739 GLU A C 1
ATOM 5849 O O . GLU A 1 739 ? 32.135 -1.836 -21.348 1.00 81.06 739 GLU A O 1
ATOM 5854 N N . VAL A 1 740 ? 32.854 -0.350 -19.821 1.00 81.44 740 VAL A N 1
ATOM 5855 C CA . VAL A 1 740 ? 32.100 0.790 -20.365 1.00 81.44 740 VAL A CA 1
ATOM 5856 C C . VAL A 1 740 ? 32.668 1.201 -21.724 1.00 81.44 740 VAL A C 1
ATOM 5858 O O . VAL A 1 740 ? 33.813 1.651 -21.823 1.00 81.44 740 VAL A O 1
ATOM 5861 N N . ASP A 1 741 ? 31.860 1.070 -22.779 1.00 82.06 741 ASP A N 1
ATOM 5862 C CA . ASP A 1 741 ? 32.257 1.482 -24.125 1.00 82.06 741 ASP A CA 1
ATOM 5863 C C . ASP A 1 741 ? 32.150 3.007 -24.309 1.00 82.06 741 ASP A C 1
ATOM 5865 O O . ASP A 1 741 ? 31.192 3.651 -23.879 1.00 82.06 741 ASP A O 1
ATOM 5869 N N . PHE A 1 742 ? 33.151 3.574 -24.981 1.00 81.44 742 PHE A N 1
ATOM 5870 C CA . PHE A 1 742 ? 33.246 4.990 -25.344 1.00 81.44 742 PHE A CA 1
ATOM 5871 C C . PHE A 1 742 ? 33.314 5.205 -26.868 1.00 81.44 742 PHE A C 1
ATOM 5873 O O . PHE A 1 742 ? 33.569 6.326 -27.319 1.00 81.44 742 PHE A O 1
ATOM 5880 N N . ALA A 1 743 ? 33.112 4.152 -27.668 1.00 69.62 743 ALA A N 1
ATOM 5881 C CA . ALA A 1 743 ? 32.817 4.271 -29.092 1.00 69.62 743 ALA A CA 1
ATOM 5882 C C . ALA A 1 743 ? 31.442 4.937 -29.317 1.00 69.62 743 ALA A C 1
ATOM 5884 O O . ALA A 1 743 ? 30.547 4.852 -28.475 1.00 69.62 743 ALA A O 1
ATOM 5885 N N . ALA A 1 744 ? 31.292 5.619 -30.456 1.00 53.78 744 ALA A N 1
ATOM 5886 C CA . ALA A 1 744 ? 30.116 6.408 -30.834 1.00 53.78 744 ALA A CA 1
ATOM 5887 C C . ALA A 1 744 ? 29.691 6.120 -32.283 1.00 53.78 744 ALA A C 1
ATOM 5889 O O . ALA A 1 744 ? 30.594 5.806 -33.095 1.00 53.78 744 ALA A O 1
#

Foldseek 3Di:
DADDPVLVVVLLCCCCPLVVADSVLLCLLQPSNSSLQDAPDSPDPQPPPPPDHSQCLHLQLPPPPNPDDLLPAAADAPDPDPPFDWQPPLADLVQLLVCLLVLHFLWAFLSNNHHDDPPAAEEEEQEGSSRPQDDRPADARRHTPRVSVVVSVVRVVLVGRTYHYCSRRAHPDPNSNLSSLLCVLVVQQSHPEYEYYFVQQQSAEDDLLCNLVSCSSTSRLLALVSLSNLQRHPWYWYWHHDPVHIDIDTCVVRRLVDCDDPSHSSNVSSVLSVLSNDQDQALLSLLSNCLSSPSDDQLVSLCSLCSRLVHRRDPDSQVSVQSSCVSSQKDDPQQLQFQADCDPQKFRSHHPGSNSGDRDPDPFMWGADPRGKTKGKFFKAFDDVVVVVFWDPPPHHPQLVVLLVVLVVDPFTWMWGDPDQKDQKTWTWGFDDDPDATETEGRHMIGGDIDDDDRTHMGIYIHGGDPDDDDDDSDDDDDDDDDDDDDDDDPDDPDQVNQLVCLLVVVDDLPDPPPHPCQQPADPQQDGSLLSNLLCLVQSNNVSSVVVVHDQCRATNQQDGSLLSNLLSLNLVSNLVSVVSPHDQLRATNLFDGSLLSNLLVLSQSNVCSSCVVPLVQLLQQTRQGDHSLLSNLLNQNLVSNVVSVVSPHDQCDAGNPWTDGSLLSNLLSLNQVSNLSSVVVPRDQCRQTPQGDGSLLSNLLVLVQVSLVSSVVSVYDFDATPVRHTSCNSNVVSPNNVRDNDD